Protein AF-0000000074119933 (afdb_homodimer)

Secondary structure (DSSP, 8-state):
-----EEEE-SSSGGGHHHHHHHHHTT---EEEE---HHHHHHHHHTT-SGGG-S-EEEETTEEEESHHHHHHHHHHHTT-S-SSHHHHHHHHHHHHHHHHHHHHHHHGGGS-GGGHHHHHHHHHHHIIIIIIHHHHHHHHH-SSS-SSTTS--HHHHHHHHHHHHHHHH-TTTTTT-HHHHHHHHHHHTSHHHHHHHSTTSSPPPPP-HHHHHHHHHHHT-/-----EEEE-SSSGGGHHHHHHHHHTT---EEEE---HHHHHHHHHTT-SGGG-S-EEEETTEEEESHHHHHHHHHHHTT-S-SSHHHHHHHHHHHHHHHHHHHHHHHGGGS-GGGHHHHHHHHHHHIIIIIIHHHHHHHHH-SSS-SSTTS--HHHHHHHHHHHHHHHH-TTTTTT-HHHHHHHHHHHTSHHHHHHHSTTSS--PPP-HHHHHHHHHHHT-

Structure (mmCIF, N/CA/C/O backbone):
data_AF-0000000074119933-model_v1
#
loop_
_entity.id
_entity.type
_entity.pdbx_description
1 polymer 'glutathione transferase'
#
loop_
_atom_site.group_PDB
_atom_site.id
_atom_site.type_symbol
_atom_site.label_atom_id
_atom_site.label_alt_id
_atom_site.label_comp_id
_atom_site.label_asym_id
_atom_site.label_entity_id
_atom_site.label_seq_id
_atom_site.pdbx_PDB_ins_code
_atom_site.Cartn_x
_atom_site.Cartn_y
_atom_site.Cartn_z
_atom_site.occupancy
_atom_site.B_iso_or_equiv
_atom_site.auth_seq_id
_atom_site.auth_comp_id
_atom_site.auth_asym_id
_atom_site.auth_atom_id
_atom_site.pdbx_PDB_model_num
ATOM 1 N N . ASN A 1 1 ? 8.789 -12.992 28.969 1 40.28 1 ASN A N 1
ATOM 2 C CA . ASN A 1 1 ? 8.125 -13.992 28.125 1 40.28 1 ASN A CA 1
ATOM 3 C C . ASN A 1 1 ? 7.32 -13.336 27.016 1 40.28 1 ASN A C 1
ATOM 5 O O . ASN A 1 1 ? 6.27 -12.734 27.266 1 40.28 1 ASN A O 1
ATOM 9 N N . MET A 1 2 ? 7.992 -12.734 25.984 1 63.06 2 MET A N 1
ATOM 10 C CA . MET A 1 2 ? 7.27 -11.797 25.125 1 63.06 2 MET A CA 1
ATOM 11 C C . MET A 1 2 ? 6.078 -12.477 24.453 1 63.06 2 MET A C 1
ATOM 13 O O . MET A 1 2 ? 6.148 -13.648 24.094 1 63.06 2 MET A O 1
ATOM 17 N N . SER A 1 3 ? 4.73 -12 24.578 1 86.94 3 SER A N 1
ATOM 18 C CA . SER A 1 3 ? 3.475 -12.523 24.047 1 86.94 3 SER A CA 1
ATOM 19 C C . SER A 1 3 ? 3.619 -12.93 22.594 1 86.94 3 SER A C 1
ATOM 21 O O . SER A 1 3 ? 4.402 -12.328 21.844 1 86.94 3 SER A O 1
ATOM 23 N N . LYS A 1 4 ? 3.139 -14.266 22.375 1 96.62 4 LYS A N 1
ATOM 24 C CA . LYS A 1 4 ? 3.123 -14.781 21 1 96.62 4 LYS A CA 1
ATOM 25 C C . LYS A 1 4 ? 2.494 -13.773 20.047 1 96.62 4 LYS A C 1
ATOM 27 O O . LYS A 1 4 ? 1.439 -13.203 20.328 1 96.62 4 LYS A O 1
ATOM 32 N N . PRO A 1 5 ? 3.162 -13.336 18.938 1 98.75 5 PRO A N 1
ATOM 33 C CA . PRO A 1 5 ? 2.578 -12.414 17.969 1 98.75 5 PRO A CA 1
ATOM 34 C C . PRO A 1 5 ? 1.202 -12.867 17.484 1 98.75 5 PRO A C 1
ATOM 36 O O . PRO A 1 5 ? 0.912 -14.062 17.453 1 98.75 5 PRO A O 1
ATOM 39 N N . ILE A 1 6 ? 0.354 -11.906 17.094 1 98.81 6 ILE A N 1
ATOM 40 C CA . ILE A 1 6 ? -0.97 -12.188 16.547 1 98.81 6 ILE A CA 1
ATOM 41 C C . ILE A 1 6 ? -1.171 -11.414 15.242 1 98.81 6 ILE A C 1
ATOM 43 O O . ILE A 1 6 ? -1.023 -10.188 15.219 1 98.81 6 ILE A O 1
ATOM 47 N N . LEU A 1 7 ? -1.423 -12.086 14.172 1 98.88 7 LEU A N 1
ATOM 48 C CA . LEU A 1 7 ? -1.773 -11.484 12.891 1 98.88 7 LEU A CA 1
ATOM 49 C C . LEU A 1 7 ? -3.287 -11.367 12.742 1 98.88 7 LEU A C 1
ATOM 51 O O . LEU A 1 7 ? -3.994 -12.375 12.75 1 98.88 7 LEU A O 1
ATOM 55 N N . TYR A 1 8 ? -3.801 -10.18 12.656 1 98.81 8 TYR A N 1
ATOM 56 C CA . TYR A 1 8 ? -5.215 -9.883 12.445 1 98.81 8 TYR A CA 1
ATOM 57 C C . TYR A 1 8 ? -5.52 -9.711 10.961 1 98.81 8 TYR A C 1
ATOM 59 O O . TYR A 1 8 ? -4.969 -8.828 10.305 1 98.81 8 TYR A O 1
ATOM 67 N N . TYR A 1 9 ? -6.395 -10.562 10.469 1 98.56 9 TYR A N 1
ATOM 68 C CA . TYR A 1 9 ? -6.816 -10.5 9.07 1 98.56 9 TYR A CA 1
ATOM 69 C C . TYR A 1 9 ? -8.023 -11.391 8.828 1 98.56 9 TYR A C 1
ATOM 71 O O . TYR A 1 9 ? -8.539 -12.023 9.758 1 98.56 9 TYR A O 1
ATOM 79 N N . THR A 1 10 ? -8.602 -11.391 7.629 1 98.06 10 THR A N 1
ATOM 80 C CA . THR A 1 10 ? -9.586 -12.391 7.23 1 98.06 10 THR A CA 1
ATOM 81 C C . THR A 1 10 ? -8.922 -13.742 7.012 1 98.06 10 THR A C 1
ATOM 83 O O . THR A 1 10 ? -7.695 -13.828 6.906 1 98.06 10 THR A O 1
ATOM 86 N N . ASP A 1 11 ? -9.758 -14.719 6.973 1 97 11 ASP A N 1
ATOM 87 C CA . ASP A 1 11 ? -9.219 -16.062 6.773 1 97 11 ASP A CA 1
ATOM 88 C C . ASP A 1 11 ? -8.992 -16.344 5.293 1 97 11 ASP A C 1
ATOM 90 O O . ASP A 1 11 ? -9.625 -17.234 4.723 1 97 11 ASP A O 1
ATOM 94 N N . GLY A 1 12 ? -8.047 -15.703 4.703 1 97.12 12 GLY A N 1
ATOM 95 C CA . GLY A 1 12 ? -7.648 -15.82 3.312 1 97.12 12 GLY A CA 1
ATOM 96 C C . GLY A 1 12 ? -6.32 -15.148 3.016 1 97.12 12 GLY A C 1
ATOM 97 O O . GLY A 1 12 ? -5.684 -14.602 3.916 1 97.12 12 GLY A O 1
ATOM 98 N N . ARG A 1 13 ? -5.777 -15.242 1.772 1 97.06 13 ARG A N 1
ATOM 99 C CA . ARG A 1 13 ? -4.449 -14.781 1.388 1 97.06 13 ARG A CA 1
ATOM 100 C C . ARG A 1 13 ? -4.352 -13.258 1.482 1 97.06 13 ARG A C 1
ATOM 102 O O . ARG A 1 13 ? -3.641 -12.727 2.336 1 97.06 13 ARG A O 1
ATOM 109 N N . GLY A 1 14 ? -5.141 -12.586 0.607 1 96.56 14 GLY A N 1
ATOM 110 C CA . GLY A 1 14 ? -5.125 -11.133 0.546 1 96.56 14 GLY A CA 1
ATOM 111 C C . GLY A 1 14 ? -3.764 -10.531 0.849 1 96.56 14 GLY A C 1
ATOM 112 O O . GLY A 1 14 ? -2.734 -11.125 0.514 1 96.56 14 GLY A O 1
ATOM 113 N N . ARG A 1 15 ? -3.736 -9.422 1.459 1 97.62 15 ARG A N 1
ATOM 114 C CA . ARG A 1 15 ? -2.533 -8.648 1.741 1 97.62 15 ARG A CA 1
ATOM 115 C C . ARG A 1 15 ? -1.705 -9.305 2.842 1 97.62 15 ARG A C 1
ATOM 117 O O . ARG A 1 15 ? -0.522 -9 3.004 1 97.62 15 ARG A O 1
ATOM 124 N N . ALA A 1 16 ? -2.244 -10.234 3.605 1 98.62 16 ALA A N 1
ATOM 125 C CA . ALA A 1 16 ? -1.566 -10.812 4.762 1 98.62 16 ALA A CA 1
ATOM 126 C C . ALA A 1 16 ? -0.666 -11.969 4.348 1 98.62 16 ALA A C 1
ATOM 128 O O . ALA A 1 16 ? 0.189 -12.406 5.121 1 98.62 16 ALA A O 1
ATOM 129 N N . GLU A 1 17 ? -0.83 -12.508 3.143 1 98.81 17 GLU A N 1
ATOM 130 C CA . GLU A 1 17 ? -0.118 -13.727 2.766 1 98.81 17 GLU A CA 1
ATOM 131 C C . GLU A 1 17 ? 1.391 -13.5 2.738 1 98.81 17 GLU A C 1
ATOM 133 O O . GLU A 1 17 ? 2.16 -14.336 3.219 1 98.81 17 GLU A O 1
ATOM 138 N N . LYS A 1 18 ? 1.837 -12.352 2.229 1 98.88 18 LYS A N 1
ATOM 139 C CA . LYS A 1 18 ? 3.262 -12.023 2.227 1 98.88 18 LYS A CA 1
ATOM 140 C C . LYS A 1 18 ? 3.811 -11.953 3.646 1 98.88 18 LYS A C 1
ATOM 142 O O . LYS A 1 18 ? 4.961 -12.312 3.893 1 98.88 18 LYS A O 1
ATOM 147 N N . ILE A 1 19 ? 2.99 -11.508 4.574 1 98.94 19 ILE A N 1
ATOM 148 C CA . ILE A 1 19 ? 3.391 -11.414 5.973 1 98.94 19 ILE A CA 1
ATOM 149 C C . ILE A 1 19 ? 3.533 -12.812 6.562 1 98.94 19 ILE A C 1
ATOM 151 O O . ILE A 1 19 ? 4.48 -13.086 7.301 1 98.94 19 ILE A O 1
ATOM 155 N N . ARG A 1 20 ? 2.656 -13.727 6.211 1 98.94 20 ARG A N 1
ATOM 156 C CA . ARG A 1 20 ? 2.752 -15.117 6.656 1 98.94 20 ARG A CA 1
ATOM 157 C C . ARG A 1 20 ? 4.051 -15.758 6.176 1 98.94 20 ARG A C 1
ATOM 159 O O . ARG A 1 20 ? 4.719 -16.469 6.934 1 98.94 20 ARG A O 1
ATOM 166 N N . TRP A 1 21 ? 4.371 -15.492 4.996 1 98.94 21 TRP A N 1
ATOM 167 C CA . TRP A 1 21 ? 5.605 -16.047 4.438 1 98.94 21 TRP A CA 1
ATOM 168 C C . TRP A 1 21 ? 6.828 -15.469 5.145 1 98.94 21 TRP A C 1
ATOM 170 O O . TRP A 1 21 ? 7.785 -16.188 5.43 1 98.94 21 TRP A O 1
ATOM 180 N N . MET A 1 22 ? 6.844 -14.18 5.414 1 98.94 22 MET A N 1
ATOM 181 C CA . MET A 1 22 ? 7.973 -13.57 6.109 1 98.94 22 MET A CA 1
ATOM 182 C C . MET A 1 22 ? 8.078 -14.094 7.539 1 98.94 22 MET A C 1
ATOM 184 O O . MET A 1 22 ? 9.18 -14.289 8.047 1 98.94 22 MET A O 1
ATOM 188 N N . LEU A 1 23 ? 6.934 -14.289 8.234 1 98.94 23 LEU A N 1
ATOM 189 C CA . LEU A 1 23 ? 6.941 -14.875 9.562 1 98.94 23 LEU A CA 1
ATOM 190 C C . LEU A 1 23 ? 7.535 -16.281 9.531 1 98.94 23 LEU A C 1
ATOM 192 O O . LEU A 1 23 ? 8.336 -16.641 10.406 1 98.94 23 LEU A O 1
ATOM 196 N N . ALA A 1 24 ? 7.195 -17.047 8.516 1 98.88 24 ALA A N 1
ATOM 197 C CA . ALA A 1 24 ? 7.754 -18.375 8.352 1 98.88 24 ALA A CA 1
ATOM 198 C C . ALA A 1 24 ? 9.266 -18.312 8.117 1 98.88 24 ALA A C 1
ATOM 200 O O . ALA A 1 24 ? 10.023 -19.062 8.742 1 98.88 24 ALA A O 1
ATOM 201 N N . ALA A 1 25 ? 9.68 -17.438 7.281 1 98.88 25 ALA A N 1
ATOM 202 C CA . ALA A 1 25 ? 11.102 -17.281 6.977 1 98.88 25 ALA A CA 1
ATOM 203 C C . ALA A 1 25 ? 11.891 -16.906 8.227 1 98.88 25 ALA A C 1
ATOM 205 O O . ALA A 1 25 ? 13.031 -17.344 8.398 1 98.88 25 ALA A O 1
ATOM 206 N N . CYS A 1 26 ? 11.312 -16.141 9.078 1 98.69 26 CYS A N 1
ATOM 207 C CA . CYS A 1 26 ? 11.969 -15.664 10.289 1 98.69 26 CYS A CA 1
ATOM 208 C C . CYS A 1 26 ? 11.875 -16.703 11.398 1 98.69 26 CYS A C 1
ATOM 210 O O . CYS A 1 26 ? 12.484 -16.547 12.461 1 98.69 26 CYS A O 1
ATOM 212 N N . GLY A 1 27 ? 11.109 -17.766 11.148 1 98.31 27 GLY A N 1
ATOM 213 C CA . GLY A 1 27 ? 10.914 -18.781 12.164 1 98.31 27 GLY A CA 1
ATOM 214 C C . GLY A 1 27 ? 10.117 -18.297 13.359 1 98.31 27 GLY A C 1
ATOM 215 O O . GLY A 1 27 ? 10.359 -18.719 14.492 1 98.31 27 GLY A O 1
ATOM 216 N N . ILE A 1 28 ? 9.203 -17.375 13.141 1 98.38 28 ILE A N 1
ATOM 217 C CA . ILE A 1 28 ? 8.414 -16.797 14.219 1 98.38 28 ILE A CA 1
ATOM 218 C C . ILE A 1 28 ? 7.047 -17.484 14.289 1 98.38 28 ILE A C 1
ATOM 220 O O . ILE A 1 28 ? 6.273 -17.438 13.328 1 98.38 28 ILE A O 1
ATOM 224 N N . ASP A 1 29 ? 6.789 -18.172 15.375 1 98 29 ASP A N 1
ATOM 225 C CA . ASP A 1 29 ? 5.465 -18.719 15.641 1 98 29 ASP A CA 1
ATOM 226 C C . ASP A 1 29 ? 4.484 -17.609 16.016 1 98 29 ASP A C 1
ATOM 228 O O . ASP A 1 29 ? 4.832 -16.688 16.766 1 98 29 ASP A O 1
ATOM 232 N N . TYR A 1 30 ? 3.285 -17.703 15.539 1 98.75 30 TYR A N 1
ATOM 233 C CA . TYR A 1 30 ? 2.299 -16.656 15.766 1 98.75 30 TYR A CA 1
ATOM 234 C C . TYR A 1 30 ? 0.884 -17.219 15.75 1 98.75 30 TYR A C 1
ATOM 236 O O . TYR A 1 30 ? 0.66 -18.328 15.273 1 98.75 30 TYR A O 1
ATOM 244 N N . ASN A 1 31 ? -0.029 -16.469 16.312 1 98.69 31 ASN A N 1
ATOM 245 C CA . ASN A 1 31 ? -1.455 -16.766 16.188 1 98.69 31 ASN A CA 1
ATOM 246 C C . ASN A 1 31 ? -2.129 -15.859 15.164 1 98.69 31 ASN A C 1
ATOM 248 O O . ASN A 1 31 ? -1.577 -14.82 14.781 1 98.69 31 ASN A O 1
ATOM 252 N N . GLU A 1 32 ? -3.229 -16.312 14.695 1 98.5 32 GLU A N 1
ATOM 253 C CA . GLU A 1 32 ? -4.055 -15.492 13.82 1 98.5 32 GLU A CA 1
ATOM 254 C C . GLU A 1 32 ? -5.387 -15.148 14.477 1 98.5 32 GLU A C 1
ATOM 256 O O . GLU A 1 32 ? -5.984 -15.984 15.156 1 98.5 32 GLU A O 1
ATOM 261 N N . SER A 1 33 ? -5.805 -13.93 14.398 1 98.25 33 SER A N 1
ATOM 262 C CA . SER A 1 33 ? -7.145 -13.469 14.75 1 98.25 33 SER A CA 1
ATOM 263 C C . SER A 1 33 ? -7.941 -13.094 13.5 1 98.25 33 SER A C 1
ATOM 265 O O . SER A 1 33 ? -7.633 -12.102 12.836 1 98.25 33 SER A O 1
ATOM 267 N N . PHE A 1 34 ? -9 -13.844 13.211 1 98.12 34 PHE A N 1
ATOM 268 C CA . PHE A 1 34 ? -9.703 -13.695 11.945 1 98.12 34 PHE A CA 1
ATOM 269 C C . PHE A 1 34 ? -10.898 -12.758 12.094 1 98.12 34 PHE A C 1
ATOM 271 O O . PHE A 1 34 ? -11.625 -12.828 13.086 1 98.12 34 PHE A O 1
ATOM 278 N N . ILE A 1 35 ? -10.984 -11.93 11.164 1 97.44 35 ILE A N 1
ATOM 279 C CA . ILE A 1 35 ? -12.164 -11.086 10.977 1 97.44 35 ILE A CA 1
ATOM 280 C C . ILE A 1 35 ? -13.133 -11.758 10.016 1 97.44 35 ILE A C 1
ATOM 282 O O . ILE A 1 35 ? -12.805 -11.992 8.852 1 97.44 35 ILE A O 1
ATOM 286 N N . SER A 1 36 ? -14.398 -12.047 10.453 1 95.5 36 SER A N 1
ATOM 287 C CA . SER A 1 36 ? -15.266 -12.883 9.625 1 95.5 36 SER A CA 1
ATOM 288 C C . SER A 1 36 ? -16.594 -12.203 9.344 1 95.5 36 SER A C 1
ATOM 290 O O . SER A 1 36 ? -17.406 -12.703 8.562 1 95.5 36 SER A O 1
ATOM 292 N N . ASN A 1 37 ? -16.797 -11.055 10 1 95.62 37 ASN A N 1
ATOM 293 C CA . ASN A 1 37 ? -18.047 -10.367 9.688 1 95.62 37 ASN A CA 1
ATOM 294 C C . ASN A 1 37 ? -17.906 -8.852 9.844 1 95.62 37 ASN A C 1
ATOM 296 O O . ASN A 1 37 ? -17.109 -8.383 10.656 1 95.62 37 ASN A O 1
ATOM 300 N N . LYS A 1 38 ? -18.75 -8.172 9.102 1 95.81 38 LYS A N 1
ATOM 301 C CA . LYS A 1 38 ? -18.688 -6.715 8.953 1 95.81 38 LYS A CA 1
ATOM 302 C C . LYS A 1 38 ? -18.953 -6.02 10.289 1 95.81 38 LYS A C 1
ATOM 304 O O . LYS A 1 38 ? -18.266 -5.066 10.641 1 95.81 38 LYS A O 1
ATOM 309 N N . VAL A 1 39 ? -19.875 -6.504 11.055 1 96.44 39 VAL A N 1
ATOM 310 C CA . VAL A 1 39 ? -20.297 -5.867 12.305 1 96.44 39 VAL A CA 1
ATOM 311 C C . VAL A 1 39 ? -19.156 -5.918 13.312 1 96.44 39 VAL A C 1
ATOM 313 O O . VAL A 1 39 ? -18.812 -4.906 13.938 1 96.44 39 VAL A O 1
ATOM 316 N N . ASP A 1 40 ? -18.578 -7.027 13.422 1 94.81 40 ASP A N 1
ATOM 317 C CA . ASP A 1 40 ? -17.453 -7.195 14.344 1 94.81 40 ASP A CA 1
ATOM 318 C C . ASP A 1 40 ? -16.266 -6.34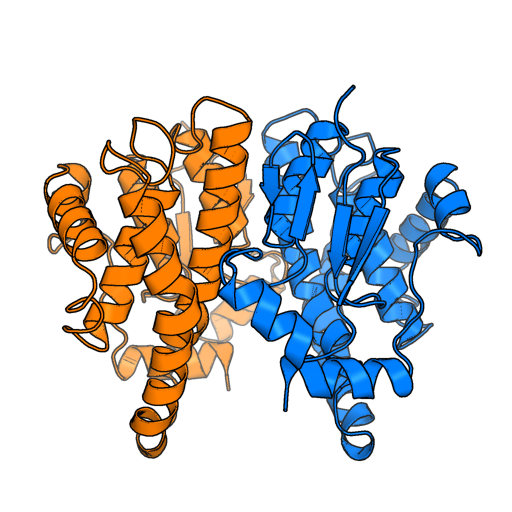8 13.914 1 94.81 40 ASP A C 1
ATOM 320 O O . ASP A 1 40 ? -15.586 -5.742 14.75 1 94.81 40 ASP A O 1
ATOM 324 N N . PHE A 1 41 ? -16.016 -6.32 12.617 1 97.31 41 PHE A N 1
ATOM 325 C CA . PHE A 1 41 ? -14.914 -5.512 12.102 1 97.31 41 PHE A CA 1
ATOM 326 C C . PHE A 1 41 ? -15.125 -4.039 12.43 1 97.31 41 PHE A C 1
ATOM 328 O O . PHE A 1 41 ? -14.227 -3.383 12.969 1 97.31 41 PHE A O 1
ATOM 335 N N . GLN A 1 42 ? -16.328 -3.604 12.164 1 95.31 42 GLN A N 1
ATOM 336 C CA . GLN A 1 42 ? -16.656 -2.205 12.414 1 95.31 42 GLN A CA 1
ATOM 337 C C . GLN A 1 42 ? -16.578 -1.877 13.906 1 95.31 42 GLN A C 1
ATOM 339 O O . GLN A 1 42 ? -16.109 -0.798 14.281 1 95.31 42 GLN A O 1
ATOM 344 N N . ARG A 1 43 ? -16.984 -2.768 14.742 1 96.31 43 ARG A N 1
ATOM 345 C CA . ARG A 1 43 ? -16.906 -2.574 16.188 1 96.31 43 ARG A CA 1
ATOM 346 C C . ARG A 1 43 ? -15.453 -2.463 16.641 1 96.31 43 ARG A C 1
ATOM 348 O O . ARG A 1 43 ? -15.109 -1.569 17.422 1 96.31 43 ARG A O 1
ATOM 355 N N . GLN A 1 44 ? -14.594 -3.365 16.141 1 96.75 44 GLN A N 1
ATOM 356 C CA . GLN A 1 44 ? -13.172 -3.348 16.484 1 96.75 44 GLN A CA 1
ATOM 357 C C . GLN A 1 44 ? -12.5 -2.062 16.016 1 96.75 44 GLN A C 1
ATOM 359 O O . GLN A 1 44 ? -11.656 -1.504 16.719 1 96.75 44 GLN A O 1
ATOM 364 N N . GLN A 1 45 ? -12.859 -1.556 14.82 1 95.81 45 GLN A N 1
ATOM 365 C CA . GLN A 1 45 ? -12.359 -0.275 14.328 1 95.81 45 GLN A CA 1
ATOM 366 C C . GLN A 1 45 ? -12.766 0.865 15.266 1 95.81 45 GLN A C 1
ATOM 368 O O . GLN A 1 45 ? -11.938 1.72 15.594 1 95.81 45 GLN A O 1
ATOM 373 N N . ALA A 1 46 ? -14.047 0.818 15.641 1 93.12 46 ALA A N 1
ATOM 374 C CA . ALA A 1 46 ? -14.578 1.878 16.5 1 93.12 46 ALA A CA 1
ATOM 375 C C . ALA A 1 46 ? -13.891 1.883 17.859 1 93.12 46 ALA A C 1
ATOM 377 O O . ALA A 1 46 ? -13.758 2.934 18.484 1 93.12 46 ALA A O 1
ATOM 378 N N . GLU A 1 47 ? -13.414 0.763 18.266 1 94.44 47 GLU A N 1
ATOM 379 C CA . GLU A 1 47 ? -12.719 0.627 19.531 1 94.44 47 GLU A CA 1
ATOM 380 C C . GLU A 1 47 ? -11.25 1.017 19.406 1 94.44 47 GLU A C 1
ATOM 382 O O . GLU A 1 47 ? -10.516 1.025 20.391 1 94.44 47 GLU A O 1
ATOM 387 N N . GLY A 1 48 ? -10.82 1.264 18.188 1 92.94 48 GLY A N 1
ATOM 388 C CA . GLY A 1 48 ? -9.484 1.796 17.969 1 92.94 48 GLY A CA 1
ATOM 389 C C . GLY A 1 48 ? -8.438 0.715 17.781 1 92.94 48 GLY A C 1
ATOM 390 O O . GLY A 1 48 ? -7.238 0.97 17.938 1 92.94 48 GLY A O 1
ATOM 391 N N . LEU A 1 49 ? -8.82 -0.437 17.406 1 95.5 49 LEU A N 1
ATOM 392 C CA . LEU A 1 49 ? -7.875 -1.541 17.312 1 95.5 49 LEU A CA 1
ATOM 393 C C . LEU A 1 49 ? -6.965 -1.373 16.109 1 95.5 49 LEU A C 1
ATOM 395 O O . LEU A 1 49 ? -5.77 -1.667 16.172 1 95.5 49 LEU A O 1
ATOM 399 N N . TYR A 1 50 ? -7.523 -0.96 15 1 97.06 50 TYR A N 1
ATOM 400 C CA . TYR A 1 50 ? -6.754 -0.872 13.758 1 97.06 50 TYR A CA 1
ATOM 401 C C . TYR A 1 50 ? -6.461 0.581 13.398 1 97.06 50 TYR A C 1
ATOM 403 O O . TYR A 1 50 ? -7.363 1.321 13 1 97.06 50 TYR A O 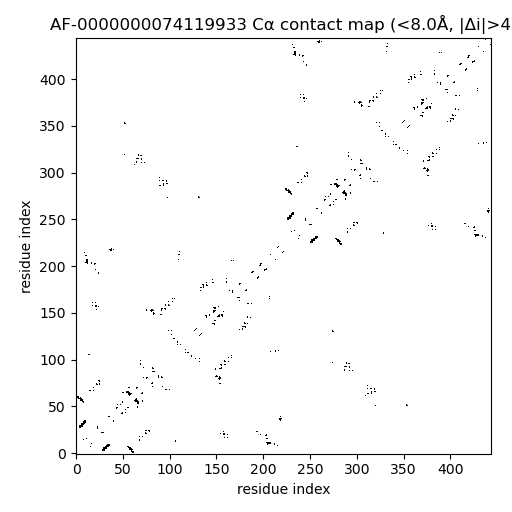1
ATOM 411 N N . LEU A 1 51 ? -5.156 0.917 13.508 1 96.75 51 LEU A N 1
ATOM 412 C CA . LEU A 1 51 ? -4.785 2.23 12.992 1 96.75 51 LEU A CA 1
ATOM 413 C C . LEU A 1 51 ? -5.195 2.373 11.531 1 96.75 51 LEU A C 1
ATOM 415 O O . LEU A 1 51 ? -5.012 1.449 10.734 1 96.75 51 LEU A O 1
ATOM 419 N N . PHE A 1 52 ? -5.785 3.525 11.094 1 96.81 52 PHE A N 1
ATOM 420 C CA . PHE A 1 52 ? -6.316 3.902 9.789 1 96.81 52 PHE A CA 1
ATOM 421 C C . PHE A 1 52 ? -7.488 3.006 9.398 1 96.81 52 PHE A C 1
ATOM 423 O O . PHE A 1 52 ? -7.898 2.975 8.242 1 96.81 52 PHE A O 1
ATOM 430 N N . LYS A 1 53 ? -7.941 2.141 10.359 1 96.12 53 LYS A N 1
ATOM 431 C CA . LYS A 1 53 ? -9.094 1.263 10.195 1 96.12 53 LYS A CA 1
ATOM 432 C C . LYS A 1 53 ? -8.852 0.241 9.086 1 96.12 53 LYS A C 1
ATOM 434 O O . LYS A 1 53 ? -9.766 -0.073 8.312 1 96.12 53 LYS A O 1
ATOM 439 N N . GLU A 1 54 ? -7.555 -0.17 9.086 1 94.38 54 GLU A N 1
ATOM 440 C CA . GLU A 1 54 ? -7.164 -1.109 8.039 1 94.38 54 GLU A CA 1
ATOM 441 C C . GLU A 1 54 ? -6.535 -2.367 8.633 1 94.38 54 GLU A C 1
ATOM 443 O O . GLU A 1 54 ? -5.961 -2.324 9.719 1 94.38 54 GLU A O 1
ATOM 448 N N . ILE A 1 55 ? -6.672 -3.438 8.008 1 97.44 55 ILE A N 1
ATOM 449 C CA . ILE A 1 55 ? -5.957 -4.684 8.242 1 97.44 55 ILE A CA 1
ATOM 450 C C . ILE A 1 55 ? -5.18 -5.078 6.988 1 97.44 55 ILE A C 1
ATOM 452 O O . ILE A 1 55 ? -5.531 -4.66 5.879 1 97.44 55 ILE A O 1
ATOM 456 N N . PRO A 1 56 ? -4.02 -5.805 7.137 1 98.5 56 PRO A N 1
ATOM 457 C CA . PRO A 1 56 ? -3.551 -6.598 8.273 1 98.5 56 PRO A CA 1
ATOM 458 C C . PRO A 1 56 ? -2.928 -5.734 9.375 1 98.5 56 PRO A C 1
ATOM 460 O O . PRO A 1 56 ? -2.438 -4.637 9.102 1 98.5 56 PRO A O 1
ATOM 463 N N . MET A 1 57 ? -3.064 -6.223 10.586 1 98.81 57 MET A N 1
ATOM 464 C CA . MET A 1 57 ? -2.311 -5.73 11.734 1 98.81 57 MET A CA 1
ATOM 465 C C . MET A 1 57 ? -1.556 -6.871 12.414 1 98.81 57 MET A C 1
ATOM 467 O O . MET A 1 57 ? -2.1 -7.961 12.594 1 98.81 57 MET A O 1
ATOM 471 N N . LEU A 1 58 ? -0.24 -6.695 12.688 1 98.88 58 LEU A N 1
ATOM 472 C CA . LEU A 1 58 ? 0.564 -7.641 13.453 1 98.88 58 LEU A CA 1
ATOM 473 C C . LEU A 1 58 ? 0.871 -7.102 14.844 1 98.88 58 LEU A C 1
ATOM 475 O O . LEU A 1 58 ? 1.425 -6.008 14.977 1 98.88 58 LEU A O 1
ATOM 479 N N . GLU A 1 59 ? 0.327 -7.746 15.875 1 98.5 59 GLU A N 1
ATOM 480 C CA . GLU A 1 59 ? 0.772 -7.496 17.234 1 98.5 59 GLU A CA 1
ATOM 481 C C . GLU A 1 59 ? 2.041 -8.281 17.562 1 98.5 59 GLU A C 1
ATOM 483 O O . GLU A 1 59 ? 2.031 -9.516 17.547 1 98.5 59 GLU A O 1
ATOM 488 N N . ILE A 1 60 ? 3.115 -7.613 17.844 1 98.44 60 ILE A N 1
ATOM 489 C CA . ILE A 1 60 ? 4.406 -8.25 18.078 1 98.44 60 ILE A CA 1
ATOM 490 C C . ILE A 1 60 ? 5.297 -7.32 18.906 1 98.44 60 ILE A C 1
ATOM 492 O O . ILE A 1 60 ? 5.324 -6.109 18.672 1 98.44 60 ILE A O 1
ATOM 496 N N . ASP A 1 61 ? 6.062 -7.801 19.922 1 97.25 61 ASP A N 1
ATOM 497 C CA . ASP A 1 61 ? 7.055 -7.086 20.719 1 97.25 61 ASP A CA 1
ATOM 498 C C . ASP A 1 61 ? 6.461 -5.824 21.344 1 97.25 61 ASP A C 1
ATOM 500 O O . ASP A 1 61 ? 7.102 -4.773 21.359 1 97.25 61 ASP A O 1
ATOM 504 N N . GLY A 1 62 ? 5.23 -5.938 21.719 1 96.19 62 GLY A N 1
ATOM 505 C CA . GLY A 1 62 ? 4.566 -4.844 22.406 1 96.19 62 GLY A CA 1
ATOM 506 C C . GLY A 1 62 ? 4.035 -3.775 21.469 1 96.19 62 GLY A C 1
ATOM 507 O O . GLY A 1 62 ? 3.607 -2.709 21.906 1 96.19 62 GLY A O 1
ATOM 508 N N . MET A 1 63 ? 4.043 -4.035 20.156 1 97.06 63 MET A N 1
ATOM 509 C CA . MET A 1 63 ? 3.557 -3.082 19.172 1 97.06 63 MET A CA 1
ATOM 510 C C . MET A 1 63 ? 2.418 -3.678 18.344 1 97.06 63 MET A C 1
ATOM 512 O O . MET A 1 63 ? 2.328 -4.898 18.203 1 97.06 63 MET A O 1
ATOM 516 N N . ARG A 1 64 ? 1.498 -2.805 17.953 1 97.56 64 ARG A N 1
ATOM 517 C CA . ARG A 1 64 ? 0.558 -3.088 16.875 1 97.56 64 ARG A CA 1
ATOM 518 C C . ARG A 1 64 ? 0.993 -2.41 15.578 1 97.56 64 ARG A C 1
ATOM 520 O O . ARG A 1 64 ? 0.999 -1.182 15.484 1 97.56 64 ARG A O 1
ATOM 527 N N . ILE A 1 65 ? 1.396 -3.195 14.602 1 98.62 65 ILE A N 1
ATOM 528 C CA . ILE A 1 65 ? 1.93 -2.662 13.352 1 98.62 65 ILE A CA 1
ATOM 529 C C . ILE A 1 65 ? 0.936 -2.906 12.219 1 98.62 65 ILE A C 1
ATOM 531 O O . ILE A 1 65 ? 0.466 -4.031 12.031 1 98.62 65 ILE A O 1
ATOM 535 N N . VAL A 1 66 ? 0.57 -1.811 11.562 1 98.25 66 VAL A N 1
ATOM 536 C CA . VAL A 1 66 ? -0.257 -1.899 10.367 1 98.25 66 VAL A CA 1
ATOM 537 C C . VAL A 1 66 ? 0.563 -1.501 9.141 1 98.25 66 VAL A C 1
ATOM 539 O O . VAL A 1 66 ? 1.744 -1.164 9.258 1 98.25 66 VAL A O 1
ATOM 542 N N . GLN A 1 67 ? -0.086 -1.534 7.914 1 97.88 67 GLN A N 1
ATOM 543 C CA . GLN A 1 67 ? 0.58 -1.294 6.637 1 97.88 67 GLN A CA 1
ATOM 544 C C . GLN A 1 67 ? 1.482 -2.465 6.258 1 97.88 67 GLN A C 1
ATOM 546 O O . GLN A 1 67 ? 2.562 -2.633 6.828 1 97.88 67 GLN A O 1
ATOM 551 N N . THR A 1 68 ? 1.16 -3.154 5.195 1 98.44 68 THR A N 1
ATOM 552 C CA . THR A 1 68 ? 1.807 -4.395 4.781 1 98.44 68 THR A CA 1
ATOM 553 C C . THR A 1 68 ? 3.316 -4.207 4.672 1 98.44 68 THR A C 1
ATOM 555 O O . THR A 1 68 ? 4.086 -4.961 5.27 1 98.44 68 THR A O 1
ATOM 558 N N . VAL A 1 69 ? 3.738 -3.133 4.074 1 98.44 69 VAL A N 1
ATOM 559 C CA . VAL A 1 69 ? 5.16 -2.916 3.828 1 98.44 69 VAL A CA 1
ATOM 560 C C . VAL A 1 69 ? 5.879 -2.641 5.145 1 98.44 69 VAL A C 1
ATOM 562 O O . VAL A 1 69 ? 7.027 -3.051 5.332 1 98.44 69 VAL A O 1
ATOM 565 N N . SER A 1 70 ? 5.254 -1.96 6.098 1 98.62 70 SER A N 1
ATOM 566 C CA . SER A 1 70 ? 5.855 -1.688 7.402 1 98.62 70 SER A CA 1
ATOM 567 C C . SER A 1 70 ? 6.016 -2.967 8.211 1 98.62 70 SER A C 1
ATOM 569 O O . SER A 1 70 ? 7.039 -3.168 8.867 1 98.62 70 SER A O 1
ATOM 571 N N . ILE A 1 71 ? 4.988 -3.83 8.164 1 98.88 71 ILE A N 1
ATOM 572 C CA . ILE A 1 71 ? 5.055 -5.113 8.859 1 98.88 71 ILE A CA 1
ATOM 573 C C . ILE A 1 71 ? 6.195 -5.953 8.273 1 98.88 71 ILE A C 1
ATOM 575 O O . ILE A 1 71 ? 7.012 -6.5 9.023 1 98.88 71 ILE A O 1
ATOM 579 N N . LEU A 1 72 ? 6.293 -5.941 6.984 1 98.88 72 LEU A N 1
ATOM 580 C CA . LEU A 1 72 ? 7.305 -6.734 6.297 1 98.88 72 LEU A CA 1
ATOM 581 C C . LEU A 1 72 ? 8.703 -6.23 6.625 1 98.88 72 LEU A C 1
ATOM 583 O O . LEU A 1 72 ? 9.609 -7.023 6.895 1 98.88 72 LEU A O 1
ATOM 587 N N . ARG A 1 73 ? 8.922 -4.934 6.629 1 98.62 73 ARG A N 1
ATOM 588 C CA . ARG A 1 73 ? 10.219 -4.348 6.953 1 98.62 73 ARG A CA 1
ATOM 589 C C . ARG A 1 73 ? 10.633 -4.688 8.383 1 98.62 73 ARG A C 1
ATOM 591 O O . ARG A 1 73 ? 11.797 -4.988 8.641 1 98.62 73 ARG A O 1
ATOM 598 N N . TYR A 1 74 ? 9.688 -4.641 9.328 1 98.75 74 TYR A N 1
ATOM 599 C CA . TYR A 1 74 ? 10 -4.973 10.711 1 98.75 74 TYR A CA 1
ATOM 600 C C . TYR A 1 74 ? 10.453 -6.422 10.836 1 98.75 74 TYR A C 1
ATOM 602 O O . TYR A 1 74 ? 11.492 -6.707 11.445 1 98.75 74 TYR A O 1
ATOM 610 N N . LEU A 1 75 ? 9.727 -7.332 10.195 1 98.81 75 LEU A N 1
ATOM 611 C CA . LEU A 1 75 ? 10.055 -8.758 10.258 1 98.81 75 LEU A CA 1
ATOM 612 C C . LEU A 1 75 ? 11.398 -9.031 9.594 1 98.81 75 LEU A C 1
ATOM 614 O O . LEU A 1 75 ? 12.195 -9.82 10.109 1 98.81 75 LEU A O 1
ATOM 618 N N . ALA A 1 76 ? 11.57 -8.367 8.469 1 98.69 76 ALA A N 1
ATOM 619 C CA . ALA A 1 76 ? 12.82 -8.586 7.746 1 98.69 76 ALA A CA 1
ATOM 620 C C . ALA A 1 76 ? 14.023 -8.133 8.57 1 98.69 76 ALA A C 1
ATOM 622 O O . ALA A 1 76 ? 15.07 -8.773 8.562 1 98.69 76 ALA A O 1
ATOM 623 N N . ARG A 1 77 ? 13.891 -7.02 9.242 1 97.62 77 ARG A N 1
ATOM 624 C CA . ARG A 1 77 ? 14.961 -6.562 10.125 1 97.62 77 ARG A CA 1
ATOM 625 C C . ARG A 1 77 ? 15.164 -7.531 11.281 1 97.62 77 ARG A C 1
ATOM 627 O O . ARG A 1 77 ? 16.297 -7.898 11.602 1 97.62 77 ARG A O 1
ATOM 634 N N . LYS A 1 78 ? 14.102 -7.93 11.852 1 97.25 78 LYS A N 1
ATOM 635 C CA . LYS A 1 78 ? 14.156 -8.836 12.992 1 97.25 78 LYS A CA 1
ATOM 636 C C . LYS A 1 78 ? 14.812 -10.156 12.617 1 97.25 78 LYS A C 1
ATOM 638 O O . LYS A 1 78 ? 15.578 -10.727 13.398 1 97.25 78 LYS A O 1
ATOM 643 N N . GLY A 1 79 ? 14.547 -10.625 11.43 1 98.06 79 GLY A N 1
ATOM 644 C CA . GLY A 1 79 ? 15.039 -11.922 10.992 1 98.06 79 GLY A CA 1
ATOM 645 C C . GLY A 1 79 ? 16.328 -11.836 10.211 1 98.06 79 GLY A C 1
ATOM 646 O O . GLY A 1 79 ? 16.844 -12.844 9.711 1 98.06 79 GLY A O 1
ATOM 647 N N . ASN A 1 80 ? 16.922 -10.578 10.016 1 97.81 80 ASN A N 1
ATOM 648 C CA . ASN A 1 80 ? 18.141 -10.336 9.25 1 97.81 80 ASN A CA 1
ATOM 649 C C . ASN A 1 80 ? 17.953 -10.688 7.777 1 97.81 80 ASN A C 1
ATOM 651 O O . ASN A 1 80 ? 18.797 -11.367 7.191 1 97.81 80 ASN A O 1
ATOM 655 N N . PHE A 1 81 ? 16.891 -10.211 7.219 1 98.69 81 PHE A N 1
ATOM 656 C CA . PHE A 1 81 ? 16.562 -10.445 5.816 1 98.69 81 PHE A CA 1
ATOM 657 C C . PHE A 1 81 ? 16.656 -9.148 5.02 1 98.69 81 PHE A C 1
ATOM 659 O O . PHE A 1 81 ? 16.109 -9.055 3.92 1 98.69 81 PHE A O 1
ATOM 666 N N . MET A 1 82 ? 17.312 -8.102 5.531 1 97.94 82 MET A N 1
ATOM 667 C CA . MET A 1 82 ? 17.328 -6.805 4.859 1 97.94 82 MET A CA 1
ATOM 668 C C . MET A 1 82 ? 18.625 -6.613 4.074 1 97.94 82 MET A C 1
ATOM 670 O O . MET A 1 82 ? 18.797 -5.613 3.371 1 97.94 82 MET A O 1
ATOM 674 N N . GLY A 1 83 ? 19.516 -7.539 4.094 1 96.88 83 GLY A N 1
ATOM 675 C CA . GLY A 1 83 ? 20.828 -7.359 3.484 1 96.88 83 GLY A CA 1
ATOM 676 C C . GLY A 1 83 ? 21.875 -6.848 4.457 1 96.88 83 GLY A C 1
ATOM 677 O O . GLY A 1 83 ? 21.562 -6.516 5.602 1 96.88 83 GLY A O 1
ATOM 678 N N . GLU A 1 84 ? 23.156 -6.789 3.977 1 96 84 GLU A N 1
ATOM 679 C CA . GLU A 1 84 ? 24.281 -6.547 4.883 1 96 84 GLU A CA 1
ATOM 680 C C . GLU A 1 84 ? 24.797 -5.121 4.75 1 96 84 GLU A C 1
ATOM 682 O O . GLU A 1 84 ? 25.438 -4.602 5.66 1 96 84 GLU A O 1
ATOM 687 N N . THR A 1 85 ? 24.609 -4.535 3.637 1 96.62 85 THR A N 1
ATOM 688 C CA . THR A 1 85 ? 25.109 -3.186 3.387 1 96.62 85 THR A CA 1
ATOM 689 C C . THR A 1 85 ? 23.953 -2.215 3.154 1 96.62 85 THR A C 1
ATOM 691 O O . THR A 1 85 ? 22.828 -2.635 2.906 1 96.62 85 THR A O 1
ATOM 694 N N . GLU A 1 86 ? 24.25 -0.959 3.219 1 94.44 86 GLU A N 1
ATOM 695 C CA . GLU A 1 86 ? 23.234 0.062 2.959 1 94.44 86 GLU A CA 1
ATOM 696 C C . GLU A 1 86 ? 22.656 -0.085 1.557 1 94.44 86 GLU A C 1
ATOM 698 O O . GLU A 1 86 ? 21.438 0.019 1.372 1 94.44 86 GLU A O 1
ATOM 703 N N . LYS A 1 87 ? 23.516 -0.287 0.585 1 96.5 87 LYS A N 1
ATOM 704 C CA . LYS A 1 87 ? 23.062 -0.46 -0.789 1 96.5 87 LYS A CA 1
ATOM 705 C C . LYS A 1 87 ? 22.141 -1.67 -0.91 1 96.5 87 LYS A C 1
ATOM 707 O O . LYS A 1 87 ? 21.109 -1.607 -1.584 1 96.5 87 LYS A O 1
ATOM 712 N N . GLU A 1 88 ? 22.5 -2.793 -0.259 1 97.56 88 GLU A N 1
ATOM 713 C CA . GLU A 1 88 ? 21.641 -3.98 -0.282 1 97.56 88 GLU A CA 1
ATOM 714 C C . GLU A 1 88 ? 20.297 -3.697 0.355 1 97.56 88 GLU A C 1
ATOM 716 O O . GLU A 1 88 ? 19.25 -4.141 -0.15 1 97.56 88 GLU A O 1
ATOM 721 N N . GLN A 1 89 ? 20.297 -2.957 1.44 1 97.88 89 GLN A N 1
ATOM 722 C CA . GLN A 1 89 ? 19.047 -2.645 2.129 1 97.88 89 GLN A CA 1
ATOM 723 C C . GLN A 1 89 ? 18.125 -1.796 1.253 1 97.88 89 GLN A C 1
ATOM 725 O O . GLN A 1 89 ? 16.906 -1.985 1.251 1 97.88 89 GLN A O 1
ATOM 730 N N . VAL A 1 90 ? 18.688 -0.865 0.496 1 98.06 90 VAL A N 1
ATOM 731 C CA . VAL A 1 90 ? 17.906 -0.027 -0.408 1 98.06 90 VAL A CA 1
ATOM 732 C C . VAL A 1 90 ? 17.297 -0.886 -1.512 1 98.06 90 VAL A C 1
ATOM 734 O O . VAL A 1 90 ? 16.125 -0.751 -1.829 1 98.06 90 VAL A O 1
ATOM 737 N N . LEU A 1 91 ? 18.094 -1.808 -2.061 1 98 91 LEU A N 1
ATOM 738 C CA . LEU A 1 91 ? 17.609 -2.68 -3.123 1 98 91 LEU A CA 1
ATOM 739 C C . LEU A 1 91 ? 16.5 -3.596 -2.607 1 98 91 LEU A C 1
ATOM 741 O O . LEU A 1 91 ? 15.469 -3.76 -3.262 1 98 91 LEU A O 1
ATOM 745 N N . VAL A 1 92 ? 16.719 -4.18 -1.401 1 98.62 92 VAL A N 1
ATOM 746 C CA . VAL A 1 92 ? 15.711 -5.055 -0.81 1 98.62 92 VAL A CA 1
ATOM 747 C C . VAL A 1 92 ? 14.406 -4.285 -0.614 1 98.62 92 VAL A C 1
ATOM 749 O O . VAL A 1 92 ? 13.328 -4.773 -0.966 1 98.62 92 VAL A O 1
ATOM 752 N N . ASP A 1 93 ? 14.484 -3.102 -0.12 1 98.31 93 ASP A N 1
ATOM 753 C CA . ASP A 1 93 ? 13.297 -2.281 0.107 1 98.31 93 ASP A CA 1
ATOM 754 C C . ASP A 1 93 ? 12.594 -1.955 -1.209 1 98.31 93 ASP A C 1
ATOM 756 O O . ASP A 1 93 ? 11.398 -2.191 -1.354 1 98.31 93 ASP A O 1
ATOM 760 N N . MET A 1 94 ? 13.359 -1.5 -2.168 1 98.25 94 MET A N 1
ATOM 761 C CA . MET A 1 94 ? 12.836 -1.072 -3.461 1 98.25 94 MET A CA 1
ATOM 762 C C . MET A 1 94 ? 12.141 -2.227 -4.176 1 98.25 94 MET A C 1
ATOM 764 O O . MET A 1 94 ? 11.008 -2.084 -4.641 1 98.25 94 MET A O 1
ATOM 768 N N . TYR A 1 95 ? 12.766 -3.414 -4.219 1 98.5 95 TYR A N 1
ATOM 769 C CA . TYR A 1 95 ? 12.18 -4.582 -4.859 1 98.5 95 TYR A CA 1
ATOM 770 C C . TYR A 1 95 ? 10.922 -5.035 -4.121 1 98.5 95 TYR A C 1
ATOM 772 O O . TYR A 1 95 ? 9.914 -5.371 -4.746 1 98.5 95 TYR A O 1
ATOM 780 N N . SER A 1 96 ? 10.945 -4.992 -2.818 1 98.38 96 SER A N 1
ATOM 781 C CA . SER A 1 96 ? 9.836 -5.488 -2.012 1 98.38 96 SER A CA 1
ATOM 782 C C . SER A 1 96 ? 8.602 -4.605 -2.164 1 98.38 96 SER A C 1
ATOM 784 O O . SER A 1 96 ? 7.488 -5.105 -2.305 1 98.38 96 SER A O 1
ATOM 786 N N . VAL A 1 97 ? 8.789 -3.314 -2.109 1 98.25 97 VAL A N 1
ATOM 787 C CA . VAL A 1 97 ? 7.664 -2.404 -2.309 1 98.25 97 VAL A CA 1
ATOM 788 C C . VAL A 1 97 ? 7.074 -2.613 -3.701 1 98.25 97 VAL A C 1
ATOM 790 O O . VAL A 1 97 ? 5.852 -2.684 -3.859 1 98.25 97 VAL A O 1
ATOM 793 N N . GLY A 1 98 ? 7.938 -2.754 -4.699 1 97.94 98 GLY A N 1
ATOM 794 C CA . GLY A 1 98 ? 7.473 -3.049 -6.047 1 97.94 98 GLY A CA 1
ATOM 795 C C . GLY A 1 98 ? 6.66 -4.328 -6.129 1 97.94 98 GLY A C 1
ATOM 796 O O . GLY A 1 98 ? 5.652 -4.383 -6.84 1 97.94 98 GLY A O 1
ATOM 797 N N . MET A 1 99 ? 7.086 -5.324 -5.422 1 98.5 99 MET A N 1
ATOM 798 C CA . MET A 1 99 ? 6.41 -6.617 -5.484 1 98.5 99 MET A CA 1
ATOM 799 C C . MET A 1 99 ? 5.07 -6.57 -4.762 1 98.5 99 MET A C 1
ATOM 801 O O . MET A 1 99 ? 4.117 -7.238 -5.164 1 98.5 99 MET A O 1
ATOM 805 N N . VAL A 1 100 ? 4.957 -5.801 -3.621 1 98.19 100 VAL A N 1
ATOM 806 C CA . VAL A 1 100 ? 3.662 -5.602 -2.982 1 98.19 100 VAL A CA 1
ATOM 807 C C . VAL A 1 100 ? 2.697 -4.941 -3.965 1 98.19 100 VAL A C 1
ATOM 809 O O . VAL A 1 100 ? 1.575 -5.414 -4.156 1 98.19 100 VAL A O 1
ATOM 812 N N . GLU A 1 101 ? 3.18 -3.908 -4.664 1 96.5 101 GLU A N 1
ATOM 813 C CA . GLU A 1 101 ? 2.35 -3.229 -5.652 1 96.5 101 GLU A CA 1
ATOM 814 C C . GLU A 1 101 ? 1.993 -4.16 -6.809 1 96.5 101 GLU A C 1
ATOM 816 O O . GLU A 1 101 ? 0.848 -4.18 -7.266 1 96.5 101 GLU A O 1
ATOM 821 N N . MET A 1 102 ? 2.93 -4.965 -7.277 1 96.94 102 MET A N 1
ATOM 822 C CA . MET A 1 102 ? 2.795 -5.91 -8.383 1 96.94 102 MET A CA 1
ATOM 823 C C . MET A 1 102 ? 1.644 -6.879 -8.133 1 96.94 102 MET A C 1
ATOM 825 O O . MET A 1 102 ? 0.955 -7.285 -9.07 1 96.94 102 MET A O 1
ATOM 829 N N . THR A 1 103 ? 1.373 -7.207 -6.934 1 98 103 THR A N 1
ATOM 830 C CA . THR A 1 103 ? 0.473 -8.312 -6.625 1 98 103 THR A CA 1
ATOM 831 C C . THR A 1 103 ? -0.949 -7.809 -6.402 1 98 103 THR A C 1
ATOM 833 O O . THR A 1 103 ? -1.903 -8.586 -6.438 1 98 103 THR A O 1
ATOM 836 N N . ILE A 1 104 ? -1.112 -6.516 -6.258 1 96.81 104 ILE A N 1
ATOM 837 C CA . ILE A 1 104 ? -2.381 -5.934 -5.84 1 96.81 104 ILE A CA 1
ATOM 838 C C . ILE A 1 104 ? -3.459 -6.246 -6.875 1 96.81 104 ILE A C 1
ATOM 840 O O . ILE A 1 104 ? -4.551 -6.707 -6.527 1 96.81 104 ILE A O 1
ATOM 844 N N . PRO A 1 105 ? -3.227 -6.066 -8.227 1 97.25 105 PRO A N 1
ATOM 845 C CA . PRO A 1 105 ? -4.285 -6.398 -9.18 1 97.25 105 PRO A CA 1
ATOM 846 C C . PRO A 1 105 ? -4.719 -7.859 -9.094 1 97.25 105 PRO A C 1
ATOM 848 O O . PRO A 1 105 ? -5.902 -8.164 -9.266 1 97.25 105 PRO A O 1
ATOM 851 N N . GLY A 1 106 ? -3.715 -8.742 -8.844 1 97.5 106 GLY A N 1
ATOM 852 C CA . GLY A 1 106 ? -4.051 -10.148 -8.672 1 97.5 106 GLY A CA 1
ATOM 853 C C . GLY A 1 106 ? -4.875 -10.422 -7.43 1 97.5 106 GLY A C 1
ATOM 854 O O . GLY A 1 106 ? -5.742 -11.297 -7.434 1 97.5 106 GLY A O 1
ATOM 855 N N . LEU A 1 107 ? -4.676 -9.695 -6.375 1 96.38 107 LEU A N 1
ATOM 856 C CA . LEU A 1 107 ? -5.406 -9.859 -5.125 1 96.38 107 LEU A CA 1
ATOM 857 C C . LEU A 1 107 ? -6.875 -9.477 -5.297 1 96.38 107 LEU A C 1
ATOM 859 O O . LEU A 1 107 ? -7.75 -10.055 -4.648 1 96.38 107 LEU A O 1
ATOM 863 N N . TYR A 1 108 ? -7.156 -8.508 -6.18 1 96.94 108 TYR A N 1
ATOM 864 C CA . TYR A 1 108 ? -8.523 -8.039 -6.379 1 96.94 108 TYR A CA 1
ATOM 865 C C . TYR A 1 108 ? -9.227 -8.852 -7.461 1 96.94 108 TYR A C 1
ATOM 867 O O . TYR A 1 108 ? -10.453 -8.789 -7.594 1 96.94 108 TYR A O 1
ATOM 875 N N . PHE A 1 109 ? -8.453 -9.648 -8.203 1 98.06 109 PHE A N 1
ATOM 876 C CA . PHE A 1 109 ? -8.953 -10.367 -9.367 1 98.06 109 PHE A CA 1
ATOM 877 C C . PHE A 1 109 ? -10.117 -11.273 -8.984 1 98.06 109 PHE A C 1
ATOM 879 O O . PHE A 1 109 ? -11.141 -11.297 -9.672 1 98.06 109 PHE A O 1
ATOM 886 N N . PRO A 1 110 ? -10.094 -11.945 -7.781 1 97.56 110 PRO A N 1
ATOM 887 C CA . PRO A 1 110 ? -11.188 -12.859 -7.43 1 97.56 110 PRO A CA 1
ATOM 888 C C . PRO A 1 110 ? -12.5 -12.125 -7.164 1 97.56 110 PRO A C 1
ATOM 890 O O . PRO A 1 110 ? -13.57 -12.742 -7.18 1 97.56 110 PRO A O 1
ATOM 893 N N . PHE A 1 111 ? -12.484 -10.875 -6.996 1 97.69 111 PHE A N 1
ATOM 894 C CA . PHE A 1 111 ? -13.672 -10.117 -6.605 1 97.69 111 PHE A CA 1
ATOM 895 C C . PHE A 1 111 ? -14.328 -9.469 -7.816 1 97.69 111 PHE A C 1
ATOM 897 O O . PHE A 1 111 ? -15.359 -8.805 -7.691 1 97.69 111 PHE A O 1
ATOM 904 N N . LYS A 1 112 ? -13.695 -9.625 -8.992 1 97.69 112 LYS A N 1
ATOM 905 C CA . LYS A 1 112 ? -14.266 -9.078 -10.219 1 97.69 112 LYS A CA 1
ATOM 906 C C . LYS A 1 112 ? -15.406 -9.945 -10.734 1 97.69 112 LYS A C 1
ATOM 908 O O . LYS A 1 112 ? -15.461 -11.141 -10.438 1 97.69 112 LYS A O 1
ATOM 913 N N . PRO A 1 113 ? -16.328 -9.336 -11.484 1 96.44 113 PRO A N 1
ATOM 914 C CA . PRO A 1 113 ? -17.391 -10.141 -12.078 1 96.44 113 PRO A CA 1
ATOM 915 C C . PRO A 1 113 ? -16.875 -11.234 -13 1 96.44 113 PRO A C 1
ATOM 917 O O . PRO A 1 113 ? -15.977 -10.984 -13.812 1 96.44 113 PRO A O 1
ATOM 920 N N . ASN A 1 114 ? -17.562 -12.375 -12.859 1 95.69 114 ASN A N 1
ATOM 921 C CA . ASN A 1 114 ? -17.078 -13.539 -13.594 1 95.69 114 ASN A CA 1
ATOM 922 C C . ASN A 1 114 ? -17.047 -13.273 -15.094 1 95.69 114 ASN A C 1
ATOM 924 O O . ASN A 1 114 ? -16.109 -13.711 -15.781 1 95.69 114 ASN A O 1
ATOM 928 N N . ASP A 1 115 ? -17.984 -12.578 -15.578 1 97.75 115 ASP A N 1
ATOM 929 C CA . ASP A 1 115 ? -18.094 -12.352 -17.016 1 97.75 115 ASP A CA 1
ATOM 930 C C . ASP A 1 115 ? -17.016 -11.383 -17.5 1 97.75 115 ASP A C 1
ATOM 932 O O . ASP A 1 115 ? -16.719 -11.312 -18.703 1 97.75 115 ASP A O 1
ATOM 936 N N . GLN A 1 116 ? -16.344 -10.695 -16.641 1 98.12 116 GLN A N 1
ATOM 937 C CA . GLN A 1 116 ? -15.336 -9.711 -17 1 98.12 116 GLN A CA 1
ATOM 938 C C . GLN A 1 116 ? -13.93 -10.242 -16.734 1 98.12 116 GLN A C 1
ATOM 940 O O . GLN A 1 116 ? -12.938 -9.648 -17.172 1 98.12 116 GLN A O 1
ATOM 945 N N . LYS A 1 117 ? -13.773 -11.344 -16.047 1 97.5 117 LYS A N 1
ATOM 946 C CA . LYS A 1 117 ? -12.5 -11.852 -15.539 1 97.5 117 LYS A CA 1
ATOM 947 C C . LYS A 1 117 ? -11.531 -12.133 -16.688 1 97.5 117 LYS A C 1
ATOM 949 O O . LYS A 1 117 ? -10.352 -11.789 -16.594 1 97.5 117 LYS A O 1
ATOM 954 N N . PRO A 1 118 ? -11.992 -12.688 -17.828 1 97.88 118 PRO A N 1
ATOM 955 C CA . PRO A 1 118 ? -11.016 -12.953 -18.875 1 97.88 118 PRO A CA 1
ATOM 956 C C . PRO A 1 118 ? -10.359 -11.68 -19.406 1 97.88 118 PRO A C 1
ATOM 958 O O . PRO A 1 118 ? -9.133 -11.625 -19.547 1 97.88 118 PRO A O 1
ATOM 961 N N . GLN A 1 119 ? -11.125 -10.695 -19.641 1 98.38 119 GLN A N 1
ATOM 962 C CA . GLN A 1 119 ? -10.586 -9.445 -20.172 1 98.38 119 GLN A CA 1
ATOM 963 C C . GLN A 1 119 ? -9.742 -8.727 -19.109 1 98.38 119 GLN A C 1
ATOM 965 O O . GLN A 1 119 ? -8.688 -8.164 -19.438 1 98.38 119 GLN A O 1
ATOM 970 N N . ILE A 1 120 ? -10.195 -8.781 -17.922 1 98.31 120 ILE A N 1
ATOM 971 C CA . ILE A 1 120 ? -9.461 -8.148 -16.828 1 98.31 120 ILE A CA 1
ATOM 972 C C . ILE A 1 120 ? -8.109 -8.836 -16.641 1 98.31 120 ILE A C 1
ATOM 974 O O . ILE A 1 120 ? -7.086 -8.172 -16.469 1 98.31 120 ILE A O 1
ATOM 978 N N . TRP A 1 121 ? -8.078 -10.133 -16.734 1 98.5 121 TRP A N 1
ATOM 979 C CA . TRP A 1 121 ? -6.832 -10.875 -16.578 1 98.5 121 TRP A CA 1
ATOM 980 C C . TRP A 1 121 ? -5.855 -10.555 -17.703 1 98.5 121 TRP A C 1
ATOM 982 O O . TRP A 1 121 ? -4.652 -10.43 -17.469 1 98.5 121 TRP A O 1
ATOM 992 N N . LEU A 1 122 ? -6.359 -10.406 -18.875 1 98.31 122 LEU A N 1
ATOM 993 C CA . LEU A 1 122 ? -5.488 -10.062 -20 1 98.31 122 LEU A CA 1
ATOM 994 C C . LEU A 1 122 ? -4.758 -8.75 -19.734 1 98.31 122 LEU A C 1
ATOM 996 O O . LEU A 1 122 ? -3.561 -8.633 -20 1 98.31 122 LEU A O 1
ATOM 1000 N N . GLY A 1 123 ? -5.488 -7.75 -19.203 1 97.94 123 GLY A N 1
ATOM 1001 C CA . GLY A 1 123 ? -4.875 -6.48 -18.859 1 97.94 123 GLY A CA 1
ATOM 1002 C C . GLY A 1 123 ? -3.857 -6.602 -17.734 1 97.94 123 GLY A C 1
ATOM 1003 O O . GLY A 1 123 ? -2.756 -6.055 -17.828 1 97.94 123 GLY A O 1
ATOM 1004 N N . ILE A 1 124 ? -4.238 -7.387 -16.672 1 98.38 124 ILE A N 1
ATOM 1005 C CA . ILE A 1 124 ? -3.344 -7.598 -15.547 1 98.38 124 ILE A CA 1
ATOM 1006 C C . ILE A 1 124 ? -2.076 -8.312 -16.016 1 98.38 124 ILE A C 1
ATOM 1008 O O . ILE A 1 124 ? -0.964 -7.898 -15.68 1 98.38 124 ILE A O 1
ATOM 1012 N N . LYS A 1 125 ? -2.242 -9.32 -16.812 1 98.25 125 LYS A N 1
ATOM 1013 C CA . LYS A 1 125 ? -1.136 -10.133 -17.312 1 98.25 125 LYS A CA 1
ATOM 1014 C C . LYS A 1 125 ? -0.185 -9.297 -18.156 1 98.25 125 LYS A C 1
ATOM 1016 O O . LYS A 1 125 ? 1.035 -9.422 -18.047 1 98.25 125 LYS A O 1
ATOM 1021 N N . LYS A 1 126 ? -0.708 -8.469 -19 1 97.62 126 LYS A N 1
ATOM 1022 C CA . LYS A 1 126 ? 0.104 -7.609 -19.844 1 97.62 126 LYS A CA 1
ATOM 1023 C C . LYS A 1 126 ? 0.994 -6.691 -19.016 1 97.62 126 LYS A C 1
ATOM 1025 O O . LYS A 1 126 ? 2.195 -6.582 -19.281 1 97.62 126 LYS A O 1
ATOM 1030 N N . GLU A 1 127 ? 0.472 -6.086 -18.031 1 95.94 127 GLU A N 1
ATOM 1031 C CA . GLU A 1 127 ? 1.237 -5.184 -17.172 1 95.94 127 GLU A CA 1
ATOM 1032 C C . GLU A 1 127 ? 2.248 -5.953 -16.328 1 95.94 127 GLU A C 1
ATOM 1034 O O . GLU A 1 127 ? 3.385 -5.512 -16.156 1 95.94 127 GLU A O 1
ATOM 1039 N N . LEU A 1 128 ? 1.762 -7.09 -15.812 1 98.06 128 LEU A N 1
ATOM 1040 C CA . LEU A 1 128 ? 2.613 -7.957 -15.008 1 98.06 128 LEU A CA 1
ATOM 1041 C C . LEU A 1 128 ? 3.859 -8.367 -15.781 1 98.06 128 LEU A C 1
ATOM 1043 O O . LEU A 1 128 ? 4.977 -8.258 -15.281 1 98.06 128 LEU A O 1
ATOM 1047 N N . LYS A 1 129 ? 3.723 -8.797 -16.984 1 97.5 129 LYS A N 1
ATOM 1048 C CA . LYS A 1 129 ? 4.844 -9.234 -17.812 1 97.5 129 LYS A CA 1
ATOM 1049 C C . LYS A 1 129 ? 5.738 -8.055 -18.188 1 97.5 129 LYS A C 1
ATOM 1051 O O . LYS A 1 129 ? 6.957 -8.117 -18.031 1 97.5 129 LYS A O 1
ATOM 1056 N N . ASN A 1 130 ? 5.105 -6.977 -18.641 1 95.56 130 ASN A N 1
ATOM 1057 C CA . ASN A 1 130 ? 5.824 -5.824 -19.172 1 95.56 130 ASN A CA 1
ATOM 1058 C C . ASN A 1 130 ? 6.641 -5.125 -18.094 1 95.56 130 ASN A C 1
ATOM 1060 O O . ASN A 1 130 ? 7.758 -4.672 -18.344 1 95.56 130 ASN A O 1
ATOM 1064 N N . LYS A 1 131 ? 6.125 -5.094 -16.922 1 96.06 131 LYS A N 1
ATOM 1065 C CA . LYS A 1 131 ? 6.758 -4.293 -15.883 1 96.06 131 LYS A CA 1
ATOM 1066 C C . LYS A 1 131 ? 7.566 -5.172 -14.93 1 96.06 131 LYS A C 1
ATOM 1068 O O . LYS A 1 131 ? 8.766 -4.945 -14.734 1 96.06 131 LYS A O 1
ATOM 1073 N N . PHE A 1 132 ? 6.996 -6.234 -14.438 1 98 132 PHE A N 1
ATOM 1074 C CA . PHE A 1 132 ? 7.57 -6.848 -13.242 1 98 132 PHE A CA 1
ATOM 1075 C C . PHE A 1 132 ? 8.273 -8.156 -13.586 1 98 132 PHE A C 1
ATOM 1077 O O . PHE A 1 132 ? 9.43 -8.359 -13.219 1 98 132 PHE A O 1
ATOM 1084 N N . LEU A 1 133 ? 7.637 -9.039 -14.359 1 98.31 133 LEU A N 1
ATOM 1085 C CA . LEU A 1 133 ? 8.273 -10.32 -14.648 1 98.31 133 LEU A CA 1
ATOM 1086 C C . LEU A 1 133 ? 9.531 -10.125 -15.484 1 98.31 133 LEU A C 1
ATOM 1088 O O . LEU A 1 133 ? 10.562 -10.742 -15.211 1 98.31 133 LEU A O 1
ATOM 1092 N N . ASN A 1 134 ? 9.492 -9.219 -16.453 1 97.06 134 ASN A N 1
ATOM 1093 C CA . ASN A 1 134 ? 10.68 -8.891 -17.234 1 97.06 134 ASN A CA 1
ATOM 1094 C C . ASN A 1 134 ? 11.789 -8.297 -16.359 1 97.06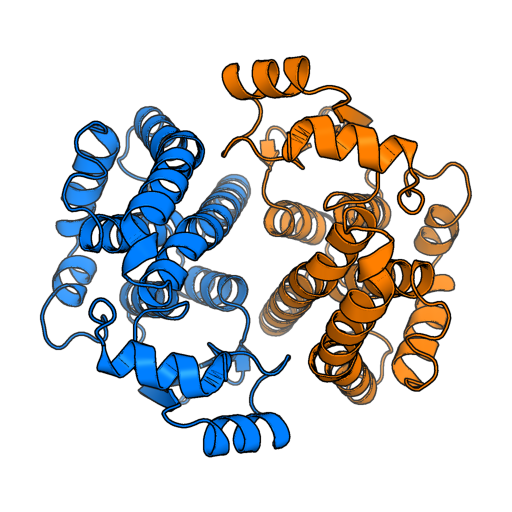 134 ASN A C 1
ATOM 1096 O O . ASN A 1 134 ? 12.953 -8.664 -16.5 1 97.06 134 ASN A O 1
ATOM 1100 N N . ALA A 1 135 ? 11.398 -7.43 -15.484 1 97.19 135 ALA A N 1
ATOM 1101 C CA . ALA A 1 135 ? 12.383 -6.773 -14.625 1 97.19 135 ALA A CA 1
ATOM 1102 C C . ALA A 1 135 ? 13.086 -7.789 -13.734 1 97.19 135 ALA A C 1
ATOM 1104 O O . ALA A 1 135 ? 14.32 -7.801 -13.656 1 97.19 135 ALA A O 1
ATOM 1105 N N . PHE A 1 136 ? 12.359 -8.68 -13.07 1 98 136 PHE A N 1
ATOM 1106 C CA . PHE A 1 136 ? 12.977 -9.617 -12.133 1 98 136 PHE A CA 1
ATOM 1107 C 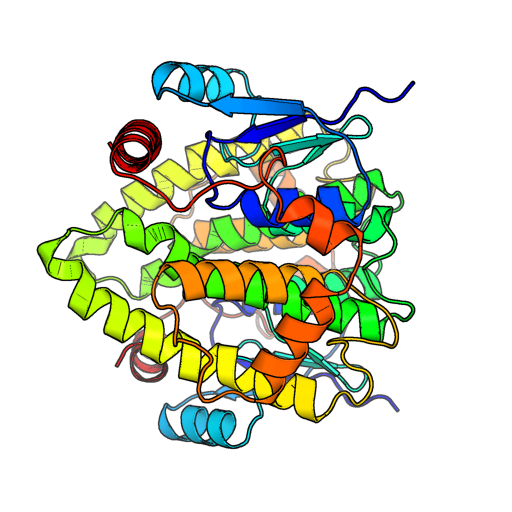C . PHE A 1 136 ? 13.719 -10.719 -12.875 1 98 136 PHE A C 1
ATOM 1109 O O . PHE A 1 136 ? 14.734 -11.219 -12.391 1 98 136 PHE A O 1
ATOM 1116 N N . GLU A 1 137 ? 13.273 -11.086 -14.102 1 97.25 137 GLU A N 1
ATOM 1117 C CA . GLU A 1 137 ? 14.047 -11.977 -14.961 1 97.25 137 GLU A CA 1
ATOM 1118 C C . GLU A 1 137 ? 15.43 -11.391 -15.25 1 97.25 137 GLU A C 1
ATOM 1120 O O . GLU A 1 137 ? 16.438 -12.086 -15.125 1 97.25 137 GLU A O 1
ATOM 1125 N N . ASN A 1 138 ? 15.445 -10.125 -15.57 1 95.56 138 ASN A N 1
ATOM 1126 C CA . ASN A 1 138 ? 16.688 -9.445 -15.883 1 95.56 138 ASN A CA 1
ATOM 1127 C C . ASN A 1 138 ? 17.578 -9.305 -14.656 1 95.56 138 ASN A C 1
ATOM 1129 O O . ASN A 1 138 ? 18.797 -9.477 -14.742 1 95.56 138 ASN A O 1
ATOM 1133 N N . ILE A 1 139 ? 17 -8.984 -13.523 1 96.62 139 ILE A N 1
ATOM 1134 C CA . ILE A 1 139 ? 17.766 -8.844 -12.281 1 96.62 139 ILE A CA 1
ATOM 1135 C C . ILE A 1 139 ? 18.422 -10.172 -11.93 1 96.62 139 ILE A C 1
ATOM 1137 O O . ILE A 1 139 ? 19.609 -10.211 -11.594 1 96.62 139 ILE A O 1
ATOM 1141 N N . LEU A 1 140 ? 17.719 -11.25 -12.055 1 96.69 140 LEU A N 1
ATOM 1142 C CA . LEU A 1 140 ? 18.25 -12.57 -11.727 1 96.69 140 LEU A CA 1
ATOM 1143 C C . LEU A 1 140 ? 19.328 -12.992 -12.719 1 96.69 140 LEU A C 1
ATOM 1145 O O . LEU A 1 140 ? 20.203 -13.789 -12.383 1 96.69 140 LEU A O 1
ATOM 1149 N N . GLN A 1 141 ? 19.219 -12.477 -13.891 1 93.44 141 GLN A N 1
ATOM 1150 C CA . GLN A 1 141 ? 20.25 -12.75 -14.883 1 93.44 141 GLN A CA 1
ATOM 1151 C C . GLN A 1 141 ? 21.578 -12.086 -14.5 1 93.44 141 GLN A C 1
ATOM 1153 O O . GLN A 1 141 ? 22.641 -12.625 -14.781 1 93.44 141 GLN A O 1
ATOM 1158 N N . THR A 1 142 ? 21.438 -10.992 -13.836 1 91.12 142 THR A N 1
ATOM 1159 C CA . THR A 1 142 ? 22.641 -10.211 -13.562 1 91.12 142 THR A CA 1
ATOM 1160 C C . THR A 1 142 ? 23.203 -10.547 -12.188 1 91.12 142 THR A C 1
ATOM 1162 O O . THR A 1 142 ? 24.359 -10.242 -11.898 1 91.12 142 THR A O 1
ATOM 1165 N N . THR A 1 143 ? 22.312 -11.219 -11.391 1 86.81 143 THR A N 1
ATOM 1166 C CA . THR A 1 143 ?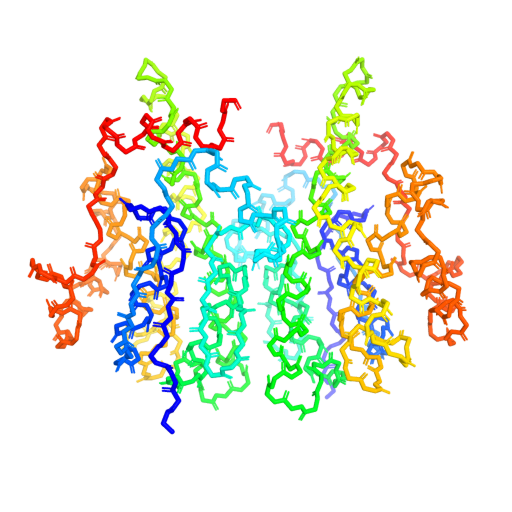 22.797 -11.656 -10.086 1 86.81 143 THR A CA 1
ATOM 1167 C C . THR A 1 143 ? 23.266 -13.109 -10.141 1 86.81 143 THR A C 1
ATOM 1169 O O . THR A 1 143 ? 22.75 -13.906 -10.922 1 86.81 143 THR A O 1
ATOM 1172 N N . ASN A 1 144 ? 24.484 -13.539 -10.109 1 74 144 ASN A N 1
ATOM 1173 C CA . ASN A 1 144 ? 25.047 -14.852 -10.391 1 74 144 ASN A CA 1
ATOM 1174 C C . ASN A 1 144 ? 24.984 -15.766 -9.172 1 74 144 ASN A C 1
ATOM 1176 O O . ASN A 1 144 ? 25.594 -16.828 -9.156 1 74 144 ASN A O 1
ATOM 1180 N N . ASN A 1 145 ? 24.188 -15.422 -8.18 1 84.62 145 ASN A N 1
ATOM 1181 C CA . ASN A 1 145 ? 24.234 -16.281 -7 1 84.62 145 ASN A CA 1
ATOM 1182 C C . ASN A 1 145 ? 22.828 -16.766 -6.605 1 84.62 145 ASN A C 1
ATOM 1184 O O . ASN A 1 145 ? 22.656 -17.359 -5.539 1 84.62 145 ASN A O 1
ATOM 1188 N N . GLY A 1 146 ? 21.859 -16.5 -7.469 1 88.62 146 GLY A N 1
ATOM 1189 C CA . GLY A 1 146 ? 20.531 -17.031 -7.262 1 88.62 146 GLY A CA 1
ATOM 1190 C C . GLY A 1 146 ? 19.688 -16.188 -6.312 1 88.62 146 GLY A C 1
ATOM 1191 O O . GLY A 1 146 ? 18.547 -16.531 -6.023 1 88.62 146 GLY A O 1
ATOM 1192 N N . HIS A 1 147 ? 20.281 -15.156 -5.762 1 94.81 147 HIS A N 1
ATOM 1193 C CA . HIS A 1 147 ? 19.562 -14.211 -4.906 1 94.81 147 HIS A CA 1
ATOM 1194 C C . HIS A 1 147 ? 19.344 -12.883 -5.617 1 94.81 147 HIS A C 1
ATOM 1196 O O . HIS A 1 147 ? 20.172 -12.477 -6.445 1 94.81 147 HIS A O 1
ATOM 1202 N N . LEU A 1 148 ? 18.203 -12.25 -5.301 1 97.69 148 LEU A N 1
ATOM 1203 C CA . LEU A 1 148 ? 17.922 -10.953 -5.906 1 97.69 148 LEU A CA 1
ATOM 1204 C C . LEU A 1 148 ? 18.922 -9.906 -5.422 1 97.69 148 LEU A C 1
ATOM 1206 O O . LEU A 1 148 ? 19.328 -9.023 -6.188 1 97.69 148 LEU A O 1
ATOM 1210 N N . VAL A 1 149 ? 19.25 -9.977 -4.121 1 97.69 149 VAL A N 1
ATOM 1211 C CA . VAL A 1 149 ? 20.141 -8.992 -3.516 1 97.69 149 VAL A CA 1
ATOM 1212 C C . VAL A 1 149 ? 21.188 -9.703 -2.656 1 97.69 149 VAL A C 1
ATOM 1214 O O . VAL A 1 149 ? 20.844 -10.523 -1.802 1 97.69 149 VAL A O 1
ATOM 1217 N N . GLY A 1 150 ? 22.406 -9.375 -2.838 1 95.12 150 GLY A N 1
ATOM 1218 C CA . GLY A 1 150 ? 23.469 -9.898 -2 1 95.12 150 GLY A CA 1
ATOM 1219 C C . GLY A 1 150 ? 23.703 -11.383 -2.191 1 95.12 150 GLY A C 1
ATOM 1220 O O . GLY A 1 150 ? 23.438 -11.922 -3.268 1 95.12 150 GLY A O 1
ATOM 1221 N N . ASN A 1 151 ? 24.359 -12.008 -1.144 1 94.31 151 ASN A N 1
ATOM 1222 C CA . ASN A 1 151 ? 24.797 -13.391 -1.283 1 94.31 151 ASN A CA 1
ATOM 1223 C C . ASN A 1 151 ? 24 -14.328 -0.388 1 94.31 151 ASN A C 1
ATOM 1225 O O . ASN A 1 151 ? 24.391 -15.484 -0.198 1 94.31 151 ASN A O 1
ATOM 1229 N N . LYS A 1 152 ? 22.984 -13.82 0.187 1 95.25 152 LYS A N 1
ATOM 1230 C CA . LYS A 1 152 ? 22.062 -14.641 0.966 1 95.25 152 LYS A CA 1
ATOM 1231 C C . LYS A 1 152 ? 20.625 -14.211 0.743 1 95.25 152 LYS A C 1
ATOM 1233 O O . LYS A 1 152 ? 20.375 -13.133 0.197 1 95.25 152 LYS A O 1
ATOM 1238 N N . GLN A 1 153 ? 19.75 -15.086 1.192 1 97.69 153 GLN A N 1
ATOM 1239 C CA . GLN A 1 153 ? 18.328 -14.82 1.031 1 97.69 153 GLN A CA 1
ATOM 1240 C C . GLN A 1 153 ? 17.906 -13.555 1.778 1 97.69 153 GLN A C 1
ATOM 1242 O O . GLN A 1 153 ? 18.312 -13.352 2.926 1 97.69 153 GLN A O 1
ATOM 1247 N N . THR A 1 154 ? 17.203 -12.695 1.122 1 98.62 154 THR A N 1
ATOM 1248 C CA . THR A 1 154 ? 16.625 -11.5 1.732 1 98.62 154 THR A CA 1
ATOM 1249 C C . THR A 1 154 ? 15.102 -11.508 1.606 1 98.62 154 THR A C 1
ATOM 1251 O O . THR A 1 154 ? 14.523 -12.438 1.034 1 98.62 154 THR A O 1
ATOM 1254 N N . MET A 1 155 ? 14.406 -10.531 2.154 1 98.88 155 MET A N 1
ATOM 1255 C CA . MET A 1 155 ? 12.969 -10.344 2.025 1 98.88 155 MET A CA 1
ATOM 1256 C C . MET A 1 155 ? 12.555 -10.297 0.558 1 98.88 155 MET A C 1
ATOM 1258 O O . MET A 1 155 ? 11.477 -10.766 0.196 1 98.88 155 MET A O 1
ATOM 1262 N N . ALA A 1 156 ? 13.438 -9.719 -0.305 1 98.75 156 ALA A N 1
ATOM 1263 C CA . ALA A 1 156 ? 13.133 -9.633 -1.729 1 98.75 156 ALA A CA 1
ATOM 1264 C C . ALA A 1 156 ? 12.906 -11.023 -2.326 1 98.75 156 ALA A C 1
ATOM 1266 O O . ALA A 1 156 ? 11.984 -11.219 -3.123 1 98.75 156 ALA A O 1
ATOM 1267 N N . ASP A 1 157 ? 13.719 -11.992 -1.949 1 98.88 157 ASP A N 1
ATOM 1268 C CA . ASP A 1 157 ? 13.562 -13.344 -2.471 1 98.88 157 ASP A CA 1
ATOM 1269 C C . ASP A 1 157 ? 12.258 -13.977 -1.986 1 98.88 157 ASP A C 1
ATOM 1271 O O . ASP A 1 157 ? 11.539 -14.602 -2.766 1 98.88 157 ASP A O 1
ATOM 1275 N N . VAL A 1 158 ? 11.969 -13.773 -0.729 1 98.88 158 VAL A N 1
ATOM 1276 C CA . VAL A 1 158 ? 10.773 -14.352 -0.134 1 98.88 158 VAL A CA 1
ATOM 1277 C C . VAL A 1 158 ? 9.531 -13.805 -0.836 1 98.88 158 VAL A C 1
ATOM 1279 O O . VAL A 1 158 ? 8.641 -14.562 -1.22 1 98.88 158 VAL A O 1
ATOM 1282 N N . LEU A 1 159 ? 9.477 -12.539 -1.064 1 98.94 159 LEU A N 1
ATOM 1283 C CA . LEU A 1 159 ? 8.289 -11.906 -1.628 1 98.94 159 LEU A CA 1
ATOM 1284 C C . LEU A 1 159 ? 8.148 -12.242 -3.109 1 98.94 159 LEU A C 1
ATOM 1286 O O . LEU A 1 159 ? 7.031 -12.367 -3.619 1 98.94 159 LEU A O 1
ATOM 1290 N N . LEU A 1 160 ? 9.312 -12.289 -3.793 1 98.81 160 LEU A N 1
ATOM 1291 C CA . LEU A 1 160 ? 9.203 -12.695 -5.188 1 98.81 160 LEU A CA 1
ATOM 1292 C C . LEU A 1 160 ? 8.625 -14.102 -5.305 1 98.81 160 LEU A C 1
ATOM 1294 O O . LEU A 1 160 ? 7.746 -14.352 -6.133 1 98.81 160 LEU A O 1
ATOM 1298 N N . PHE A 1 161 ? 9.133 -15.008 -4.539 1 98.88 161 PHE A N 1
ATOM 1299 C CA . PHE A 1 161 ? 8.648 -16.375 -4.555 1 98.88 161 PHE A CA 1
ATOM 1300 C C . PHE A 1 161 ? 7.148 -16.422 -4.273 1 98.88 161 PHE A C 1
ATOM 1302 O O . PHE A 1 161 ? 6.387 -17.016 -5.031 1 98.88 161 PHE A O 1
ATOM 1309 N N . GLU A 1 162 ? 6.676 -15.82 -3.186 1 98.81 162 GLU A N 1
ATOM 1310 C CA . GLU A 1 162 ? 5.262 -15.781 -2.824 1 98.81 162 GLU A CA 1
ATOM 1311 C C . GLU A 1 162 ? 4.422 -15.172 -3.943 1 98.81 162 GLU A C 1
ATOM 1313 O O . GLU A 1 162 ? 3.342 -15.68 -4.258 1 98.81 162 GLU A O 1
ATOM 1318 N N . SER A 1 163 ? 4.871 -14.016 -4.598 1 98.75 163 SER A N 1
ATOM 1319 C CA . SER A 1 163 ? 4.117 -13.336 -5.648 1 98.75 163 SER A CA 1
ATOM 1320 C C . SER A 1 163 ? 3.939 -14.234 -6.867 1 98.75 163 SER A C 1
ATOM 1322 O O . SER A 1 163 ? 2.857 -14.281 -7.457 1 98.75 163 SER A O 1
ATOM 1324 N N . ILE A 1 164 ? 5.059 -14.93 -7.215 1 98.56 164 ILE A N 1
ATOM 1325 C CA . ILE A 1 164 ? 4.977 -15.805 -8.383 1 98.56 164 ILE A CA 1
ATOM 1326 C C . ILE A 1 164 ? 4.008 -16.953 -8.094 1 98.56 164 ILE A C 1
ATOM 1328 O O . ILE A 1 164 ? 3.209 -17.328 -8.961 1 98.56 164 ILE A O 1
ATOM 1332 N N . ILE A 1 165 ? 4.066 -17.531 -6.895 1 98.31 165 ILE A N 1
ATOM 1333 C CA . ILE A 1 165 ? 3.115 -18.562 -6.531 1 98.31 165 ILE A CA 1
ATOM 1334 C C . ILE A 1 165 ? 1.689 -18.047 -6.676 1 98.31 165 ILE A C 1
ATOM 1336 O O . ILE A 1 165 ? 0.814 -18.734 -7.195 1 98.31 165 ILE A O 1
ATOM 1340 N N . TYR A 1 166 ? 1.364 -16.844 -6.195 1 97.81 166 TYR A N 1
ATOM 1341 C CA . TYR A 1 166 ? 0.038 -16.234 -6.305 1 97.81 166 TYR A CA 1
ATOM 1342 C C . TYR A 1 166 ? -0.432 -16.219 -7.754 1 97.81 166 TYR A C 1
ATOM 1344 O O . TYR A 1 166 ? -1.536 -16.672 -8.062 1 97.81 166 TYR A O 1
ATOM 1352 N N . PHE A 1 167 ? 0.457 -15.695 -8.688 1 98.38 167 PHE A N 1
ATOM 1353 C CA . PHE A 1 167 ? 0.052 -15.539 -10.078 1 98.38 167 PHE A CA 1
ATOM 1354 C C . PHE A 1 167 ? -0.039 -16.891 -10.773 1 98.38 167 PHE A C 1
ATOM 1356 O O . PHE A 1 167 ? -0.878 -17.094 -11.656 1 98.38 167 PHE A O 1
ATOM 1363 N N . MET A 1 168 ? 0.798 -17.891 -10.328 1 98.12 168 MET A N 1
ATOM 1364 C CA . MET A 1 168 ? 0.705 -19.234 -10.898 1 98.12 168 MET A CA 1
ATOM 1365 C C . MET A 1 168 ? -0.624 -19.891 -10.531 1 98.12 168 MET A C 1
ATOM 1367 O O . MET A 1 168 ? -1.137 -20.719 -11.281 1 98.12 168 MET A O 1
ATOM 1371 N N . ASP A 1 169 ? -1.204 -19.5 -9.391 1 97.31 169 ASP A N 1
ATOM 1372 C CA . ASP A 1 169 ? -2.514 -20.016 -9.008 1 97.31 169 ASP A CA 1
ATOM 1373 C C . ASP A 1 169 ? -3.611 -19.453 -9.914 1 97.31 169 ASP A C 1
ATOM 1375 O O . ASP A 1 169 ? -4.688 -20.047 -10.023 1 97.31 169 ASP A O 1
ATOM 1379 N N . ILE A 1 170 ? -3.389 -18.344 -10.523 1 97.38 170 ILE A N 1
ATOM 1380 C CA . ILE A 1 170 ? -4.328 -17.781 -11.484 1 97.38 170 ILE A CA 1
ATOM 1381 C C . ILE A 1 170 ? -4.059 -18.344 -12.875 1 97.38 170 ILE A C 1
ATOM 1383 O O . ILE A 1 170 ? -4.984 -18.766 -13.57 1 97.38 170 ILE A O 1
ATOM 1387 N N . GLU A 1 171 ? -2.812 -18.391 -13.258 1 98.19 171 GLU A N 1
ATOM 1388 C CA . GLU A 1 171 ? -2.355 -18.969 -14.523 1 98.19 171 GLU A CA 1
ATOM 1389 C C . GLU A 1 171 ? -1.045 -19.719 -14.336 1 98.19 171 GLU A C 1
ATOM 1391 O O . GLU A 1 171 ? 0.028 -19.125 -14.289 1 98.19 171 GLU A O 1
ATOM 1396 N N . LYS A 1 172 ? -1.131 -21 -14.383 1 98.19 172 LYS A N 1
ATOM 1397 C CA . LYS A 1 172 ? -0.019 -21.891 -14.047 1 98.19 172 LYS A CA 1
ATOM 1398 C C . LYS A 1 172 ? 1.19 -21.609 -14.938 1 98.19 172 LYS A C 1
ATOM 1400 O O . LYS A 1 172 ? 2.334 -21.719 -14.492 1 98.19 172 LYS A O 1
ATOM 1405 N N . GLU A 1 173 ? 1.015 -21.125 -16.156 1 98.31 173 GLU A N 1
ATOM 1406 C CA . GLU A 1 173 ? 2.082 -21.016 -17.141 1 98.31 173 GLU A CA 1
ATOM 1407 C C . GLU A 1 173 ? 2.65 -19.594 -17.172 1 98.31 173 GLU A C 1
ATOM 1409 O O . GLU A 1 173 ? 3.422 -19.25 -18.078 1 98.31 173 GLU A O 1
ATOM 1414 N N . ILE A 1 174 ? 2.359 -18.844 -16.234 1 98.5 174 ILE A N 1
ATOM 1415 C CA . ILE A 1 174 ? 2.59 -17.391 -16.281 1 98.5 174 ILE A CA 1
ATOM 1416 C C . ILE A 1 174 ? 4.086 -17.125 -16.406 1 98.5 174 ILE A C 1
ATOM 1418 O O . ILE A 1 174 ? 4.484 -16.094 -16.969 1 98.5 174 ILE A O 1
ATOM 1422 N N . ILE A 1 175 ? 5.02 -18.016 -15.945 1 98.62 175 ILE A N 1
ATOM 1423 C CA . ILE A 1 175 ? 6.445 -17.703 -16 1 98.62 175 ILE A CA 1
ATOM 1424 C C . ILE A 1 175 ? 7.145 -18.656 -16.969 1 98.62 175 ILE A C 1
ATOM 1426 O O . ILE A 1 175 ? 8.367 -18.812 -16.922 1 98.62 175 ILE A O 1
ATOM 1430 N N . ASN A 1 176 ? 6.398 -19.328 -17.828 1 98.19 176 ASN A N 1
ATOM 1431 C CA . ASN A 1 176 ? 6.969 -20.312 -18.75 1 98.19 176 ASN A CA 1
ATOM 1432 C C . ASN A 1 176 ? 8.039 -19.688 -19.641 1 98.19 176 ASN A C 1
ATOM 1434 O O . ASN A 1 176 ? 8.984 -20.359 -20.047 1 98.19 176 ASN A O 1
ATOM 1438 N N . GLU A 1 177 ? 7.953 -18.438 -19.969 1 98.12 177 GLU A N 1
ATOM 1439 C CA . GLU A 1 177 ? 8.891 -17.781 -20.875 1 98.12 177 GLU A CA 1
ATOM 1440 C C . GLU A 1 177 ? 10.039 -17.125 -20.109 1 98.12 177 GLU A C 1
ATOM 1442 O O . GLU A 1 177 ? 10.828 -16.375 -20.688 1 98.12 177 GLU A O 1
ATOM 1447 N N . TYR A 1 178 ? 10.156 -17.391 -18.859 1 98.44 178 TYR A N 1
ATOM 1448 C CA . TYR A 1 178 ? 11.141 -16.75 -18 1 98.44 178 TYR A CA 1
ATOM 1449 C C . TYR A 1 178 ? 12.031 -17.781 -17.312 1 98.44 178 TYR A C 1
ATOM 1451 O O . TYR A 1 178 ? 11.781 -18.156 -16.172 1 98.44 178 TYR A O 1
ATOM 1459 N N . PRO A 1 179 ? 13.164 -18.188 -17.984 1 97.75 179 PRO A N 1
ATOM 1460 C CA . PRO A 1 179 ? 13.992 -19.281 -17.453 1 97.75 179 PRO A CA 1
ATOM 1461 C C . PRO A 1 179 ? 14.656 -18.938 -16.125 1 97.75 179 PRO A C 1
ATOM 1463 O O . PRO A 1 179 ? 14.844 -19.812 -15.273 1 97.75 179 PRO A O 1
ATOM 1466 N N . LYS A 1 180 ? 15.047 -17.656 -15.906 1 97.94 180 LYS A N 1
ATOM 1467 C CA . LYS A 1 180 ? 15.68 -17.297 -14.641 1 97.94 180 LYS A CA 1
ATOM 1468 C C . LYS A 1 180 ? 14.672 -17.312 -13.492 1 97.94 180 LYS A C 1
ATOM 1470 O O . LYS A 1 180 ? 15.008 -17.719 -12.375 1 97.94 180 LYS A O 1
ATOM 1475 N N . LEU A 1 181 ? 13.461 -16.875 -13.75 1 98.38 181 LEU A N 1
ATOM 1476 C CA . LEU A 1 181 ? 12.422 -16.953 -12.727 1 98.38 181 LEU A CA 1
ATOM 1477 C C . LEU A 1 181 ? 12.109 -18.422 -12.398 1 98.38 181 LEU A C 1
ATOM 1479 O O . LEU A 1 181 ? 11.891 -18.766 -11.234 1 98.38 181 LEU A O 1
ATOM 1483 N N . GLN A 1 182 ? 12.055 -19.281 -13.445 1 98.12 182 GLN A N 1
ATOM 1484 C CA . GLN A 1 182 ? 11.828 -20.688 -13.211 1 98.12 182 GLN A CA 1
ATOM 1485 C C . GLN A 1 182 ? 12.922 -21.297 -12.336 1 98.12 182 GLN A C 1
ATOM 1487 O O . GLN A 1 182 ? 12.633 -22.031 -11.391 1 98.12 182 GLN A O 1
ATOM 1492 N N . ALA A 1 183 ? 14.148 -20.969 -12.641 1 97.75 183 ALA A N 1
ATOM 1493 C CA . ALA A 1 183 ? 15.273 -21.469 -11.852 1 97.75 183 ALA A CA 1
ATOM 1494 C C . ALA A 1 183 ? 15.211 -20.938 -10.422 1 97.75 183 ALA A C 1
ATOM 1496 O O . ALA A 1 183 ? 15.5 -21.672 -9.469 1 97.75 183 ALA A O 1
ATOM 1497 N N . PHE A 1 184 ? 14.914 -19.656 -10.266 1 98.19 184 PHE A N 1
ATOM 1498 C CA . PHE A 1 184 ? 14.742 -19.031 -8.953 1 98.19 184 PHE A CA 1
ATOM 1499 C C . PHE A 1 184 ? 13.695 -19.766 -8.133 1 98.19 184 PHE A C 1
ATOM 1501 O O . PHE A 1 184 ? 13.938 -20.125 -6.98 1 98.19 184 PHE A O 1
ATOM 1508 N N . MET A 1 185 ? 12.516 -20.078 -8.75 1 98.38 185 MET A N 1
ATOM 1509 C CA . MET A 1 185 ? 11.445 -20.797 -8.055 1 98.38 185 MET A CA 1
ATOM 1510 C C . MET A 1 185 ? 11.914 -22.188 -7.617 1 98.38 185 MET A C 1
ATOM 1512 O O . MET A 1 185 ? 11.641 -22.609 -6.496 1 98.38 185 MET A O 1
ATOM 1516 N N . ALA A 1 186 ? 12.586 -22.875 -8.492 1 97.75 186 ALA A N 1
ATOM 1517 C CA . ALA A 1 186 ? 13.102 -24.203 -8.172 1 97.75 186 ALA A CA 1
ATOM 1518 C C . ALA A 1 186 ? 14.086 -24.141 -7.004 1 97.75 186 ALA A C 1
ATOM 1520 O O . ALA A 1 186 ? 14.031 -24.984 -6.098 1 97.75 186 ALA A O 1
ATOM 1521 N N . SER A 1 187 ? 14.969 -23.172 -7.02 1 97.44 187 SER A N 1
ATOM 1522 C CA . SER A 1 187 ? 15.969 -23.031 -5.961 1 97.44 187 SER A CA 1
ATOM 1523 C C . SER A 1 187 ? 15.312 -22.703 -4.625 1 97.44 187 SER A C 1
ATOM 1525 O O . SER A 1 187 ? 15.734 -23.203 -3.58 1 97.44 187 SER A O 1
ATOM 1527 N N . MET A 1 188 ? 14.297 -21.844 -4.645 1 98.25 188 MET A N 1
ATOM 1528 C CA . MET A 1 188 ? 13.578 -21.5 -3.42 1 98.25 188 MET A CA 1
ATOM 1529 C C . MET A 1 188 ? 12.891 -22.719 -2.822 1 98.25 188 MET A C 1
ATOM 1531 O O . MET A 1 188 ? 12.914 -22.906 -1.604 1 98.25 188 MET A O 1
ATOM 1535 N N . LYS A 1 189 ? 12.367 -23.594 -3.645 1 97.81 189 LYS A N 1
ATOM 1536 C CA . LYS A 1 189 ? 11.633 -24.766 -3.186 1 97.81 189 LYS A CA 1
ATOM 1537 C C . LYS A 1 189 ? 12.562 -25.766 -2.514 1 97.81 189 LYS A C 1
ATOM 1539 O O . LYS A 1 189 ? 12.109 -26.688 -1.821 1 97.81 189 LYS A O 1
ATOM 1544 N N . GLU A 1 190 ? 13.852 -25.609 -2.682 1 97.25 190 GLU A N 1
ATOM 1545 C CA . GLU A 1 190 ? 14.82 -26.5 -2.059 1 97.25 190 GLU A CA 1
ATOM 1546 C C . GLU A 1 190 ? 15.148 -26.062 -0.637 1 97.25 190 GLU A C 1
ATOM 1548 O O . GLU A 1 190 ? 15.781 -26.797 0.121 1 97.25 190 GLU A O 1
ATOM 1553 N N . ILE A 1 191 ? 14.812 -24.859 -0.299 1 98 191 ILE A N 1
ATOM 1554 C CA . ILE A 1 191 ? 15.102 -24.344 1.031 1 98 191 ILE A CA 1
ATOM 1555 C C . ILE A 1 191 ? 14.18 -25 2.059 1 98 191 ILE A C 1
ATOM 1557 O O . ILE A 1 191 ? 12.961 -25 1.896 1 98 191 ILE A O 1
AT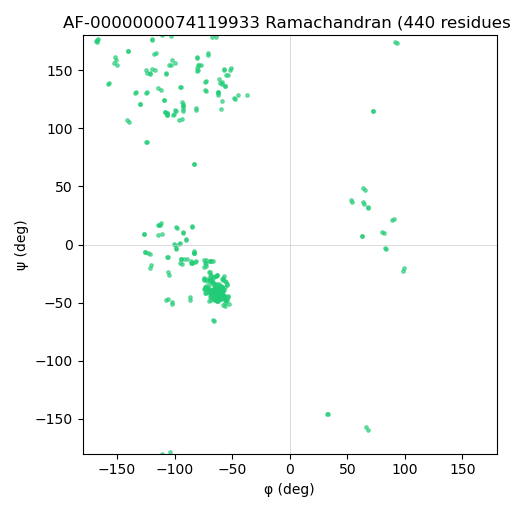OM 1561 N N . PRO A 1 192 ? 14.633 -25.5 3.17 1 98.31 192 PRO A N 1
ATOM 1562 C CA . PRO A 1 192 ? 13.852 -26.312 4.105 1 98.31 192 PRO A CA 1
ATOM 1563 C C . PRO A 1 192 ? 12.625 -25.594 4.641 1 98.31 192 PRO A C 1
ATOM 1565 O O . PRO A 1 192 ? 11.523 -26.156 4.668 1 98.31 192 PRO A O 1
ATOM 1568 N N . TRP A 1 193 ? 12.789 -24.344 5.055 1 98.44 193 TRP A N 1
ATOM 1569 C CA . TRP A 1 193 ? 11.625 -23.672 5.629 1 98.44 193 TRP A CA 1
ATOM 1570 C C . TRP A 1 193 ? 10.562 -23.422 4.562 1 98.44 193 TRP A C 1
ATOM 1572 O O . TRP A 1 193 ? 9.367 -23.406 4.859 1 98.44 193 TRP A O 1
ATOM 1582 N N . VAL A 1 194 ? 10.969 -23.203 3.318 1 98.81 194 VAL A N 1
ATOM 1583 C CA . VAL A 1 194 ? 10.023 -23.016 2.221 1 98.81 194 VAL A CA 1
ATOM 1584 C C . VAL A 1 194 ? 9.242 -24.297 1.975 1 98.81 194 VAL A C 1
ATOM 1586 O O . VAL A 1 194 ? 8.016 -24.266 1.85 1 98.81 194 VAL A O 1
ATOM 1589 N N . GLN A 1 195 ? 9.969 -25.391 1.927 1 98.31 195 GLN A N 1
ATOM 1590 C CA . GLN A 1 195 ? 9.32 -26.688 1.763 1 98.31 195 GLN A CA 1
ATOM 1591 C C . GLN A 1 195 ? 8.273 -26.922 2.85 1 98.31 195 GLN A C 1
ATOM 1593 O O . GLN A 1 195 ? 7.148 -27.344 2.557 1 98.31 195 GLN A O 1
ATOM 1598 N N . LYS A 1 196 ? 8.688 -26.688 4.023 1 98.19 196 LYS A N 1
ATOM 1599 C CA . LYS A 1 196 ? 7.785 -26.875 5.152 1 98.19 196 LYS A CA 1
ATOM 1600 C C . LYS A 1 196 ? 6.547 -26 5.016 1 98.19 196 LYS A C 1
ATOM 1602 O O . LYS A 1 196 ? 5.426 -26.453 5.27 1 98.19 196 LYS A O 1
ATOM 1607 N N . PHE A 1 197 ? 6.742 -24.734 4.605 1 98.69 197 PHE A N 1
ATOM 1608 C CA . PHE A 1 197 ? 5.633 -23.797 4.555 1 98.69 197 PHE A CA 1
ATOM 1609 C C . PHE A 1 197 ? 4.695 -24.109 3.395 1 98.69 197 PHE A C 1
ATOM 1611 O O . PHE A 1 197 ? 3.535 -23.703 3.393 1 98.69 197 PHE A O 1
ATOM 1618 N N . LEU A 1 198 ? 5.145 -24.844 2.443 1 98.25 198 LEU A N 1
ATOM 1619 C CA . LEU A 1 198 ? 4.34 -25.25 1.296 1 98.25 198 LEU A CA 1
ATOM 1620 C C . LEU A 1 198 ? 3.471 -26.453 1.634 1 98.25 198 LEU A C 1
ATOM 1622 O O . LEU A 1 198 ? 2.541 -26.781 0.893 1 98.25 198 LEU A O 1
ATOM 1626 N N . GLN A 1 199 ? 3.717 -27.094 2.645 1 97.44 199 GLN A N 1
ATOM 1627 C CA . GLN A 1 199 ? 2.984 -28.312 2.984 1 97.44 199 GLN A CA 1
ATOM 1628 C C . GLN A 1 199 ? 1.634 -27.969 3.615 1 97.44 199 GLN A C 1
ATOM 1630 O O . GLN A 1 199 ? 1.479 -26.938 4.25 1 97.44 199 GLN A O 1
ATOM 1635 N N . PRO A 1 200 ? 0.69 -28.891 3.479 1 96.06 200 PRO A N 1
ATOM 1636 C CA . PRO A 1 200 ? -0.565 -28.75 4.219 1 96.06 200 PRO A CA 1
ATOM 1637 C C . PRO A 1 200 ? -0.351 -28.609 5.723 1 96.06 200 PRO A C 1
ATOM 1639 O O . PRO A 1 200 ? 0.553 -29.234 6.281 1 96.06 200 PRO A O 1
ATOM 1642 N N . GLY A 1 201 ? -1.174 -27.859 6.309 1 95.62 201 GLY A N 1
ATOM 1643 C CA . GLY A 1 201 ? -1.077 -27.656 7.746 1 95.62 201 GLY A CA 1
ATOM 1644 C C . GLY A 1 201 ? -0.367 -26.375 8.125 1 95.62 201 GLY A C 1
ATOM 1645 O O . GLY A 1 201 ? -0.447 -25.922 9.266 1 95.62 201 GLY A O 1
ATOM 1646 N N . SER A 1 202 ? 0.472 -25.875 7.18 1 97.75 202 SER A N 1
ATOM 1647 C CA . SER A 1 202 ? 1.062 -24.562 7.438 1 97.75 202 SER A CA 1
ATOM 1648 C C . SER A 1 202 ? -0.008 -23.484 7.504 1 97.75 202 SER A C 1
ATOM 1650 O O . SER A 1 202 ? -1.196 -23.766 7.34 1 97.75 202 SER A O 1
ATOM 1652 N N . LYS A 1 203 ? 0.414 -22.297 7.754 1 98.12 203 LYS A N 1
ATOM 1653 C CA . LYS A 1 203 ? -0.525 -21.188 7.848 1 98.12 203 LYS A CA 1
ATOM 1654 C C . LYS A 1 203 ? -0.727 -20.516 6.488 1 98.12 203 LYS A C 1
ATOM 1656 O O . LYS A 1 203 ? -1.401 -19.484 6.391 1 98.12 203 LYS A O 1
ATOM 1661 N N . ARG A 1 204 ? -0.091 -21.078 5.402 1 98.38 204 ARG A N 1
ATOM 1662 C CA . ARG A 1 204 ? -0.332 -20.609 4.043 1 98.38 204 ARG A CA 1
ATOM 1663 C C . ARG A 1 204 ? -1.8 -20.766 3.66 1 98.38 204 ARG A C 1
ATOM 1665 O O . ARG A 1 204 ? -2.424 -21.781 3.973 1 98.38 204 ARG A O 1
ATOM 1672 N N . LYS A 1 205 ? -2.316 -19.797 2.99 1 98.31 205 LYS A N 1
ATOM 1673 C CA . LYS A 1 205 ? -3.734 -19.828 2.645 1 98.31 205 LYS A CA 1
ATOM 1674 C C . LYS A 1 205 ? -3.938 -20.219 1.186 1 98.31 205 LYS A C 1
ATOM 1676 O O . LYS A 1 205 ? -3.102 -19.922 0.333 1 98.31 205 LYS A O 1
ATOM 1681 N N . ASP A 1 206 ? -5.078 -20.766 0.928 1 96.19 206 ASP A N 1
ATOM 1682 C CA . ASP A 1 206 ? -5.449 -21.141 -0.43 1 96.19 206 ASP A CA 1
ATOM 1683 C C . ASP A 1 206 ? -5.945 -19.938 -1.226 1 96.19 206 ASP A C 1
ATOM 1685 O O . ASP A 1 206 ? -6.277 -18.906 -0.649 1 96.19 206 ASP A O 1
ATOM 1689 N N . PHE A 1 207 ? -5.895 -20.156 -2.51 1 96 207 PHE A N 1
ATOM 1690 C CA . PHE A 1 207 ? -6.496 -19.156 -3.379 1 96 207 PHE A CA 1
ATOM 1691 C C . PHE A 1 207 ? -7.957 -18.938 -3.02 1 96 207 PHE A C 1
ATOM 1693 O O . PHE A 1 207 ? -8.641 -19.859 -2.584 1 96 207 PHE A O 1
ATOM 1700 N N . ALA A 1 208 ? -8.445 -17.781 -3.236 1 96.44 208 ALA A N 1
ATOM 1701 C CA . ALA A 1 208 ? -9.781 -17.375 -2.811 1 96.44 208 ALA A CA 1
ATOM 1702 C C . ALA A 1 208 ? -10.852 -18.219 -3.479 1 96.44 208 ALA A C 1
ATOM 1704 O O . ALA A 1 208 ? -10.852 -18.391 -4.699 1 96.44 208 ALA A O 1
ATOM 1705 N N . ASP A 1 209 ? -11.797 -18.766 -2.689 1 95.81 209 ASP A N 1
ATOM 1706 C CA . ASP A 1 209 ? -12.984 -19.438 -3.219 1 95.81 209 ASP A CA 1
ATOM 1707 C C . ASP A 1 209 ? -14.219 -18.547 -3.082 1 95.81 209 ASP A C 1
ATOM 1709 O O . ASP A 1 209 ? -14.125 -17.406 -2.609 1 95.81 209 ASP A O 1
ATOM 1713 N N . GLU A 1 210 ? -15.312 -19.094 -3.504 1 95.31 210 GLU A N 1
ATOM 1714 C CA . GLU A 1 210 ? -16.531 -18.297 -3.543 1 95.31 210 GLU A CA 1
ATOM 1715 C C . GLU A 1 210 ? -16.953 -17.859 -2.143 1 95.31 210 GLU A C 1
ATOM 1717 O O . GLU A 1 210 ? -17.484 -16.766 -1.961 1 95.31 210 GLU A O 1
ATOM 1722 N N . LYS A 1 211 ? -16.812 -18.688 -1.241 1 96.44 211 LYS A N 1
ATOM 1723 C CA . LYS A 1 211 ? -17.188 -18.375 0.134 1 96.44 211 LYS A CA 1
ATOM 1724 C C . LYS A 1 211 ? -16.344 -17.234 0.691 1 96.44 211 LYS A C 1
ATOM 1726 O O . LYS A 1 211 ? -16.891 -16.312 1.322 1 96.44 211 LYS A O 1
ATOM 1731 N N . TYR A 1 212 ? -15.078 -17.25 0.507 1 96.75 212 TYR A N 1
ATOM 1732 C CA . TYR A 1 212 ? -14.188 -16.188 0.93 1 96.75 212 TYR A CA 1
ATOM 1733 C C . TYR A 1 212 ? -14.539 -14.875 0.241 1 96.75 212 TYR A C 1
ATOM 1735 O O . TYR A 1 212 ? -14.586 -13.82 0.883 1 96.75 212 TYR A O 1
ATOM 1743 N N . VAL A 1 213 ? -14.789 -14.938 -1.043 1 97.06 213 VAL A N 1
ATOM 1744 C CA . VAL A 1 213 ? -15.102 -13.75 -1.83 1 97.06 213 VAL A CA 1
ATOM 1745 C C . VAL A 1 213 ? -16.375 -13.094 -1.286 1 97.06 213 VAL A C 1
ATOM 1747 O O . VAL A 1 213 ? -16.438 -11.867 -1.14 1 97.06 213 VAL A O 1
ATOM 1750 N N . ALA A 1 214 ? -17.344 -13.961 -1.013 1 96.62 214 ALA A N 1
ATOM 1751 C CA . ALA A 1 214 ? -18.609 -13.438 -0.487 1 96.62 214 ALA A CA 1
ATOM 1752 C C . ALA A 1 214 ? -18.391 -12.758 0.866 1 96.62 214 ALA A C 1
ATOM 1754 O O . ALA A 1 214 ? -18.922 -11.672 1.113 1 96.62 214 ALA A O 1
ATOM 1755 N N . MET A 1 215 ? -17.625 -13.359 1.687 1 96.81 215 MET A N 1
ATOM 1756 C CA . MET A 1 215 ? -17.375 -12.836 3.025 1 96.81 215 MET A CA 1
ATOM 1757 C C . MET A 1 215 ? -16.625 -11.5 2.957 1 96.81 215 MET A C 1
ATOM 1759 O O . MET A 1 215 ? -17.031 -10.531 3.602 1 96.81 215 MET A O 1
ATOM 1763 N N . VAL A 1 216 ? -15.594 -11.477 2.166 1 97.5 216 VAL A N 1
ATOM 1764 C CA . VAL A 1 216 ? -14.75 -10.289 2.064 1 97.5 216 VAL A CA 1
ATOM 1765 C C . VAL A 1 216 ? -15.547 -9.156 1.414 1 97.5 216 VAL A C 1
ATOM 1767 O O . VAL A 1 216 ? -15.43 -7.996 1.822 1 97.5 216 VAL A O 1
ATOM 1770 N N . THR A 1 217 ? -16.344 -9.516 0.42 1 96.5 217 THR A N 1
ATOM 1771 C CA . THR A 1 217 ? -17.172 -8.516 -0.231 1 96.5 217 THR A CA 1
ATOM 1772 C C . THR A 1 217 ? -18.141 -7.879 0.771 1 96.5 217 THR A C 1
ATOM 1774 O O . THR A 1 217 ? -18.328 -6.66 0.772 1 96.5 217 THR A O 1
ATOM 1777 N N . ASP A 1 218 ? -18.672 -8.688 1.606 1 96.25 218 ASP A N 1
ATOM 1778 C CA . ASP A 1 218 ? -19.609 -8.195 2.615 1 96.25 218 ASP A CA 1
ATOM 1779 C C . ASP A 1 218 ? -18.906 -7.273 3.607 1 96.25 218 ASP A C 1
ATOM 1781 O O . ASP A 1 218 ? -19.453 -6.246 4.004 1 96.25 218 ASP A O 1
ATOM 1785 N N . ILE A 1 219 ? -17.703 -7.602 3.988 1 96.38 219 ILE A N 1
ATOM 1786 C CA . ILE A 1 219 ? -16.969 -6.863 5.012 1 96.38 219 ILE A CA 1
ATOM 1787 C C . ILE A 1 219 ? -16.469 -5.543 4.438 1 96.38 219 ILE A C 1
ATOM 1789 O O . ILE A 1 219 ? -16.578 -4.496 5.082 1 96.38 219 ILE A O 1
ATOM 1793 N N . PHE A 1 220 ? -16 -5.5 3.143 1 94.12 220 PHE A N 1
ATOM 1794 C CA . PHE A 1 220 ? -15.188 -4.363 2.709 1 94.12 220 PHE A CA 1
ATOM 1795 C C . PHE A 1 220 ? -15.852 -3.646 1.539 1 94.12 220 PHE A C 1
ATOM 1797 O O . PHE A 1 220 ? -15.516 -2.498 1.24 1 94.12 220 PHE A O 1
ATOM 1804 N N . PHE A 1 221 ? -16.797 -4.227 0.82 1 89 221 PHE A N 1
ATOM 1805 C CA . PHE A 1 221 ? -17.25 -3.65 -0.439 1 89 221 PHE A CA 1
ATOM 1806 C C . PHE A 1 221 ? -18.75 -3.398 -0.408 1 89 221 PHE A C 1
ATOM 1808 O O . PHE A 1 221 ? -19.328 -2.914 -1.387 1 89 221 PHE A O 1
ATOM 1815 N N . SER A 1 222 ? -19.453 -3.855 0.653 1 82.31 222 SER A N 1
ATOM 1816 C CA . SER A 1 222 ? -20.906 -3.662 0.695 1 82.31 222 SER A CA 1
ATOM 1817 C C . SER A 1 222 ? -21.266 -2.371 1.418 1 82.31 222 SER A C 1
ATOM 1819 O O . SER A 1 222 ? -20.516 -1.888 2.26 1 82.31 222 SER A O 1
ATOM 1821 N N . ASN B 1 1 ? 33.406 13.086 -5.188 1 40.31 1 ASN B N 1
ATOM 1822 C CA . ASN B 1 1 ? 32.5 14.18 -5.555 1 40.31 1 ASN B CA 1
ATOM 1823 C C . ASN B 1 1 ? 31.125 13.664 -5.961 1 40.31 1 ASN B C 1
ATOM 1825 O O . ASN B 1 1 ? 30.969 13.117 -7.051 1 40.31 1 ASN B O 1
ATOM 1829 N N . MET B 1 2 ? 30.375 13.102 -5.012 1 63.25 2 MET B N 1
ATOM 1830 C CA . MET B 1 2 ? 29.25 12.273 -5.434 1 63.25 2 MET B CA 1
ATOM 1831 C C . MET B 1 2 ? 28.266 13.078 -6.273 1 63.25 2 MET B C 1
ATOM 1833 O O . MET B 1 2 ? 28.047 14.266 -6.012 1 63.25 2 MET B O 1
ATOM 1837 N N . SER B 1 3 ? 28 12.789 -7.582 1 86.75 3 SER B N 1
ATOM 1838 C CA . SER B 1 3 ? 27.109 13.43 -8.539 1 86.75 3 SER B CA 1
ATOM 1839 C C . SER B 1 3 ? 25.828 13.898 -7.863 1 86.75 3 SER B C 1
ATOM 1841 O O . SER B 1 3 ? 25.359 13.281 -6.906 1 86.75 3 SER B O 1
ATOM 1843 N N . LYS B 1 4 ? 25.594 15.258 -8.188 1 96.56 4 LYS B N 1
ATOM 1844 C CA . LYS B 1 4 ? 24.359 15.852 -7.684 1 96.56 4 LYS B CA 1
ATOM 1845 C C . LYS B 1 4 ? 23.156 14.945 -7.977 1 96.56 4 LYS B C 1
ATOM 1847 O O . LYS B 1 4 ? 23.016 14.445 -9.086 1 96.56 4 LYS B O 1
ATOM 1852 N N . PRO B 1 5 ? 22.344 14.578 -6.953 1 98.75 5 PRO B N 1
ATOM 1853 C CA . PRO B 1 5 ? 21.156 13.758 -7.188 1 98.75 5 PRO B CA 1
ATOM 1854 C C . PRO B 1 5 ? 20.25 14.328 -8.273 1 98.75 5 PRO B C 1
ATOM 1856 O O . PRO B 1 5 ? 20.219 15.547 -8.477 1 98.75 5 PRO B O 1
ATOM 1859 N N . ILE B 1 6 ? 19.531 13.445 -8.977 1 98.81 6 ILE B N 1
ATOM 1860 C CA . ILE B 1 6 ? 18.578 13.852 -10 1 98.81 6 ILE B CA 1
ATOM 1861 C C . ILE B 1 6 ? 17.234 13.156 -9.766 1 98.81 6 ILE B C 1
ATOM 1863 O O . ILE B 1 6 ? 17.172 11.93 -9.68 1 98.81 6 ILE B O 1
ATOM 1867 N N . LEU B 1 7 ? 16.172 13.938 -9.57 1 98.88 7 LEU B N 1
ATOM 1868 C CA . LEU B 1 7 ? 14.805 13.43 -9.461 1 98.88 7 LEU B CA 1
ATOM 1869 C C . LEU B 1 7 ? 14.117 13.43 -10.82 1 98.88 7 LEU B C 1
ATOM 1871 O O . LEU B 1 7 ? 13.945 14.484 -11.438 1 98.88 7 LEU B O 1
ATOM 1875 N N . TYR B 1 8 ? 13.789 12.258 -11.32 1 98.81 8 TYR B N 1
ATOM 1876 C CA . TYR B 1 8 ? 13.07 12.086 -12.578 1 98.81 8 TYR B CA 1
ATOM 1877 C C . TYR B 1 8 ? 11.57 12.008 -12.336 1 98.81 8 TYR B C 1
ATOM 1879 O O . TYR B 1 8 ? 11.086 11.125 -11.625 1 98.81 8 TYR B O 1
ATOM 1887 N N . TYR B 1 9 ? 10.828 12.969 -12.93 1 98.5 9 TYR B N 1
ATOM 1888 C CA . TYR B 1 9 ? 9.375 13 -12.812 1 98.5 9 TYR B CA 1
ATOM 1889 C C . TYR B 1 9 ? 8.773 13.984 -13.82 1 98.5 9 TYR B C 1
ATOM 1891 O O . TYR B 1 9 ? 9.5 14.594 -14.609 1 98.5 9 TYR B O 1
ATOM 1899 N N . THR B 1 10 ? 7.457 14.062 -13.93 1 98 10 THR B N 1
ATOM 1900 C CA . THR B 1 10 ? 6.805 15.141 -14.664 1 98 10 THR B CA 1
ATOM 1901 C C . THR B 1 10 ? 6.93 16.453 -13.906 1 98 10 THR B C 1
ATOM 1903 O O . THR B 1 10 ? 7.258 16.469 -12.711 1 98 10 THR B O 1
ATOM 1906 N N . ASP B 1 11 ? 6.695 17.531 -14.617 1 96.88 11 ASP B N 1
ATOM 1907 C CA . ASP B 1 11 ? 6.801 18.828 -13.984 1 96.88 11 ASP B CA 1
ATOM 1908 C C . ASP B 1 11 ? 5.516 19.188 -13.242 1 96.88 11 ASP B C 1
ATOM 1910 O O . ASP B 1 11 ? 4.824 20.141 -13.609 1 96.88 11 ASP B O 1
ATOM 1914 N N . GLY B 1 12 ? 5.219 18.531 -12.18 1 97 12 GLY B N 1
ATOM 1915 C CA . GLY B 1 12 ? 4.074 18.703 -11.297 1 97 12 GLY B CA 1
ATOM 1916 C C . GLY B 1 12 ? 4.215 17.969 -9.984 1 97 12 GLY B C 1
ATOM 1917 O O . GLY B 1 12 ? 5.242 17.328 -9.727 1 97 12 GLY B O 1
ATOM 1918 N N . ARG B 1 13 ? 3.279 18.062 -9.016 1 96.88 13 ARG B N 1
ATOM 1919 C CA . ARG B 1 13 ? 3.359 17.531 -7.66 1 96.88 13 ARG B CA 1
ATOM 1920 C C . ARG B 1 13 ? 3.373 16 -7.672 1 96.88 13 ARG B C 1
ATOM 1922 O O . ARG B 1 13 ? 4.383 15.383 -7.328 1 96.88 13 ARG B O 1
ATOM 1929 N N . GLY B 1 14 ? 2.215 15.445 -8.141 1 96.5 14 GLY B N 1
ATOM 1930 C CA . GLY B 1 14 ? 2.053 14 -8.172 1 96.5 14 GLY B CA 1
ATOM 1931 C C . GLY B 1 14 ? 2.773 13.297 -7.035 1 96.5 14 GLY B C 1
ATOM 1932 O O . GLY B 1 14 ? 2.883 13.836 -5.934 1 96.5 14 GLY B O 1
ATOM 1933 N N . ARG B 1 15 ? 3.291 12.125 -7.277 1 97.62 15 ARG B N 1
ATOM 1934 C CA . ARG B 1 15 ? 3.924 11.258 -6.289 1 97.62 15 ARG B CA 1
ATOM 1935 C C . ARG B 1 15 ? 5.293 11.797 -5.883 1 97.62 15 ARG B C 1
ATOM 1937 O O . ARG B 1 15 ? 5.836 11.414 -4.848 1 97.62 15 ARG B O 1
ATOM 1944 N N . ALA B 1 16 ? 5.902 12.727 -6.629 1 98.62 16 ALA B N 1
ATOM 1945 C CA . ALA B 1 16 ? 7.262 13.195 -6.387 1 98.62 16 ALA B CA 1
ATOM 1946 C C . ALA B 1 16 ? 7.281 14.312 -5.348 1 98.62 16 ALA B C 1
ATOM 1948 O O . ALA B 1 16 ? 8.336 14.656 -4.809 1 98.62 16 ALA B O 1
ATOM 1949 N N . GLU B 1 17 ? 6.125 14.93 -5.043 1 98.75 17 GLU B N 1
ATOM 1950 C CA . GLU B 1 17 ? 6.113 16.109 -4.184 1 98.75 17 GLU B CA 1
ATOM 1951 C C . GLU B 1 17 ? 6.605 15.773 -2.779 1 98.75 17 GLU B C 1
ATOM 1953 O O . GLU B 1 17 ? 7.391 16.531 -2.193 1 98.75 17 GLU B O 1
ATOM 1958 N N . LYS B 1 18 ? 6.211 14.625 -2.262 1 98.88 18 LYS B N 1
ATOM 1959 C CA . LYS B 1 18 ? 6.691 14.203 -0.949 1 98.88 18 LYS B CA 1
ATOM 1960 C C . LYS B 1 18 ? 8.203 14.008 -0.954 1 98.88 18 LYS B C 1
ATOM 1962 O O . LYS B 1 18 ? 8.875 14.273 0.046 1 98.88 18 LYS B O 1
ATOM 1967 N N . ILE B 1 19 ? 8.734 13.57 -2.043 1 98.94 19 ILE B N 1
ATOM 1968 C CA . ILE B 1 19 ? 10.172 13.375 -2.18 1 98.94 19 ILE B CA 1
ATOM 1969 C C . ILE B 1 19 ? 10.883 14.727 -2.189 1 98.94 19 ILE B C 1
ATOM 1971 O O . ILE B 1 19 ? 11.93 14.891 -1.562 1 98.94 19 ILE B O 1
ATOM 1975 N N . ARG B 1 20 ? 10.32 15.734 -2.855 1 98.94 20 ARG B N 1
ATOM 1976 C CA . ARG B 1 20 ? 10.875 17.078 -2.854 1 98.94 20 ARG B CA 1
ATOM 1977 C C . ARG B 1 20 ? 10.938 17.641 -1.438 1 98.94 20 ARG B C 1
ATOM 1979 O O . ARG B 1 20 ? 11.93 18.266 -1.05 1 98.94 20 ARG B O 1
ATOM 1986 N N . TRP B 1 21 ? 9.93 17.406 -0.731 1 98.94 21 TRP B N 1
ATOM 1987 C CA . TRP B 1 21 ? 9.891 17.906 0.644 1 98.94 21 TRP B CA 1
ATOM 1988 C C . TRP B 1 21 ? 10.938 17.203 1.499 1 98.94 21 TRP B C 1
ATOM 1990 O O . TRP B 1 21 ? 11.602 17.828 2.322 1 98.94 21 TRP B O 1
ATOM 2000 N N . MET B 1 22 ? 11.094 15.914 1.35 1 98.94 22 MET B N 1
ATOM 2001 C CA . MET B 1 22 ? 12.094 15.188 2.127 1 98.94 22 MET B CA 1
ATOM 2002 C C . MET B 1 22 ? 13.5 15.625 1.74 1 98.94 22 MET B C 1
ATOM 2004 O O . MET B 1 22 ? 14.391 15.703 2.594 1 98.94 22 MET B O 1
ATOM 2008 N N . LEU B 1 23 ? 13.758 15.852 0.427 1 98.94 23 LEU B N 1
ATOM 2009 C CA . LEU B 1 23 ? 15.047 16.375 -0.014 1 98.94 23 LEU B CA 1
ATOM 2010 C C . LEU B 1 23 ? 15.336 17.719 0.619 1 98.94 23 LEU B C 1
ATOM 2012 O O . LEU B 1 23 ? 16.453 17.984 1.065 1 98.94 23 LEU B O 1
ATOM 2016 N N . ALA B 1 24 ? 14.336 18.547 0.72 1 98.88 24 ALA B N 1
ATOM 2017 C CA . ALA B 1 24 ? 14.484 19.844 1.37 1 98.88 24 ALA B CA 1
ATOM 2018 C C . ALA B 1 24 ? 14.789 19.688 2.857 1 98.88 24 ALA B C 1
ATOM 2020 O O . ALA B 1 24 ? 15.695 20.344 3.385 1 98.88 24 ALA B O 1
ATOM 2021 N N . ALA B 1 25 ? 14.094 18.828 3.473 1 98.88 25 ALA B N 1
ATOM 2022 C CA . ALA B 1 25 ? 14.297 18.578 4.898 1 98.88 25 ALA B CA 1
ATOM 2023 C C . ALA B 1 25 ? 15.719 18.094 5.168 1 98.88 25 ALA B C 1
ATOM 2025 O O . ALA B 1 25 ? 16.312 18.422 6.191 1 98.88 25 ALA B O 1
ATOM 2026 N N . CYS B 1 26 ? 16.234 17.328 4.293 1 98.69 26 CYS B N 1
ATOM 2027 C CA . CYS B 1 26 ? 17.562 16.75 4.449 1 98.69 26 CYS B CA 1
ATOM 2028 C C . CYS B 1 26 ? 18.641 17.734 4.012 1 98.69 26 CYS B C 1
ATOM 2030 O O . CYS B 1 26 ? 19.828 17.469 4.188 1 98.69 26 CYS B O 1
ATOM 2032 N N . GLY B 1 27 ? 18.234 18.828 3.445 1 98.31 27 GLY B N 1
ATOM 2033 C CA . GLY B 1 27 ? 19.188 19.797 2.947 1 98.31 27 GLY B CA 1
ATOM 2034 C C . GLY B 1 27 ? 19.984 19.312 1.748 1 98.31 27 GLY B C 1
ATOM 2035 O O . GLY B 1 27 ? 21.156 19.656 1.587 1 98.31 27 GLY B O 1
ATOM 2036 N N . ILE B 1 28 ? 19.375 18.5 0.924 1 98.44 28 ILE B N 1
ATOM 2037 C CA . ILE B 1 28 ? 20.047 17.922 -0.228 1 98.44 28 ILE B CA 1
ATOM 2038 C C . ILE B 1 28 ? 19.688 18.688 -1.491 1 98.44 28 ILE B C 1
ATOM 2040 O O . ILE B 1 28 ? 18.516 18.75 -1.871 1 98.44 28 ILE B O 1
ATOM 2044 N N . ASP B 1 29 ? 20.688 19.312 -2.076 1 97.69 29 ASP B N 1
ATOM 2045 C CA . ASP B 1 29 ? 20.5 19.938 -3.383 1 97.69 29 ASP B CA 1
ATOM 2046 C C . ASP B 1 29 ? 20.422 18.891 -4.488 1 97.69 29 ASP B C 1
ATOM 2048 O O . ASP B 1 29 ? 21.172 17.906 -4.473 1 97.69 29 ASP B O 1
ATOM 2052 N N . TYR B 1 30 ? 19.531 19.109 -5.414 1 98.69 30 TYR B N 1
ATOM 2053 C CA . TYR B 1 30 ? 19.312 18.125 -6.465 1 98.69 30 TYR B CA 1
ATOM 2054 C C . TYR B 1 30 ? 18.828 18.781 -7.75 1 98.69 30 TYR B C 1
ATOM 2056 O O . TYR B 1 30 ? 18.391 19.938 -7.734 1 98.69 30 TYR B O 1
ATOM 2064 N N . ASN B 1 31 ? 19.016 18.062 -8.852 1 98.62 31 ASN B N 1
ATOM 2065 C CA . ASN B 1 31 ? 18.422 18.453 -10.125 1 98.62 31 ASN B CA 1
ATOM 2066 C C . ASN B 1 31 ? 17.156 17.656 -10.422 1 98.62 31 ASN B C 1
ATOM 2068 O O . ASN B 1 31 ? 16.922 16.609 -9.828 1 98.62 31 ASN B O 1
ATOM 2072 N N . GLU B 1 32 ? 16.328 18.234 -11.234 1 98.44 32 GLU B N 1
ATOM 2073 C CA . GLU B 1 32 ? 15.148 17.516 -11.727 1 98.44 32 GLU B CA 1
ATOM 2074 C C . GLU B 1 32 ? 15.258 17.234 -13.219 1 98.44 32 GLU B C 1
ATOM 2076 O O . GLU B 1 32 ? 15.742 18.078 -13.984 1 98.44 32 GLU B O 1
ATOM 2081 N N . SER B 1 33 ? 14.992 16.047 -13.641 1 98.25 33 SER B N 1
ATOM 2082 C CA . SER B 1 33 ? 14.805 15.672 -15.039 1 98.25 33 SER B CA 1
ATOM 2083 C C . SER B 1 33 ? 13.336 15.406 -15.344 1 98.25 33 SER B C 1
ATOM 2085 O O . SER B 1 33 ? 12.766 14.422 -14.875 1 98.25 33 SER B O 1
ATOM 2087 N N . PHE B 1 34 ? 12.719 16.266 -16.188 1 98.12 34 PHE B N 1
ATOM 2088 C CA . PHE B 1 34 ? 11.273 16.219 -16.391 1 98.12 34 PHE B CA 1
ATOM 2089 C C . PHE B 1 34 ? 10.922 15.367 -17.609 1 98.12 34 PHE B C 1
ATOM 2091 O O . PHE B 1 34 ? 11.586 15.453 -18.641 1 98.12 34 PHE B O 1
ATOM 2098 N N . ILE B 1 35 ? 9.961 14.602 -17.359 1 97.44 35 ILE B N 1
ATOM 2099 C CA . ILE B 1 35 ? 9.312 13.859 -18.438 1 97.44 35 ILE B CA 1
ATOM 2100 C C . ILE B 1 35 ? 8.117 14.656 -18.953 1 97.44 35 ILE B C 1
ATOM 2102 O O . ILE B 1 35 ? 7.164 14.922 -18.219 1 97.44 35 ILE B O 1
ATOM 2106 N N . SER B 1 36 ? 8.102 14.992 -20.312 1 95.44 36 SER B N 1
ATOM 2107 C CA . SER B 1 36 ? 7.098 15.945 -20.781 1 95.44 36 SER B CA 1
ATOM 2108 C C . SER B 1 36 ? 6.285 15.375 -21.938 1 95.44 36 SER B C 1
ATOM 2110 O O . SER B 1 36 ? 5.309 15.984 -22.375 1 95.44 36 SER B O 1
ATOM 2112 N N . ASN B 1 37 ? 6.699 14.211 -22.406 1 95.75 37 ASN B N 1
ATOM 2113 C CA . ASN B 1 37 ? 5.883 13.625 -23.469 1 95.75 37 ASN B CA 1
ATOM 2114 C C . ASN B 1 37 ? 5.984 12.102 -23.484 1 95.75 37 ASN B C 1
ATOM 2116 O O . ASN B 1 37 ? 6.992 11.539 -23.047 1 95.75 37 ASN B O 1
ATOM 2120 N N . LYS B 1 38 ? 4.961 11.492 -24.031 1 96.38 38 LYS B N 1
ATOM 2121 C CA . LYS B 1 38 ? 4.742 10.047 -24 1 96.38 38 LYS B CA 1
ATOM 2122 C C . LYS B 1 38 ? 5.848 9.312 -24.766 1 96.38 38 LYS B C 1
ATOM 2124 O O . LYS B 1 38 ? 6.355 8.289 -24.281 1 96.38 38 LYS B O 1
ATOM 2129 N N . VAL B 1 39 ? 6.297 9.773 -25.875 1 96.5 39 VAL B N 1
ATOM 2130 C CA . VAL B 1 39 ? 7.273 9.117 -26.734 1 96.5 39 VAL B CA 1
ATOM 2131 C C . VAL B 1 39 ? 8.625 9.039 -26.031 1 96.5 39 VAL B C 1
ATOM 2133 O O . VAL B 1 39 ? 9.258 7.98 -25.984 1 96.5 39 VAL B O 1
ATOM 2136 N N . ASP B 1 40 ? 9.016 10.156 -25.453 1 94.81 40 ASP B N 1
ATOM 2137 C CA . ASP B 1 40 ? 10.281 10.195 -24.719 1 94.81 40 ASP B CA 1
ATOM 2138 C C . ASP B 1 40 ? 10.234 9.289 -23.5 1 94.81 40 ASP B C 1
ATOM 2140 O O . ASP B 1 40 ? 11.211 8.594 -23.203 1 94.81 40 ASP B O 1
ATOM 2144 N N . PHE B 1 41 ? 9.109 9.266 -22.828 1 97.31 41 PHE B N 1
ATOM 2145 C CA . PHE B 1 41 ? 8.953 8.406 -21.656 1 97.31 41 PHE B CA 1
ATOM 2146 C C . PHE B 1 41 ? 9.078 6.938 -22.047 1 97.31 41 PHE B C 1
ATOM 2148 O O . PHE B 1 41 ? 9.852 6.191 -21.438 1 97.31 41 PHE B O 1
ATOM 2155 N N . GLN B 1 42 ? 8.391 6.602 -23.094 1 95.69 42 GLN B N 1
ATOM 2156 C CA . GLN B 1 42 ? 8.414 5.223 -23.562 1 95.69 42 GLN B CA 1
ATOM 2157 C C . GLN B 1 42 ? 9.805 4.82 -24.031 1 95.69 42 GLN B C 1
ATOM 2159 O O . GLN B 1 42 ? 10.25 3.693 -23.797 1 95.69 42 GLN B O 1
ATOM 2164 N N . ARG B 1 43 ? 10.531 5.699 -24.672 1 96.25 43 ARG B N 1
ATOM 2165 C CA . ARG B 1 43 ? 11.891 5.438 -25.109 1 96.25 43 ARG B CA 1
ATOM 2166 C C . ARG B 1 43 ? 12.82 5.203 -23.922 1 96.25 43 ARG B C 1
ATOM 2168 O O . ARG B 1 43 ? 13.602 4.25 -23.922 1 96.25 43 ARG B O 1
ATOM 2175 N N . GLN B 1 44 ? 12.711 6.066 -22.891 1 96.69 44 GLN B N 1
ATOM 2176 C CA . GLN B 1 44 ? 13.539 5.93 -21.703 1 96.69 44 GLN B CA 1
ATOM 2177 C C . GLN B 1 44 ? 13.242 4.625 -20.969 1 96.69 44 GLN B C 1
ATOM 2179 O O . GLN B 1 44 ? 14.156 3.973 -20.453 1 96.69 44 GLN B O 1
ATOM 2184 N N . GLN B 1 45 ? 11.953 4.191 -20.906 1 95.81 45 GLN B N 1
ATOM 2185 C CA . GLN B 1 45 ? 11.586 2.902 -20.328 1 95.81 45 GLN B CA 1
ATOM 2186 C C . GLN B 1 45 ? 12.234 1.754 -21.094 1 95.81 45 GLN B C 1
ATOM 2188 O O . GLN B 1 45 ? 12.781 0.828 -20.5 1 95.81 45 GLN B O 1
ATOM 2193 N N . ALA B 1 46 ? 12.156 1.845 -22.422 1 93.19 46 ALA B N 1
ATOM 2194 C CA . ALA B 1 46 ? 12.688 0.788 -23.281 1 93.19 46 ALA B CA 1
ATOM 2195 C C . ALA B 1 46 ? 14.203 0.672 -23.125 1 93.19 46 ALA B C 1
ATOM 2197 O O . ALA B 1 46 ? 14.766 -0.416 -23.266 1 93.19 46 ALA B O 1
ATOM 2198 N N . GLU B 1 47 ? 14.828 1.774 -22.766 1 94.5 47 GLU B N 1
ATOM 2199 C CA . GLU B 1 47 ? 16.281 1.801 -22.578 1 94.5 47 GLU B CA 1
ATOM 2200 C C . GLU B 1 47 ? 16.656 1.31 -21.188 1 94.5 47 GLU B C 1
ATOM 2202 O O . GLU B 1 47 ? 17.828 1.199 -20.859 1 94.5 47 GLU B O 1
ATOM 2207 N N . GLY B 1 48 ? 15.641 1.06 -20.375 1 92.88 48 GLY B N 1
ATOM 2208 C CA . GLY B 1 48 ? 15.883 0.448 -19.078 1 92.88 48 GLY B CA 1
ATOM 2209 C C . GLY B 1 48 ? 16.156 1.461 -17.969 1 92.88 48 GLY B C 1
ATOM 2210 O O . GLY B 1 48 ? 16.719 1.118 -16.938 1 92.88 48 GLY B O 1
ATOM 2211 N N . LEU B 1 49 ? 15.758 2.693 -18.141 1 95.44 49 LEU B N 1
ATOM 2212 C CA . LEU B 1 49 ? 16.078 3.73 -17.172 1 95.44 49 LEU B CA 1
ATOM 2213 C C . LEU B 1 49 ? 15.266 3.559 -15.891 1 95.44 49 LEU B C 1
ATOM 2215 O O . LEU B 1 49 ? 15.781 3.754 -14.789 1 95.44 49 LEU B O 1
ATOM 2219 N N . TYR B 1 50 ? 14 3.238 -16.047 1 97.06 50 TYR B N 1
ATOM 2220 C CA . TYR B 1 50 ? 13.117 3.156 -14.883 1 97.06 50 TYR B CA 1
ATOM 2221 C C . TYR B 1 50 ? 12.797 1.706 -14.547 1 97.06 50 TYR B C 1
ATOM 2223 O O . TYR B 1 50 ? 12.047 1.049 -15.273 1 97.06 50 TYR B O 1
ATOM 2231 N N . LEU B 1 51 ? 13.336 1.28 -13.391 1 96.88 51 LEU B N 1
ATOM 2232 C CA . LEU B 1 51 ? 12.898 -0.026 -12.922 1 96.88 51 LEU B CA 1
ATOM 2233 C C . LEU B 1 51 ? 11.375 -0.067 -12.773 1 96.88 51 LEU B C 1
ATOM 2235 O O . LEU B 1 51 ? 10.773 0.883 -12.273 1 96.88 51 LEU B O 1
ATOM 2239 N N . PHE B 1 52 ? 10.672 -1.167 -13.227 1 96.94 52 PHE B N 1
ATOM 2240 C CA . PHE B 1 52 ? 9.242 -1.44 -13.266 1 96.94 52 PHE B CA 1
ATOM 2241 C C . PHE B 1 52 ? 8.523 -0.447 -14.172 1 96.94 52 PHE B C 1
ATOM 2243 O O . PHE B 1 52 ? 7.301 -0.328 -14.125 1 96.94 52 PHE B O 1
ATOM 2250 N N . LYS B 1 53 ? 9.312 0.414 -14.906 1 96.25 53 LYS B N 1
ATOM 2251 C CA . LYS B 1 53 ? 8.805 1.369 -15.891 1 96.25 53 LYS B CA 1
ATOM 2252 C C . LYS B 1 53 ? 7.926 2.422 -15.227 1 96.25 53 LYS B C 1
ATOM 2254 O O . LYS B 1 53 ? 6.906 2.828 -15.789 1 96.25 53 LYS B O 1
ATOM 2259 N N . GLU B 1 54 ? 8.398 2.734 -13.969 1 94.5 54 GLU B N 1
ATOM 2260 C CA . GLU B 1 54 ? 7.625 3.695 -13.195 1 94.5 54 GLU B CA 1
ATOM 2261 C C . GLU B 1 54 ? 8.484 4.879 -12.758 1 94.5 54 GLU B C 1
ATOM 2263 O O . GLU B 1 54 ? 9.703 4.75 -12.609 1 94.5 54 GLU B O 1
ATOM 2268 N N . ILE B 1 55 ? 7.938 6.016 -12.656 1 97.44 55 ILE B N 1
ATOM 2269 C CA . ILE B 1 55 ? 8.5 7.195 -12.008 1 97.44 55 ILE B CA 1
ATOM 2270 C C . ILE B 1 55 ? 7.633 7.594 -10.812 1 97.44 55 ILE B C 1
ATOM 2272 O O . ILE B 1 55 ? 6.445 7.27 -10.766 1 97.44 55 ILE B O 1
ATOM 2276 N N . PRO B 1 56 ? 8.234 8.219 -9.742 1 98.44 56 PRO B N 1
ATOM 2277 C CA . PRO B 1 56 ? 9.523 8.906 -9.68 1 98.44 56 PRO B CA 1
ATOM 2278 C C . PRO B 1 56 ? 10.703 7.949 -9.539 1 98.44 56 PRO B C 1
ATOM 2280 O O . PRO B 1 56 ? 10.539 6.836 -9.031 1 98.44 56 PRO B O 1
ATOM 2283 N N . MET B 1 57 ? 11.812 8.367 -10.078 1 98.81 57 MET B N 1
ATOM 2284 C CA . MET B 1 57 ? 13.117 7.766 -9.82 1 98.81 57 MET B CA 1
ATOM 2285 C C . MET B 1 57 ? 14.102 8.805 -9.305 1 98.81 57 MET B C 1
ATOM 2287 O O . MET B 1 57 ? 14.164 9.922 -9.828 1 98.81 57 MET B O 1
ATOM 2291 N N . LEU B 1 58 ? 14.82 8.523 -8.203 1 98.88 58 LEU B N 1
ATOM 2292 C CA . LEU B 1 58 ? 15.883 9.375 -7.688 1 98.88 58 LEU B CA 1
ATOM 2293 C C . LEU B 1 58 ? 17.25 8.742 -7.922 1 98.88 58 LEU B C 1
ATOM 2295 O O . LEU B 1 58 ? 17.5 7.605 -7.5 1 98.88 58 LEU B O 1
ATOM 2299 N N . GLU B 1 59 ? 18.078 9.375 -8.766 1 98.44 59 GLU B N 1
ATOM 2300 C CA . GLU B 1 59 ? 19.484 9.031 -8.844 1 98.44 59 GLU B CA 1
ATOM 2301 C C . GLU B 1 59 ? 20.297 9.703 -7.73 1 98.44 59 GLU B C 1
ATOM 2303 O O . GLU B 1 59 ? 20.375 10.93 -7.672 1 98.44 59 GLU B O 1
ATOM 2308 N N . ILE B 1 60 ? 20.859 8.914 -6.871 1 98.38 60 ILE B N 1
ATOM 2309 C CA . ILE B 1 60 ? 21.594 9.445 -5.723 1 98.38 60 ILE B CA 1
ATOM 2310 C C . ILE B 1 60 ? 22.594 8.406 -5.23 1 98.38 60 ILE B C 1
ATOM 2312 O O . ILE B 1 60 ? 22.297 7.215 -5.184 1 98.38 60 ILE B O 1
ATOM 2316 N N . ASP B 1 61 ? 23.844 8.797 -4.852 1 97.06 61 ASP B N 1
ATOM 2317 C CA . ASP B 1 61 ? 24.891 7.965 -4.246 1 97.06 61 ASP B CA 1
ATOM 2318 C C . ASP B 1 61 ? 25.156 6.723 -5.094 1 97.06 61 ASP B C 1
ATOM 2320 O O . ASP B 1 61 ? 25.328 5.625 -4.559 1 97.06 61 ASP B O 1
ATOM 2324 N N . GLY B 1 62 ? 25.109 6.91 -6.352 1 96.06 62 GLY B N 1
ATOM 2325 C CA . GLY B 1 62 ? 25.438 5.844 -7.281 1 96.06 62 GLY B CA 1
ATOM 2326 C C . GLY B 1 62 ? 24.312 4.859 -7.492 1 96.06 62 GLY B C 1
ATOM 2327 O O . GLY B 1 62 ? 24.5 3.807 -8.109 1 96.06 62 GLY B O 1
ATOM 2328 N N . MET B 1 63 ? 23.125 5.184 -7.012 1 97 63 MET B N 1
ATOM 2329 C CA . MET B 1 63 ? 21.953 4.309 -7.16 1 97 63 MET B CA 1
ATOM 2330 C C . MET B 1 63 ? 20.828 5.023 -7.887 1 97 63 MET B C 1
ATOM 2332 O O . MET B 1 63 ? 20.734 6.254 -7.852 1 97 63 MET B O 1
ATOM 2336 N N . ARG B 1 64 ? 20.078 4.254 -8.633 1 97.62 64 ARG B N 1
ATOM 2337 C CA . ARG B 1 64 ? 18.75 4.66 -9.094 1 97.62 64 ARG B CA 1
ATOM 2338 C C . ARG B 1 64 ? 17.656 4.02 -8.25 1 97.62 64 ARG B C 1
ATOM 2340 O O . ARG B 1 64 ? 17.484 2.801 -8.266 1 97.62 64 ARG B O 1
ATOM 2347 N N . ILE B 1 65 ? 16.953 4.828 -7.496 1 98.62 65 ILE B N 1
ATOM 2348 C CA . ILE B 1 65 ? 15.938 4.328 -6.578 1 98.62 65 ILE B CA 1
ATOM 2349 C C . ILE B 1 65 ? 14.547 4.699 -7.09 1 98.62 65 ILE B C 1
ATOM 2351 O O . ILE B 1 65 ? 14.289 5.863 -7.402 1 98.62 65 ILE B O 1
ATOM 2355 N N . VAL B 1 66 ? 13.711 3.672 -7.242 1 98.31 66 VAL B N 1
ATOM 2356 C CA . VAL B 1 66 ? 12.305 3.879 -7.586 1 98.31 66 VAL B CA 1
ATOM 2357 C C . VAL B 1 66 ? 11.422 3.5 -6.398 1 98.31 66 VAL B C 1
ATOM 2359 O O . VAL B 1 66 ? 11.922 3.068 -5.359 1 98.31 66 VAL B O 1
ATOM 2362 N N . GLN B 1 67 ? 10.047 3.639 -6.562 1 97.88 67 GLN B N 1
ATOM 2363 C CA . GLN B 1 67 ? 9.062 3.434 -5.504 1 97.88 67 GLN B CA 1
ATOM 2364 C C . GLN B 1 67 ? 9.109 4.57 -4.484 1 97.88 67 GLN B C 1
ATOM 2366 O O . GLN B 1 67 ? 10.039 4.648 -3.678 1 97.88 67 GLN B O 1
ATOM 2371 N N . THR B 1 68 ? 8.039 5.34 -4.391 1 98.44 68 THR B N 1
ATOM 2372 C CA . THR B 1 68 ? 7.957 6.559 -3.59 1 98.44 68 THR B CA 1
ATOM 2373 C C . THR B 1 68 ? 8.367 6.285 -2.146 1 98.44 68 THR B C 1
ATOM 2375 O O . THR B 1 68 ? 9.25 6.957 -1.608 1 98.44 68 THR B O 1
ATOM 2378 N N . VAL B 1 69 ? 7.879 5.188 -1.571 1 98.44 69 VAL B N 1
ATOM 2379 C CA . VAL B 1 69 ? 8.125 4.941 -0.154 1 98.44 69 VAL B CA 1
ATOM 2380 C C . VAL B 1 69 ? 9.57 4.508 0.053 1 98.44 69 VAL B C 1
ATOM 2382 O O . VAL B 1 69 ? 10.18 4.824 1.076 1 98.44 69 VAL B O 1
ATOM 2385 N N . SER B 1 70 ? 10.195 3.842 -0.92 1 98.56 70 SER B N 1
ATOM 2386 C CA . SER B 1 70 ? 11.594 3.449 -0.817 1 98.56 70 SER B CA 1
ATOM 2387 C C . SER B 1 70 ? 12.516 4.66 -0.913 1 98.56 70 SER B C 1
ATOM 2389 O O . SER B 1 70 ? 13.508 4.758 -0.18 1 98.56 70 SER B O 1
ATOM 2391 N N . ILE B 1 71 ? 12.195 5.598 -1.83 1 98.81 71 ILE B N 1
ATOM 2392 C CA . ILE B 1 71 ? 12.969 6.828 -1.975 1 98.81 71 ILE B CA 1
ATOM 2393 C C . ILE B 1 71 ? 12.891 7.637 -0.681 1 98.81 71 ILE B C 1
ATOM 2395 O O . ILE B 1 71 ? 13.922 8.078 -0.158 1 98.81 71 ILE B O 1
ATOM 2399 N N . LEU B 1 72 ? 11.711 7.711 -0.158 1 98.88 72 LEU B N 1
ATOM 2400 C CA . LEU B 1 72 ? 11.492 8.484 1.061 1 98.88 72 LEU B CA 1
ATOM 2401 C C . LEU B 1 72 ? 12.25 7.875 2.234 1 98.88 72 LEU B C 1
ATOM 2403 O O . LEU B 1 72 ? 12.891 8.594 3.004 1 98.88 72 LEU B O 1
ATOM 2407 N N . ARG B 1 73 ? 12.203 6.633 2.354 1 98.56 73 ARG B N 1
ATOM 2408 C CA . ARG B 1 73 ? 12.883 5.957 3.455 1 98.56 73 ARG B CA 1
ATOM 2409 C C . ARG B 1 73 ? 14.391 6.109 3.344 1 98.56 73 ARG B C 1
ATOM 2411 O O . ARG B 1 73 ? 15.078 6.289 4.352 1 98.56 73 ARG B O 1
ATOM 2418 N N . TYR B 1 74 ? 14.961 6.008 2.16 1 98.69 74 TYR B N 1
ATOM 2419 C CA . TYR B 1 74 ? 16.391 6.211 1.97 1 98.69 74 TYR B CA 1
ATOM 2420 C C . TYR B 1 74 ? 16.812 7.609 2.41 1 98.69 74 TYR B C 1
ATOM 2422 O O . TYR B 1 74 ? 17.781 7.77 3.154 1 98.69 74 TYR B O 1
ATOM 2430 N N . LEU B 1 75 ? 16.047 8.602 2.008 1 98.81 75 LEU B N 1
ATOM 2431 C CA . LEU B 1 75 ? 16.359 9.992 2.354 1 98.81 75 LEU B CA 1
ATOM 2432 C C . LEU B 1 75 ? 16.234 10.211 3.857 1 98.81 75 LEU B C 1
ATOM 2434 O O . LEU B 1 75 ? 17.062 10.898 4.457 1 98.81 75 LEU B O 1
ATOM 2438 N N . ALA B 1 76 ? 15.195 9.609 4.367 1 98.75 76 ALA B N 1
ATOM 2439 C CA . ALA B 1 76 ? 14.977 9.773 5.801 1 98.75 76 ALA B CA 1
ATOM 2440 C C . ALA B 1 76 ? 16.141 9.172 6.598 1 98.75 76 ALA B C 1
ATOM 2442 O O . ALA B 1 76 ? 16.562 9.734 7.609 1 98.75 76 ALA B O 1
ATOM 2443 N N . ARG B 1 77 ? 16.594 8.047 6.191 1 97.62 77 ARG B N 1
ATOM 2444 C CA . ARG B 1 77 ? 17.766 7.449 6.84 1 97.62 77 ARG B CA 1
ATOM 2445 C C . ARG B 1 77 ? 19 8.328 6.668 1 97.62 77 ARG B C 1
ATOM 2447 O O . ARG B 1 77 ? 19.719 8.586 7.629 1 97.62 77 ARG B O 1
ATOM 2454 N N . LYS B 1 78 ? 19.188 8.75 5.473 1 97.06 78 LYS B N 1
ATOM 2455 C CA . LYS B 1 78 ? 20.344 9.578 5.16 1 97.06 78 LYS B CA 1
ATOM 2456 C C . LYS B 1 78 ? 20.344 10.867 5.973 1 97.06 78 LYS B C 1
ATOM 2458 O O . LYS B 1 78 ? 21.391 11.32 6.434 1 97.06 78 LYS B O 1
ATOM 2463 N N . GLY B 1 79 ? 19.172 11.398 6.195 1 98.06 79 GLY B N 1
ATOM 2464 C CA . GLY B 1 79 ? 19.047 12.68 6.871 1 98.06 79 GLY B CA 1
ATOM 2465 C C . GLY B 1 79 ? 18.781 12.547 8.359 1 98.06 79 GLY B C 1
ATOM 2466 O O . GLY B 1 79 ? 18.578 13.547 9.047 1 98.06 79 GLY B O 1
ATOM 2467 N N . ASN B 1 80 ? 18.703 11.289 8.875 1 97.81 80 ASN B N 1
ATOM 2468 C CA . ASN B 1 80 ? 18.422 11.008 10.273 1 97.81 80 ASN B CA 1
ATOM 2469 C C . ASN B 1 80 ? 17 11.453 10.656 1 97.81 80 ASN B C 1
ATOM 2471 O O . ASN B 1 80 ? 16.812 12.117 11.68 1 97.81 80 ASN B O 1
ATOM 2475 N N . PHE B 1 81 ? 16.094 11.102 9.859 1 98.69 81 PHE B N 1
ATOM 2476 C CA . PHE B 1 81 ? 14.688 11.422 10.078 1 98.69 81 PHE B CA 1
ATOM 2477 C C . PHE B 1 81 ? 13.883 10.164 10.383 1 98.69 81 PHE B C 1
ATOM 2479 O O . PHE B 1 81 ? 12.656 10.164 10.258 1 98.69 81 PHE B O 1
ATOM 2486 N N . MET B 1 82 ? 14.523 9.055 10.781 1 98.06 82 MET B N 1
ATOM 2487 C CA . MET B 1 82 ? 13.82 7.789 10.969 1 98.06 82 MET B CA 1
ATOM 2488 C C . MET B 1 82 ? 13.539 7.539 12.453 1 98.06 82 MET B C 1
ATOM 2490 O O . MET B 1 82 ? 12.922 6.539 12.812 1 98.06 82 MET B O 1
ATOM 2494 N N . GLY B 1 83 ? 13.914 8.414 13.32 1 97.06 83 GLY B N 1
ATOM 2495 C CA . GLY B 1 83 ? 13.805 8.172 14.75 1 97.06 83 GLY B CA 1
ATOM 2496 C C . GLY B 1 83 ? 15.055 7.547 15.336 1 97.06 83 GLY B C 1
ATOM 2497 O O . GLY B 1 83 ? 16 7.219 14.609 1 97.06 83 GLY B O 1
ATOM 2498 N N . GLU B 1 84 ? 15.062 7.406 16.703 1 96.19 84 GLU B N 1
ATOM 2499 C CA . GLU B 1 84 ? 16.297 7.043 17.406 1 96.19 84 GLU B CA 1
ATOM 2500 C C . GLU B 1 84 ? 16.25 5.59 17.875 1 96.19 84 GLU B C 1
ATOM 2502 O O . GLU B 1 84 ? 17.297 4.996 18.156 1 96.19 84 GLU B O 1
ATOM 2507 N N . THR B 1 85 ? 15.102 5.066 18.031 1 96.69 85 THR B N 1
ATOM 2508 C CA . THR B 1 85 ? 14.945 3.701 18.531 1 96.69 85 THR B CA 1
ATOM 2509 C C . THR B 1 85 ? 14.25 2.826 17.484 1 96.69 85 THR B C 1
ATOM 2511 O O . THR B 1 85 ? 13.656 3.338 16.531 1 96.69 85 THR B O 1
ATOM 2514 N N . GLU B 1 86 ? 14.344 1.516 17.656 1 94.81 86 GLU B N 1
ATOM 2515 C CA . GLU B 1 86 ? 13.656 0.584 16.75 1 94.81 86 GLU B CA 1
ATOM 2516 C C . GLU B 1 86 ? 12.156 0.841 16.734 1 94.81 86 GLU B C 1
ATOM 2518 O O . GLU B 1 86 ? 11.531 0.833 15.672 1 94.81 86 GLU B O 1
ATOM 2523 N N . LYS B 1 87 ? 11.555 1.044 17.922 1 96.88 87 LYS B N 1
ATOM 2524 C CA . LYS B 1 87 ? 10.125 1.325 18 1 96.88 87 LYS B CA 1
ATOM 2525 C C . LYS B 1 87 ? 9.773 2.6 17.234 1 96.88 87 LYS B C 1
ATOM 2527 O O . LYS B 1 87 ? 8.766 2.645 16.531 1 96.88 87 LYS B O 1
ATOM 2532 N N . GLU B 1 88 ? 10.602 3.668 17.375 1 97.62 88 GLU B N 1
ATOM 2533 C CA . GLU B 1 88 ? 10.367 4.91 16.641 1 97.62 88 GLU B CA 1
ATOM 2534 C C . GLU B 1 88 ? 10.445 4.688 15.141 1 97.62 88 GLU B C 1
ATOM 2536 O O . GLU B 1 88 ? 9.633 5.23 14.383 1 97.62 88 GLU B O 1
ATOM 2541 N N . GLN B 1 89 ? 11.406 3.893 14.719 1 97.81 89 GLN B N 1
ATOM 2542 C CA . GLN B 1 89 ? 11.562 3.629 13.289 1 97.81 89 GLN B CA 1
ATOM 2543 C C . GLN B 1 89 ? 10.344 2.893 12.734 1 97.81 89 GLN B C 1
ATOM 2545 O O . GLN B 1 89 ? 9.906 3.164 11.609 1 97.81 89 GLN B O 1
ATOM 2550 N N . VAL B 1 90 ? 9.766 1.956 13.492 1 98.19 90 VAL B N 1
ATOM 2551 C CA . VAL B 1 90 ? 8.578 1.222 13.07 1 98.19 90 VAL B CA 1
ATOM 2552 C C . VAL B 1 90 ? 7.398 2.182 12.938 1 98.19 90 VAL B C 1
ATOM 2554 O O . VAL B 1 90 ? 6.66 2.137 11.953 1 98.19 90 VAL B O 1
ATOM 2557 N N . LEU B 1 91 ? 7.234 3.1 13.93 1 98 91 LEU B N 1
ATOM 2558 C CA . LEU B 1 91 ? 6.148 4.074 13.891 1 98 91 LEU B CA 1
ATOM 2559 C C . LEU B 1 91 ? 6.305 5.016 12.703 1 98 91 LEU B C 1
ATOM 2561 O O . LEU B 1 91 ? 5.332 5.293 11.992 1 98 91 LEU B O 1
ATOM 2565 N N . VAL B 1 92 ? 7.562 5.484 12.453 1 98.56 92 VAL B N 1
ATOM 2566 C CA . VAL B 1 92 ? 7.82 6.379 11.328 1 98.56 92 VAL B CA 1
ATOM 2567 C C . VAL B 1 92 ? 7.473 5.68 10.016 1 98.56 92 VAL B C 1
ATOM 2569 O O . VAL B 1 92 ? 6.801 6.254 9.156 1 98.56 92 VAL B O 1
ATOM 2572 N N . ASP B 1 93 ? 7.836 4.434 9.883 1 97.94 93 ASP B N 1
ATOM 2573 C CA . ASP B 1 93 ? 7.523 3.668 8.68 1 97.94 93 ASP B CA 1
ATOM 2574 C C . ASP B 1 93 ? 6.016 3.51 8.5 1 97.94 93 ASP B C 1
ATOM 2576 O O . ASP B 1 93 ? 5.473 3.82 7.441 1 97.94 93 ASP B O 1
ATOM 2580 N N . MET B 1 94 ? 5.387 3.117 9.547 1 98.25 94 MET B N 1
ATOM 2581 C CA . MET B 1 94 ? 3.955 2.826 9.516 1 98.25 94 MET B CA 1
ATOM 2582 C C . MET B 1 94 ? 3.152 4.074 9.164 1 98.25 94 MET B C 1
ATOM 2584 O O . MET B 1 94 ? 2.307 4.043 8.273 1 98.25 94 MET B O 1
ATOM 2588 N N . TYR B 1 95 ? 3.428 5.223 9.828 1 98.5 95 TYR B N 1
ATOM 2589 C CA . TYR B 1 95 ? 2.727 6.473 9.562 1 98.5 95 TYR B CA 1
ATOM 2590 C C . TYR B 1 95 ? 3.01 6.965 8.148 1 98.5 95 TYR B C 1
ATOM 2592 O O . TYR B 1 95 ? 2.104 7.43 7.453 1 98.5 95 TYR B O 1
ATOM 2600 N N . SER B 1 96 ? 4.23 6.832 7.695 1 98.31 96 SER B N 1
ATOM 2601 C CA . SER B 1 96 ? 4.621 7.359 6.391 1 98.31 96 SER B CA 1
ATOM 2602 C C . SER B 1 96 ? 3.973 6.574 5.258 1 98.31 96 SER B C 1
ATOM 2604 O O . SER B 1 96 ? 3.479 7.16 4.293 1 98.31 96 SER B O 1
ATOM 2606 N N . VAL B 1 97 ? 3.984 5.266 5.344 1 98.19 97 VAL B N 1
ATOM 2607 C CA . VAL B 1 97 ? 3.33 4.461 4.32 1 98.19 97 VAL B CA 1
ATOM 2608 C C . VAL B 1 97 ? 1.836 4.777 4.285 1 98.19 97 VAL B C 1
ATOM 2610 O O . VAL B 1 97 ? 1.257 4.953 3.213 1 98.19 97 VAL B O 1
ATOM 2613 N N . GLY B 1 98 ? 1.219 4.906 5.469 1 97.88 98 GLY B N 1
ATOM 2614 C CA . GLY B 1 98 ? -0.181 5.293 5.547 1 97.88 98 GLY B CA 1
ATOM 2615 C C . GLY B 1 98 ? -0.465 6.633 4.895 1 97.88 98 GLY B C 1
ATOM 2616 O O . GLY B 1 98 ? -1.485 6.801 4.223 1 97.88 98 GLY B O 1
ATOM 2617 N N . MET B 1 99 ? 0.405 7.562 5.066 1 98.38 99 MET B N 1
ATOM 2618 C CA . MET B 1 99 ? 0.195 8.906 4.539 1 98.38 99 MET B CA 1
ATOM 2619 C C . MET B 1 99 ? 0.375 8.93 3.025 1 98.38 99 MET B C 1
ATOM 2621 O O . MET B 1 99 ? -0.297 9.695 2.33 1 98.38 99 MET B O 1
ATOM 2625 N N . VAL B 1 100 ? 1.355 8.125 2.5 1 98.12 100 VAL B N 1
ATOM 2626 C CA . VAL B 1 100 ? 1.476 8.008 1.05 1 98.12 100 VAL B CA 1
ATOM 2627 C C . VAL B 1 100 ? 0.176 7.453 0.469 1 98.12 100 VAL B C 1
ATOM 2629 O O . VAL B 1 100 ? -0.375 8.016 -0.482 1 98.12 100 VAL B O 1
ATOM 2632 N N . GLU B 1 101 ? -0.374 6.43 1.09 1 96.31 101 GLU B N 1
ATOM 2633 C CA . GLU B 1 101 ? -1.637 5.852 0.64 1 96.31 101 GLU B CA 1
ATOM 2634 C C . GLU B 1 101 ? -2.781 6.855 0.775 1 96.31 101 GLU B C 1
ATOM 2636 O O . GLU B 1 101 ? -3.619 6.973 -0.121 1 96.31 101 GLU B O 1
ATOM 2641 N N . MET B 1 102 ? -2.834 7.605 1.888 1 96.69 102 MET B N 1
ATOM 2642 C CA . MET B 1 102 ? -3.848 8.602 2.209 1 96.69 102 MET B CA 1
ATOM 2643 C C . MET B 1 102 ? -3.953 9.648 1.103 1 96.69 102 MET B C 1
ATOM 2645 O O . MET B 1 102 ? -5.043 10.148 0.814 1 96.69 102 MET B O 1
ATOM 2649 N N . THR B 1 103 ? -2.908 9.969 0.431 1 97.94 103 THR B N 1
ATOM 2650 C CA . THR B 1 103 ? -2.861 11.125 -0.459 1 97.94 103 THR B CA 1
ATOM 2651 C C . THR B 1 103 ? -3.193 10.711 -1.892 1 97.94 103 THR B C 1
ATOM 2653 O O . THR B 1 103 ? -3.512 11.562 -2.727 1 97.94 103 THR B O 1
ATOM 2656 N N . ILE B 1 104 ? -3.207 9.422 -2.164 1 96.81 104 ILE B N 1
ATOM 2657 C CA . ILE B 1 104 ? -3.307 8.914 -3.529 1 96.81 104 ILE B CA 1
ATOM 2658 C C . ILE B 1 104 ? -4.633 9.352 -4.145 1 96.81 104 ILE B C 1
ATOM 2660 O O . ILE B 1 104 ? -4.66 9.875 -5.262 1 96.81 104 ILE B O 1
ATOM 2664 N N . PRO B 1 105 ? -5.824 9.219 -3.445 1 97.12 105 PRO B N 1
ATOM 2665 C CA . PRO B 1 105 ? -7.07 9.672 -4.07 1 97.12 105 PRO B CA 1
ATOM 2666 C C . PRO B 1 105 ? -7.039 11.156 -4.43 1 97.12 105 PRO B C 1
ATOM 2668 O O . PRO B 1 105 ? -7.59 11.555 -5.461 1 97.12 105 PRO B O 1
ATOM 2671 N N . GLY B 1 106 ? -6.375 11.969 -3.549 1 97.44 106 GLY B N 1
ATOM 2672 C CA . GLY B 1 106 ? -6.234 13.391 -3.846 1 97.44 106 GLY B CA 1
ATOM 2673 C C . GLY B 1 106 ? -5.348 13.664 -5.047 1 97.44 106 GLY B C 1
ATOM 2674 O O . GLY B 1 106 ? -5.598 14.602 -5.805 1 97.44 106 GLY B O 1
ATOM 2675 N N . LEU B 1 107 ? -4.359 12.836 -5.281 1 96.44 107 LEU B N 1
ATOM 2676 C CA . LEU B 1 107 ? -3.441 12.992 -6.402 1 96.44 107 LEU B CA 1
ATOM 2677 C C . LEU B 1 107 ? -4.152 12.727 -7.727 1 96.44 107 LEU B C 1
ATOM 2679 O O . LEU B 1 107 ? -3.824 13.336 -8.75 1 96.44 107 LEU B O 1
ATOM 2683 N N . TYR B 1 108 ? -5.148 11.875 -7.703 1 96.94 108 TYR B N 1
ATOM 2684 C CA . TYR B 1 108 ? -5.855 11.516 -8.93 1 96.94 108 TYR B CA 1
ATOM 2685 C C . TYR B 1 108 ? -7.059 12.422 -9.156 1 96.94 108 TYR B C 1
ATOM 2687 O O . TYR B 1 108 ? -7.621 12.453 -10.25 1 96.94 108 TYR B O 1
ATOM 2695 N N . PHE B 1 109 ? -7.418 13.172 -8.148 1 98.12 109 PHE B N 1
ATOM 2696 C CA . PHE B 1 109 ? -8.625 13.984 -8.164 1 98.12 109 PHE B CA 1
ATOM 2697 C C . PHE B 1 109 ? -8.617 14.953 -9.336 1 98.12 109 PHE B C 1
ATOM 2699 O O . PHE B 1 109 ? -9.625 15.086 -10.047 1 98.12 109 PHE B O 1
ATOM 2706 N N . PRO B 1 110 ? -7.449 15.586 -9.695 1 97.62 110 PRO B N 1
ATOM 2707 C CA . PRO B 1 110 ? -7.441 16.547 -10.797 1 97.62 110 PRO B CA 1
ATOM 2708 C C . PRO B 1 110 ? -7.715 15.898 -12.148 1 97.62 110 PRO B C 1
ATOM 2710 O O . PRO B 1 110 ? -8.062 16.594 -13.109 1 97.62 110 PRO B O 1
ATOM 2713 N N . PHE B 1 111 ? -7.648 14.609 -12.281 1 97.69 111 PHE B N 1
ATOM 2714 C CA . PHE B 1 111 ? -7.762 13.922 -13.57 1 97.69 111 PHE B CA 1
ATOM 2715 C C . PHE B 1 111 ? -9.18 13.391 -13.773 1 97.69 111 PHE B C 1
ATOM 2717 O O . PHE B 1 111 ? -9.477 12.797 -14.812 1 97.69 111 PHE B O 1
ATOM 2724 N N . LYS B 1 112 ? -10.039 13.602 -12.711 1 97.69 112 LYS B N 1
ATOM 2725 C CA . LYS B 1 112 ? -11.422 13.148 -12.828 1 97.69 112 LYS B CA 1
ATOM 2726 C C . LYS B 1 112 ? -12.25 14.125 -13.664 1 97.69 112 LYS B C 1
ATOM 2728 O O . LYS B 1 112 ? -11.914 15.305 -13.766 1 97.69 112 LYS B O 1
ATOM 2733 N N . PRO B 1 113 ? -13.359 13.547 -14.297 1 96.38 113 PRO B N 1
ATOM 2734 C CA . PRO B 1 113 ? -14.234 14.453 -15.039 1 96.38 113 PRO B CA 1
ATOM 2735 C C . PRO B 1 113 ? -14.828 15.555 -14.164 1 96.38 113 PRO B C 1
ATOM 2737 O O . PRO B 1 113 ? -15.266 15.281 -13.047 1 96.38 113 PRO B O 1
ATOM 2740 N N . ASN B 1 114 ? -14.828 16.797 -14.789 1 95.94 114 ASN B N 1
ATOM 2741 C CA . ASN B 1 114 ? -15.258 17.969 -14.023 1 95.94 114 ASN B CA 1
ATOM 2742 C C . ASN B 1 114 ? -16.656 17.781 -13.461 1 95.94 114 ASN B C 1
ATOM 2744 O O . ASN B 1 114 ? -16.938 18.172 -12.328 1 95.94 114 ASN B O 1
ATOM 2748 N N . ASP B 1 115 ? -17.547 17.141 -14.172 1 97.5 115 ASP B N 1
ATOM 2749 C CA . ASP B 1 115 ? -18.938 16.984 -13.758 1 97.5 115 ASP B CA 1
ATOM 2750 C C . ASP B 1 115 ? -19.078 15.961 -12.633 1 97.5 115 ASP B C 1
ATOM 2752 O O . ASP B 1 115 ? -20.094 15.922 -11.93 1 97.5 115 ASP B O 1
ATOM 2756 N N . GLN B 1 116 ? -18.047 15.195 -12.375 1 98.19 116 GLN B N 1
ATOM 2757 C CA . GLN B 1 116 ? -18.094 14.164 -11.352 1 98.19 116 GLN B CA 1
ATOM 2758 C C . GLN B 1 116 ? -17.297 14.578 -10.117 1 98.19 116 GLN B C 1
ATOM 2760 O O . GLN B 1 116 ? -17.406 13.945 -9.062 1 98.19 116 GLN B O 1
ATOM 2765 N N . LYS B 1 117 ? -16.547 15.602 -10.172 1 97.44 117 LYS B N 1
ATOM 2766 C CA . LYS B 1 117 ? -15.586 15.992 -9.141 1 97.44 117 LYS B CA 1
ATOM 2767 C C . LYS B 1 117 ? -16.281 16.266 -7.812 1 97.44 117 LYS B C 1
ATOM 2769 O O . LYS B 1 117 ? -15.797 15.828 -6.758 1 97.44 117 LYS B O 1
ATOM 2774 N N . PRO B 1 118 ? -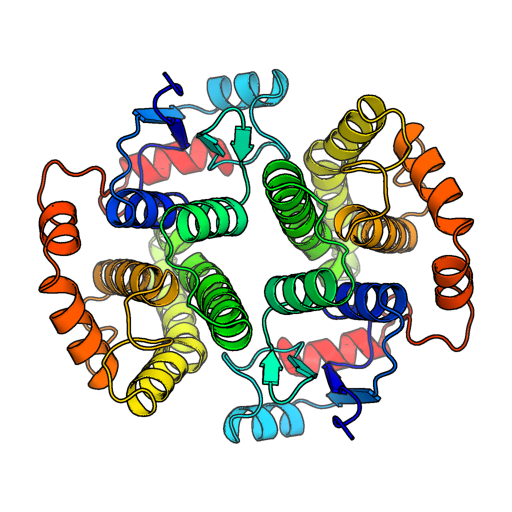17.469 16.953 -7.797 1 97.88 118 PRO B N 1
ATOM 2775 C CA . PRO B 1 118 ? -18.078 17.188 -6.492 1 97.88 118 PRO B CA 1
ATOM 2776 C C . PRO B 1 118 ? -18.422 15.898 -5.754 1 97.88 118 PRO B C 1
ATOM 2778 O O . PRO B 1 118 ? -18.125 15.758 -4.566 1 97.88 118 PRO B O 1
ATOM 2781 N N . GLN B 1 119 ? -18.984 14.961 -6.434 1 98.31 119 GLN B N 1
ATOM 2782 C CA . GLN B 1 119 ? -19.375 13.695 -5.805 1 98.31 119 GLN B CA 1
ATOM 2783 C C . GLN B 1 119 ? -18.141 12.875 -5.438 1 98.31 119 GLN B C 1
ATOM 2785 O O . GLN B 1 119 ? -18.094 12.25 -4.375 1 98.31 119 GLN B O 1
ATOM 2790 N N . ILE B 1 120 ? -17.172 12.898 -6.281 1 98.25 120 ILE B N 1
ATOM 2791 C CA . ILE B 1 120 ? -15.938 12.164 -6.027 1 98.25 120 ILE B CA 1
ATOM 2792 C C . ILE B 1 120 ? -15.234 12.75 -4.805 1 98.25 120 ILE B C 1
ATOM 2794 O O . ILE B 1 120 ? -14.75 12.008 -3.945 1 98.25 120 ILE B O 1
ATOM 2798 N N . TRP B 1 121 ? -15.227 14.031 -4.688 1 98.5 121 TRP B N 1
ATOM 2799 C CA . TRP B 1 121 ? -14.57 14.672 -3.547 1 98.5 121 TRP B CA 1
ATOM 2800 C C . TRP B 1 121 ? -15.297 14.336 -2.248 1 98.5 121 TRP B C 1
ATOM 2802 O O . TRP B 1 121 ? -14.656 14.109 -1.217 1 98.5 121 TRP B O 1
ATOM 2812 N N . LEU B 1 122 ? -16.578 14.297 -2.283 1 98.25 122 LEU B N 1
ATOM 2813 C CA . LEU B 1 122 ? -17.344 13.938 -1.085 1 98.25 122 LEU B CA 1
ATOM 2814 C C . LEU B 1 122 ? -16.922 12.562 -0.57 1 98.25 122 LEU B C 1
ATOM 2816 O O . LEU B 1 122 ? -16.75 12.375 0.637 1 98.25 122 LEU B O 1
ATOM 2820 N N . GLY B 1 123 ? -16.766 11.578 -1.503 1 97.88 123 GLY B N 1
ATOM 2821 C CA . GLY B 1 123 ? -16.297 10.258 -1.121 1 97.88 123 GLY B CA 1
ATOM 2822 C C . GLY B 1 123 ? -14.883 10.25 -0.576 1 97.88 123 GLY B C 1
ATOM 2823 O O . GLY B 1 123 ? -14.617 9.633 0.454 1 97.88 123 GLY B O 1
ATOM 2824 N N . ILE B 1 124 ? -13.992 11.008 -1.258 1 98.38 124 ILE B N 1
ATOM 2825 C CA . ILE B 1 124 ? -12.602 11.109 -0.822 1 98.38 124 ILE B CA 1
ATOM 2826 C C . ILE B 1 124 ? -12.539 11.742 0.564 1 98.38 124 ILE B C 1
ATOM 2828 O O . ILE B 1 124 ? -11.852 11.234 1.457 1 98.38 124 ILE B O 1
ATOM 2832 N N . LYS B 1 125 ? -13.258 12.797 0.738 1 98.19 125 LYS B N 1
ATOM 2833 C CA . LYS B 1 125 ? -13.273 13.547 1.992 1 98.19 125 LYS B CA 1
ATOM 2834 C C . LYS B 1 125 ? -13.789 12.688 3.143 1 98.19 125 LYS B C 1
ATOM 2836 O O . LYS B 1 125 ? -13.227 12.711 4.242 1 98.19 125 LYS B O 1
ATOM 2841 N N . LYS B 1 126 ? -14.812 11.945 2.922 1 97.56 126 LYS B N 1
ATOM 2842 C CA . LYS B 1 126 ? -15.375 11.07 3.943 1 97.56 126 LYS B CA 1
ATOM 2843 C C . LYS B 1 126 ? -14.344 10.047 4.422 1 97.56 126 LYS B C 1
ATOM 2845 O O . LYS B 1 126 ? -14.156 9.859 5.625 1 97.56 126 LYS B O 1
ATOM 2850 N N . GLU B 1 127 ? -13.656 9.406 3.541 1 95.81 127 GLU B N 1
ATOM 2851 C CA . GLU B 1 127 ? -12.641 8.422 3.896 1 95.81 127 GLU B CA 1
ATOM 2852 C C . GLU B 1 127 ? -11.438 9.078 4.57 1 95.81 127 GLU B C 1
ATOM 2854 O O . GLU B 1 127 ? -10.898 8.547 5.543 1 95.81 127 GLU B O 1
ATOM 2859 N N . LEU B 1 128 ? -11.047 10.234 3.986 1 97.94 128 LEU B N 1
ATOM 2860 C CA . LEU B 1 128 ? -9.93 11 4.539 1 97.94 128 LEU B CA 1
ATOM 2861 C C . LEU B 1 128 ? -10.188 11.359 5.996 1 97.94 128 LEU B C 1
ATOM 2863 O O . LEU B 1 128 ? -9.328 11.141 6.855 1 97.94 128 LEU B O 1
ATOM 2867 N N . LYS B 1 129 ? -11.328 11.82 6.328 1 97.5 129 LYS B N 1
ATOM 2868 C CA . LYS B 1 129 ? -11.672 12.211 7.691 1 97.5 129 LYS B CA 1
ATOM 2869 C C . LYS B 1 129 ? -11.789 10.992 8.594 1 97.5 129 LYS B C 1
ATOM 2871 O O . LYS B 1 129 ? -11.211 10.953 9.68 1 97.5 129 LYS B O 1
ATOM 2876 N N . ASN B 1 130 ? -12.523 10 8.117 1 95.38 130 ASN B N 1
ATOM 2877 C CA . ASN B 1 130 ? -12.836 8.82 8.922 1 95.38 130 ASN B CA 1
ATOM 2878 C C . ASN B 1 130 ? -11.578 8.023 9.258 1 95.38 130 ASN B C 1
ATOM 2880 O O . ASN B 1 130 ? -11.461 7.488 10.367 1 95.38 130 ASN B O 1
ATOM 2884 N N . LYS B 1 131 ? -10.664 7.984 8.359 1 95.81 131 LYS B N 1
ATOM 2885 C CA . LYS B 1 131 ? -9.516 7.105 8.539 1 95.81 131 LYS B CA 1
ATOM 2886 C C . LYS B 1 131 ? -8.289 7.891 8.984 1 95.81 131 LYS B C 1
ATOM 2888 O O . LYS B 1 131 ? -7.723 7.621 10.047 1 95.81 131 LYS B O 1
ATOM 2893 N N . PHE B 1 132 ? -7.945 8.93 8.305 1 97.81 132 PHE B N 1
ATOM 2894 C CA . PHE B 1 132 ? -6.582 9.438 8.438 1 97.81 132 PHE B CA 1
ATOM 2895 C C . PHE B 1 132 ? -6.559 10.711 9.273 1 97.81 132 PHE B C 1
ATOM 2897 O O . PHE B 1 132 ? -5.781 10.812 10.227 1 97.81 132 PHE B O 1
ATOM 2904 N N . LEU B 1 133 ? -7.43 11.664 9.008 1 98.31 133 LEU B N 1
ATOM 2905 C CA . LEU B 1 133 ? -7.375 12.906 9.766 1 98.31 133 LEU B CA 1
ATOM 2906 C C . LEU B 1 133 ? -7.715 12.664 11.234 1 98.31 133 LEU B C 1
ATOM 2908 O O . LEU B 1 133 ? -7.051 13.195 12.125 1 98.31 133 LEU B O 1
ATOM 2912 N N . ASN B 1 134 ? -8.703 11.797 11.492 1 97.06 134 ASN B N 1
ATOM 2913 C CA . ASN B 1 134 ? -9.023 11.422 12.867 1 97.06 134 ASN B CA 1
ATOM 2914 C C . ASN B 1 134 ? -7.855 10.719 13.547 1 97.06 134 ASN B C 1
ATOM 2916 O O . ASN B 1 134 ? -7.535 11.008 14.703 1 97.06 134 ASN B O 1
ATOM 2920 N N . ALA B 1 135 ? -7.227 9.836 12.836 1 97.19 135 ALA B N 1
ATOM 2921 C CA . ALA B 1 135 ? -6.117 9.078 13.406 1 97.19 135 ALA B CA 1
ATOM 2922 C C . ALA B 1 135 ? -4.965 10 13.797 1 97.19 135 ALA B C 1
ATOM 2924 O O . ALA B 1 135 ? -4.449 9.922 14.914 1 97.19 135 ALA B O 1
ATOM 2925 N N . PHE B 1 136 ? -4.559 10.914 12.906 1 97.94 136 PHE B N 1
ATOM 2926 C CA . PHE B 1 136 ? -3.398 11.758 13.18 1 97.94 136 PHE B CA 1
ATOM 2927 C C . PHE B 1 136 ? -3.742 12.836 14.195 1 97.94 136 PHE B C 1
ATOM 2929 O O . PHE B 1 136 ? -2.895 13.242 14.992 1 97.94 136 PHE B O 1
ATOM 2936 N N . GLU B 1 137 ? -5.023 13.273 14.25 1 97.31 137 GLU B N 1
ATOM 2937 C CA . GLU B 1 137 ? -5.48 14.148 15.336 1 97.31 137 GLU B CA 1
ATOM 2938 C C . GLU B 1 137 ? -5.301 13.477 16.688 1 97.31 137 GLU B C 1
ATOM 2940 O O . GLU B 1 137 ? -4.773 14.094 17.625 1 97.31 137 GLU B O 1
ATOM 2945 N N . ASN B 1 138 ? -5.691 12.234 16.734 1 95.62 138 ASN B N 1
ATOM 2946 C CA . ASN B 1 138 ? -5.586 11.484 17.984 1 95.62 138 ASN B CA 1
ATOM 2947 C C . ASN B 1 138 ? -4.129 11.227 18.359 1 95.62 138 ASN B C 1
ATOM 2949 O O . ASN B 1 138 ? -3.764 11.312 19.531 1 95.62 138 ASN B O 1
ATOM 2953 N N . ILE B 1 139 ? -3.291 10.875 17.406 1 96.69 139 ILE B N 1
ATOM 2954 C CA . ILE B 1 139 ? -1.876 10.625 17.656 1 96.69 139 ILE B CA 1
ATOM 2955 C C . ILE B 1 139 ? -1.217 11.883 18.219 1 96.69 139 ILE B C 1
ATOM 2957 O O . ILE B 1 139 ? -0.471 11.82 19.203 1 96.69 139 ILE B O 1
ATOM 2961 N N . LEU B 1 140 ? -1.527 13.031 17.625 1 96.94 140 LEU B N 1
ATOM 2962 C CA . LEU B 1 140 ? -0.931 14.281 18.062 1 96.94 140 LEU B CA 1
ATOM 2963 C C . LEU B 1 140 ? -1.438 14.672 19.453 1 96.94 140 LEU B C 1
ATOM 2965 O O . LEU B 1 140 ? -0.753 15.375 20.203 1 96.94 140 LEU B O 1
ATOM 2969 N N . GLN B 1 141 ? -2.607 14.211 19.75 1 93.81 141 GLN B N 1
ATOM 2970 C CA . GLN B 1 141 ? -3.135 14.461 21.094 1 93.81 141 GLN B CA 1
ATOM 2971 C C . GLN B 1 141 ? -2.355 13.68 22.141 1 93.81 141 GLN B C 1
ATOM 2973 O O . GLN B 1 141 ? -2.193 14.141 23.266 1 93.81 141 GLN B O 1
ATOM 2978 N N . THR B 1 142 ? -1.867 12.547 21.719 1 91.19 142 THR B N 1
ATOM 2979 C CA . THR B 1 142 ? -1.241 11.664 22.703 1 91.19 142 THR B CA 1
ATOM 2980 C C . THR B 1 142 ? 0.265 11.898 22.766 1 91.19 142 THR B C 1
ATOM 2982 O O . THR B 1 142 ? 0.925 11.5 23.719 1 91.19 142 THR B O 1
ATOM 2985 N N . THR B 1 143 ? 0.744 12.586 21.672 1 86.94 143 THR B N 1
ATOM 2986 C CA . THR B 1 143 ? 2.162 12.922 21.672 1 86.94 143 THR B CA 1
ATOM 2987 C C . THR B 1 143 ? 2.383 14.32 22.234 1 86.94 143 THR B C 1
ATOM 2989 O O . THR B 1 143 ? 1.533 15.203 22.078 1 86.94 143 THR B O 1
ATOM 2992 N N . ASN B 1 144 ? 2.883 14.664 23.359 1 74 144 ASN B N 1
ATOM 2993 C CA . ASN B 1 144 ? 2.932 15.945 24.062 1 74 144 ASN B CA 1
ATOM 2994 C C . ASN B 1 144 ? 4.109 16.797 23.594 1 74 144 ASN B C 1
ATOM 2996 O O . ASN B 1 144 ? 4.438 17.797 24.219 1 74 144 ASN B O 1
ATOM 3000 N N . ASN B 1 145 ? 4.73 16.484 22.469 1 84.88 145 ASN B N 1
ATOM 3001 C CA . ASN B 1 145 ? 5.902 17.281 22.109 1 84.88 145 ASN B CA 1
ATOM 3002 C C . ASN B 1 145 ? 5.797 17.844 20.703 1 84.88 145 ASN B C 1
ATOM 3004 O O . ASN B 1 145 ? 6.762 18.391 20.172 1 84.88 145 ASN B O 1
ATOM 3008 N N . GLY B 1 146 ? 4.629 17.688 20.109 1 89.12 146 GLY B N 1
ATOM 3009 C CA . GLY B 1 146 ? 4.371 18.297 18.812 1 89.12 146 GLY B CA 1
ATOM 3010 C C . GLY B 1 146 ? 4.895 17.484 17.641 1 89.12 146 GLY B C 1
ATOM 3011 O O . GLY B 1 146 ? 4.77 17.891 16.484 1 89.12 146 GLY B O 1
ATOM 3012 N N . HIS B 1 147 ? 5.535 16.406 17.938 1 95.25 147 HIS B N 1
ATOM 3013 C CA . HIS B 1 147 ? 6.012 15.477 16.906 1 95.25 147 HIS B CA 1
ATOM 3014 C C . HIS B 1 147 ? 5.176 14.203 16.891 1 95.25 147 HIS B C 1
ATOM 3016 O O . HIS B 1 147 ? 4.676 13.773 17.938 1 95.25 147 HIS B O 1
ATOM 3022 N N . LEU B 1 148 ? 5.043 13.648 15.688 1 97.75 148 LEU B N 1
ATOM 3023 C CA . LEU B 1 148 ? 4.289 12.406 15.578 1 97.75 148 LEU B CA 1
ATOM 3024 C C . LEU B 1 148 ? 5.027 11.266 16.281 1 97.75 148 LEU B C 1
ATOM 3026 O O . LEU B 1 148 ? 4.398 10.383 16.875 1 97.75 148 LEU B O 1
ATOM 3030 N N . VAL B 1 149 ? 6.352 11.242 16.141 1 97.75 149 VAL B N 1
ATOM 3031 C CA . VAL B 1 149 ? 7.168 10.172 16.688 1 97.75 149 VAL B CA 1
ATOM 3032 C C . VAL B 1 149 ? 8.383 10.766 17.406 1 97.75 149 VAL B C 1
ATOM 3034 O O . VAL B 1 149 ? 9.117 11.57 16.828 1 97.75 149 VAL B O 1
ATOM 3037 N N . GLY B 1 150 ? 8.625 10.336 18.578 1 95.38 150 GLY B N 1
ATOM 3038 C CA . GLY B 1 150 ? 9.82 10.742 19.297 1 95.38 150 GLY B CA 1
ATOM 3039 C C . GLY B 1 150 ? 9.828 12.211 19.656 1 95.38 150 GLY B C 1
ATOM 3040 O O . GLY B 1 150 ? 8.773 12.828 19.828 1 95.38 150 GLY B O 1
ATOM 3041 N N . ASN B 1 151 ? 11.062 12.766 19.875 1 94.31 151 ASN B N 1
ATOM 3042 C CA . ASN B 1 151 ? 11.195 14.117 20.422 1 94.31 151 ASN B CA 1
ATOM 3043 C C . ASN B 1 151 ? 11.82 15.062 19.391 1 94.31 151 ASN B C 1
ATOM 3045 O O . ASN B 1 151 ? 12.219 16.172 19.734 1 94.31 151 ASN B O 1
ATOM 3049 N N . LYS B 1 152 ? 11.953 14.586 18.219 1 95.31 152 LYS B N 1
ATOM 3050 C CA . LYS B 1 152 ? 12.414 15.43 17.125 1 95.31 152 LYS B CA 1
ATOM 3051 C C . LYS B 1 152 ? 11.656 15.125 15.836 1 95.31 152 LYS B C 1
ATOM 3053 O O . LYS B 1 152 ? 10.977 14.094 15.742 1 95.31 152 LYS B O 1
ATOM 3058 N N . GLN B 1 153 ? 11.852 16.062 14.914 1 97.56 153 GLN B N 1
ATOM 3059 C CA . GLN B 1 153 ? 11.172 15.906 13.633 1 97.56 153 GLN B CA 1
ATOM 3060 C C . GLN B 1 153 ? 11.617 14.641 12.914 1 97.56 153 GLN B C 1
ATOM 3062 O O . GLN B 1 153 ? 12.812 14.344 12.859 1 97.56 153 GLN B O 1
ATOM 3067 N N . THR B 1 154 ? 10.672 13.859 12.445 1 98.62 154 THR B N 1
ATOM 3068 C CA . THR B 1 154 ? 10.945 12.68 11.633 1 98.62 154 THR B CA 1
ATOM 3069 C C . THR B 1 154 ? 10.281 12.805 10.266 1 98.62 154 THR B C 1
ATOM 3071 O O . THR B 1 154 ? 9.609 13.797 9.984 1 98.62 154 THR B O 1
ATOM 3074 N N . MET B 1 155 ? 10.492 11.859 9.383 1 98.88 155 MET B N 1
ATOM 3075 C CA . MET B 1 155 ? 9.844 11.789 8.078 1 98.88 155 MET B CA 1
ATOM 3076 C C . MET B 1 155 ? 8.32 11.836 8.219 1 98.88 155 MET B C 1
ATOM 3078 O O . MET B 1 155 ? 7.629 12.398 7.371 1 98.88 155 MET B O 1
ATOM 3082 N N . ALA B 1 156 ? 7.789 11.242 9.32 1 98.75 156 ALA B N 1
ATOM 3083 C CA . ALA B 1 156 ? 6.344 11.25 9.547 1 98.75 156 ALA B CA 1
ATOM 3084 C C . ALA B 1 156 ? 5.809 12.68 9.617 1 98.75 156 ALA B C 1
ATOM 3086 O O . ALA B 1 156 ? 4.754 12.977 9.062 1 98.75 156 ALA B O 1
ATOM 3087 N N . ASP B 1 157 ? 6.492 13.578 10.289 1 98.81 157 ASP B N 1
ATOM 3088 C CA . ASP B 1 157 ? 6.055 14.969 10.398 1 98.81 157 ASP B CA 1
ATOM 3089 C C . ASP B 1 157 ? 6.086 15.664 9.039 1 98.81 157 ASP B C 1
ATOM 3091 O O . ASP B 1 157 ? 5.152 16.391 8.68 1 98.81 157 ASP B O 1
ATOM 3095 N N . VAL B 1 158 ? 7.16 15.422 8.305 1 98.94 158 VAL B N 1
ATOM 3096 C CA . VAL B 1 158 ? 7.328 16.062 7 1 98.94 158 VAL B CA 1
ATOM 3097 C C . VAL B 1 158 ? 6.195 15.633 6.066 1 98.94 158 VAL B C 1
ATOM 3099 O O . VAL B 1 158 ? 5.574 16.469 5.414 1 98.94 158 VAL B O 1
ATOM 3102 N N . LEU B 1 159 ? 5.871 14.383 6.035 1 98.88 159 LEU B N 1
ATOM 3103 C CA . LEU B 1 159 ? 4.875 13.859 5.105 1 98.88 159 LEU B CA 1
ATOM 3104 C C . LEU B 1 159 ? 3.469 14.281 5.527 1 98.88 159 LEU B C 1
ATOM 3106 O O . LEU B 1 159 ? 2.607 14.516 4.68 1 98.88 159 LEU B O 1
ATOM 3110 N N . LEU B 1 160 ? 3.223 14.297 6.875 1 98.81 160 LEU B N 1
ATOM 3111 C CA . LEU B 1 160 ? 1.916 14.781 7.305 1 98.81 160 LEU B CA 1
ATOM 3112 C C . LEU B 1 160 ? 1.708 16.234 6.875 1 98.81 160 LEU B C 1
ATOM 3114 O O . LEU B 1 160 ? 0.64 16.578 6.371 1 98.81 160 LEU B O 1
ATOM 3118 N N . PHE B 1 161 ? 2.695 17.062 7.098 1 98.81 161 PHE B N 1
ATOM 3119 C CA . PHE B 1 161 ? 2.605 18.469 6.723 1 98.81 161 PHE B CA 1
ATOM 3120 C C . PHE B 1 161 ? 2.338 18.609 5.227 1 98.81 161 PHE B C 1
ATOM 3122 O O . PHE B 1 161 ? 1.4 19.297 4.824 1 98.81 161 PHE B O 1
ATOM 3129 N N . GLU B 1 162 ? 3.127 17.969 4.395 1 98.81 162 GLU B N 1
ATOM 3130 C CA . GLU B 1 162 ? 2.955 18.016 2.945 1 98.81 162 GLU B CA 1
ATOM 3131 C C . GLU B 1 162 ? 1.57 17.531 2.537 1 98.81 162 GLU B C 1
ATOM 3133 O O . GLU B 1 162 ? 0.928 18.109 1.665 1 98.81 162 GLU B O 1
ATOM 3138 N N . SER B 1 163 ? 1.029 16.391 3.105 1 98.69 163 SER B N 1
ATOM 3139 C CA . SER B 1 163 ? -0.266 15.828 2.75 1 98.69 163 SER B CA 1
ATOM 3140 C C . SER B 1 163 ? -1.401 16.797 3.074 1 98.69 163 SER B C 1
ATOM 3142 O O . SER B 1 163 ? -2.336 16.938 2.287 1 98.69 163 SER B O 1
ATOM 3144 N N . ILE B 1 164 ? -1.286 17.422 4.289 1 98.5 164 ILE B N 1
ATOM 3145 C CA . ILE B 1 164 ? -2.332 18.359 4.68 1 98.5 164 ILE B CA 1
ATOM 3146 C C . ILE B 1 164 ? -2.332 19.547 3.73 1 98.5 164 ILE B C 1
ATOM 3148 O O . ILE B 1 164 ? -3.393 20.031 3.32 1 98.5 164 ILE B O 1
ATOM 3152 N N . ILE B 1 165 ? -1.128 20.062 3.352 1 98.25 165 ILE B N 1
ATOM 3153 C CA . ILE B 1 165 ? -1.054 21.156 2.383 1 98.25 165 ILE B CA 1
ATOM 3154 C C . ILE B 1 165 ? -1.738 20.734 1.084 1 98.25 165 ILE B C 1
ATOM 3156 O O . ILE B 1 165 ? -2.488 21.516 0.492 1 98.25 165 ILE B O 1
ATOM 3160 N N . TYR B 1 166 ? -1.525 19.531 0.598 1 97.75 166 TYR B N 1
ATOM 3161 C CA . TYR B 1 166 ? -2.148 19.031 -0.625 1 97.75 166 TYR B CA 1
ATOM 3162 C C . TYR B 1 166 ? -3.668 19.109 -0.534 1 97.75 166 TYR B C 1
ATOM 3164 O O . TYR B 1 166 ? -4.32 19.656 -1.426 1 97.75 166 TYR B O 1
ATOM 3172 N N . PHE B 1 167 ? -4.246 18.578 0.562 1 98.38 167 PHE B N 1
ATOM 3173 C CA . PHE B 1 167 ? -5.695 18.516 0.69 1 98.38 167 PHE B CA 1
ATOM 3174 C C . PHE B 1 167 ? -6.277 19.906 0.923 1 98.38 167 PHE B C 1
ATOM 3176 O O . PHE B 1 167 ? -7.387 20.203 0.475 1 98.38 167 PHE B O 1
ATOM 3183 N N . MET B 1 168 ? -5.512 20.828 1.61 1 98.12 168 MET B N 1
ATOM 3184 C CA . MET B 1 168 ? -5.977 22.203 1.796 1 98.12 168 MET B CA 1
ATOM 3185 C C . MET B 1 168 ? -6.062 22.922 0.46 1 98.12 168 MET B C 1
ATOM 3187 O O . MET B 1 168 ? -6.879 23.828 0.296 1 98.12 168 MET B O 1
ATOM 3191 N N . ASP B 1 169 ? -5.242 22.531 -0.526 1 97.19 169 ASP B N 1
ATOM 3192 C CA . ASP B 1 169 ? -5.32 23.109 -1.86 1 97.19 169 ASP B CA 1
ATOM 3193 C C . ASP B 1 169 ? -6.602 22.688 -2.574 1 97.19 169 ASP B C 1
ATOM 3195 O O . ASP B 1 169 ? -7.051 23.359 -3.502 1 97.19 169 ASP B O 1
ATOM 3199 N N . ILE B 1 170 ? -7.172 21.594 -2.191 1 97.44 170 ILE B N 1
ATOM 3200 C CA . ILE B 1 170 ? -8.445 21.125 -2.742 1 97.44 170 ILE B CA 1
ATOM 3201 C C . ILE B 1 170 ? -9.594 21.75 -1.956 1 97.44 170 ILE B C 1
ATOM 3203 O O . ILE B 1 170 ? -10.555 22.266 -2.543 1 97.44 170 ILE B O 1
ATOM 3207 N N . GLU B 1 171 ? -9.531 21.719 -0.641 1 98.12 171 GLU B N 1
ATOM 3208 C CA . GLU B 1 171 ? -10.5 22.312 0.272 1 98.12 171 GLU B CA 1
ATOM 3209 C C . GLU B 1 171 ? -9.805 22.969 1.461 1 98.12 171 GLU B C 1
ATOM 3211 O O . GLU B 1 171 ? -9.406 22.281 2.408 1 98.12 171 GLU B O 1
ATOM 3216 N N . LYS B 1 172 ? -9.758 24.25 1.452 1 98.25 172 LYS B N 1
ATOM 3217 C CA . LYS B 1 172 ? -8.984 25.031 2.41 1 98.25 172 LYS B CA 1
ATOM 3218 C C . LYS B 1 172 ? -9.398 24.719 3.844 1 98.25 172 LYS B C 1
ATOM 3220 O O . LYS B 1 172 ? -8.57 24.719 4.754 1 98.25 172 LYS B O 1
ATOM 3225 N N . GLU B 1 173 ? -10.641 24.297 4.086 1 98.31 173 GLU B N 1
ATOM 3226 C CA . GLU B 1 173 ? -11.188 24.156 5.434 1 98.31 173 GLU B CA 1
ATOM 3227 C C . GLU B 1 173 ? -11.117 22.703 5.906 1 98.31 173 GLU B C 1
ATOM 3229 O O . GLU B 1 173 ? -11.695 22.359 6.934 1 98.31 173 GLU B O 1
ATOM 3234 N N . ILE B 1 174 ? -10.383 21.922 5.262 1 98.5 174 ILE B N 1
ATOM 3235 C CA . ILE B 1 174 ? -10.445 20.469 5.422 1 98.5 174 ILE B CA 1
ATOM 3236 C C . ILE B 1 174 ? -10.047 20.094 6.848 1 98.5 174 ILE B C 1
ATOM 3238 O O . ILE B 1 174 ? -10.508 19.078 7.379 1 98.5 174 ILE B O 1
ATOM 3242 N N . ILE B 1 175 ? -9.219 20.891 7.586 1 98.62 175 ILE B N 1
ATOM 3243 C CA . ILE B 1 175 ? -8.773 20.484 8.914 1 98.62 175 ILE B CA 1
ATOM 3244 C C . ILE B 1 175 ? -9.359 21.422 9.969 1 98.62 175 ILE B C 1
ATOM 3246 O O . ILE B 1 175 ? -8.867 21.484 11.094 1 98.62 175 ILE B O 1
ATOM 3250 N N . ASN B 1 176 ? -10.398 22.188 9.625 1 98.25 176 ASN B N 1
ATOM 3251 C CA . ASN B 1 176 ? -10.977 23.172 10.539 1 98.25 176 ASN B CA 1
ATOM 3252 C C . ASN B 1 176 ? -11.477 22.516 11.828 1 98.25 176 ASN B C 1
ATOM 3254 O O . ASN B 1 176 ? -11.461 23.125 12.891 1 98.25 176 ASN B O 1
ATOM 3258 N N . GLU B 1 177 ? -11.898 21.281 11.781 1 98.12 177 GLU B N 1
ATOM 3259 C CA . GLU B 1 177 ? -12.453 20.594 12.953 1 98.12 177 GLU B CA 1
ATOM 3260 C C . GLU B 1 177 ? -11.367 19.828 13.703 1 98.12 177 GLU B C 1
ATOM 3262 O O . GLU B 1 177 ? -11.672 19.047 14.609 1 98.12 177 GLU B O 1
ATOM 3267 N N . TYR B 1 178 ? -10.133 20.031 13.383 1 98.38 178 TYR B N 1
ATOM 3268 C CA . TYR B 1 178 ? -9.023 19.266 13.961 1 98.38 178 TYR B CA 1
ATOM 3269 C C . TYR B 1 178 ? -7.996 20.203 14.586 1 98.38 178 TYR B C 1
ATOM 3271 O O . TYR B 1 178 ? -6.992 20.531 13.961 1 98.38 178 TYR B O 1
ATOM 3279 N N . PRO B 1 179 ? -8.195 20.547 15.898 1 97.81 179 PRO B N 1
ATOM 3280 C CA . PRO B 1 179 ? -7.328 21.547 16.531 1 97.81 179 PRO B CA 1
ATOM 3281 C C . PRO B 1 179 ? -5.879 21.094 16.641 1 97.81 179 PRO B C 1
ATOM 3283 O O . PRO B 1 179 ? -4.957 21.906 16.562 1 97.81 179 PRO B O 1
ATOM 3286 N N . LYS B 1 180 ? -5.613 19.797 16.875 1 97.88 180 LYS B N 1
ATOM 3287 C CA . LYS B 1 180 ? -4.234 19.344 17 1 97.88 180 LYS B CA 1
ATOM 3288 C C . LYS B 1 180 ? -3.523 19.375 15.641 1 97.88 180 LYS B C 1
ATOM 3290 O O . LYS B 1 180 ? -2.338 19.703 15.57 1 97.88 180 LYS B O 1
ATOM 3295 N N . LEU B 1 181 ? -4.234 19.016 14.586 1 98.38 181 LEU B N 1
ATOM 3296 C CA . LEU B 1 181 ? -3.645 19.125 13.258 1 98.38 181 LEU B CA 1
ATOM 3297 C C . LEU B 1 181 ? -3.346 20.594 12.922 1 98.38 181 LEU B C 1
ATOM 3299 O O . LEU B 1 181 ? -2.316 20.891 12.312 1 98.38 181 LEU B O 1
ATOM 3303 N N . GLN B 1 182 ? -4.262 21.516 13.273 1 98.19 182 GLN B N 1
ATOM 3304 C CA . GLN B 1 182 ? -4.02 22.938 13.047 1 98.19 182 GLN B CA 1
ATOM 3305 C C . GLN B 1 182 ? -2.768 23.406 13.781 1 98.19 182 GLN B C 1
ATOM 3307 O O . GLN B 1 182 ? -1.942 24.125 13.219 1 98.19 182 GLN B O 1
ATOM 3312 N N . ALA B 1 183 ? -2.645 23.016 15.023 1 97.81 183 ALA B N 1
ATOM 3313 C CA . ALA B 1 183 ? -1.47 23.391 15.805 1 97.81 183 ALA B CA 1
ATOM 3314 C C . ALA B 1 183 ? -0.198 22.797 15.203 1 97.81 183 ALA B C 1
ATOM 3316 O O . ALA B 1 183 ? 0.841 23.453 15.156 1 97.81 183 ALA B O 1
ATOM 3317 N N . PHE B 1 184 ? -0.267 21.531 14.797 1 98.19 184 PHE B N 1
ATOM 3318 C CA . PHE B 1 184 ? 0.849 20.859 14.141 1 98.19 184 PHE B CA 1
ATOM 3319 C C . PHE B 1 184 ? 1.29 21.641 12.898 1 98.19 184 PHE B C 1
ATOM 3321 O O . PHE B 1 184 ? 2.477 21.922 12.727 1 98.19 184 PHE B O 1
ATOM 3328 N N . MET B 1 185 ? 0.329 22.062 12.055 1 98.44 185 MET B N 1
ATOM 3329 C CA . MET B 1 185 ? 0.641 22.828 10.844 1 98.44 185 MET B CA 1
ATOM 3330 C C . MET B 1 185 ? 1.32 24.141 11.195 1 98.44 185 MET B C 1
ATOM 3332 O O . MET B 1 185 ? 2.299 24.531 10.555 1 98.44 185 MET B O 1
ATOM 3336 N N . ALA B 1 186 ? 0.797 24.828 12.172 1 97.69 186 ALA B N 1
ATOM 3337 C CA . ALA B 1 186 ? 1.386 26.094 12.594 1 97.69 186 ALA B CA 1
ATOM 3338 C C . ALA B 1 186 ? 2.818 25.906 13.086 1 97.69 186 ALA B C 1
ATOM 3340 O O . ALA B 1 186 ? 3.709 26.688 12.75 1 97.69 186 ALA B O 1
ATOM 3341 N N . SER B 1 187 ? 3.059 24.859 13.844 1 97.44 187 SER B N 1
ATOM 3342 C CA . SER B 1 187 ? 4.391 24.594 14.375 1 97.44 187 SER B CA 1
ATOM 3343 C C . SER B 1 187 ? 5.371 24.25 13.266 1 97.44 187 SER B C 1
ATOM 3345 O O . SER B 1 187 ? 6.531 24.672 13.305 1 97.44 187 SER B O 1
ATOM 3347 N N . MET B 1 188 ? 4.914 23.484 12.312 1 98.25 188 MET B N 1
ATOM 3348 C CA . MET B 1 188 ? 5.766 23.125 11.18 1 98.25 188 MET B CA 1
ATOM 3349 C C . MET B 1 188 ? 6.172 24.359 10.391 1 98.25 188 MET B C 1
ATOM 3351 O O . MET B 1 188 ? 7.328 24.484 9.977 1 98.25 188 MET B O 1
ATOM 3355 N N . LYS B 1 189 ? 5.305 25.312 10.227 1 97.94 189 LYS B N 1
ATOM 3356 C CA . LYS B 1 189 ? 5.555 26.516 9.438 1 97.94 189 LYS B CA 1
ATOM 3357 C C . LYS B 1 189 ? 6.59 27.406 10.117 1 97.94 189 LYS B C 1
ATOM 3359 O O . LYS B 1 189 ? 7.141 28.312 9.492 1 97.94 189 LYS B O 1
ATOM 3364 N N . GLU B 1 190 ? 6.883 27.156 11.367 1 97 190 GLU B N 1
ATOM 3365 C CA . GLU B 1 190 ? 7.879 27.953 12.086 1 97 190 GLU B CA 1
ATOM 3366 C C . GLU B 1 190 ? 9.289 27.406 11.859 1 97 190 GLU B C 1
ATOM 3368 O O . GLU B 1 190 ? 10.273 28.047 12.211 1 97 190 GLU B O 1
ATOM 3373 N N . ILE B 1 191 ? 9.383 26.234 11.352 1 97.94 191 ILE B N 1
ATOM 3374 C CA . ILE B 1 191 ? 10.688 25.625 11.125 1 97.94 191 ILE B CA 1
ATOM 3375 C C . ILE B 1 191 ? 11.367 26.297 9.93 1 97.94 191 ILE B C 1
ATOM 3377 O O . ILE B 1 191 ? 10.781 26.391 8.852 1 97.94 191 ILE B O 1
ATOM 3381 N N . PRO B 1 192 ? 12.641 26.688 9.984 1 98.25 192 PRO B N 1
ATOM 3382 C CA . PRO B 1 192 ? 13.289 27.516 8.969 1 98.25 192 PRO B CA 1
ATOM 3383 C C . PRO B 1 192 ? 13.297 26.844 7.59 1 98.25 192 PRO B C 1
ATOM 3385 O O . PRO B 1 192 ? 12.977 27.5 6.59 1 98.25 192 PRO B O 1
ATOM 3388 N N . TRP B 1 193 ? 13.625 25.594 7.492 1 98.38 193 TRP B N 1
ATOM 3389 C CA . TRP B 1 193 ? 13.695 25 6.164 1 98.38 193 TRP B CA 1
ATOM 3390 C C . TRP B 1 193 ? 12.305 24.875 5.547 1 98.38 193 TRP B C 1
ATOM 3392 O O . TRP B 1 193 ? 12.156 24.922 4.324 1 98.38 193 TRP B O 1
ATOM 3402 N N . VAL B 1 194 ? 11.289 24.672 6.379 1 98.81 194 VAL B N 1
ATOM 3403 C CA . VAL B 1 194 ? 9.914 24.609 5.887 1 98.81 194 VAL B CA 1
ATOM 3404 C C . VAL B 1 194 ? 9.5 25.953 5.312 1 98.81 194 VAL B C 1
ATOM 3406 O O . VAL B 1 194 ? 8.945 26.031 4.215 1 98.81 194 VAL B O 1
ATOM 3409 N N . GLN B 1 195 ? 9.773 27.016 6.07 1 98.25 195 GLN B N 1
ATOM 3410 C CA . GLN B 1 195 ? 9.492 28.359 5.594 1 98.25 195 GLN B CA 1
ATOM 3411 C C . GLN B 1 195 ? 10.148 28.625 4.242 1 98.25 195 GLN B C 1
ATOM 3413 O O . GLN B 1 195 ? 9.508 29.125 3.32 1 98.25 195 GLN B O 1
ATOM 3418 N N . LYS B 1 196 ? 11.398 28.281 4.176 1 98.19 196 LYS B N 1
ATOM 3419 C CA . LYS B 1 196 ? 12.141 28.484 2.936 1 98.19 196 LYS B CA 1
ATOM 3420 C C . LYS B 1 196 ? 11.508 27.703 1.784 1 98.19 196 LYS B C 1
ATOM 3422 O O . LYS B 1 196 ? 11.375 28.234 0.675 1 98.19 196 LYS B O 1
ATOM 3427 N N . PHE B 1 197 ? 11.078 26.469 2.064 1 98.62 197 PHE B N 1
ATOM 3428 C CA . PHE B 1 197 ? 10.57 25.625 1.001 1 98.62 197 PHE B CA 1
ATOM 3429 C C . PHE B 1 197 ? 9.18 26.078 0.565 1 98.62 197 PHE B C 1
ATOM 3431 O O . PHE B 1 197 ? 8.734 25.75 -0.538 1 98.62 197 PHE B O 1
ATOM 3438 N N . LEU B 1 198 ? 8.5 26.812 1.371 1 98.25 198 LEU B N 1
ATOM 3439 C CA . LEU B 1 198 ? 7.176 27.328 1.056 1 98.25 198 LEU B CA 1
ATOM 3440 C C . LEU B 1 198 ? 7.27 28.578 0.189 1 98.25 198 LEU B C 1
ATOM 3442 O O . LEU B 1 198 ? 6.273 29.016 -0.39 1 98.25 198 LEU B O 1
ATOM 3446 N N . GLN B 1 199 ? 8.391 29.156 0.078 1 97.44 199 GLN B N 1
ATOM 3447 C CA . GLN B 1 199 ? 8.539 30.406 -0.662 1 97.44 199 GLN B CA 1
ATOM 3448 C C . GLN B 1 199 ? 8.625 30.141 -2.164 1 97.44 199 GLN B C 1
ATOM 3450 O O . GLN B 1 199 ? 9.078 29.078 -2.592 1 97.44 199 GLN B O 1
ATOM 3455 N N . PRO B 1 200 ? 8.188 31.109 -2.936 1 95.56 200 PRO B N 1
ATOM 3456 C CA . PRO B 1 200 ? 8.414 31.016 -4.379 1 95.56 200 PRO B CA 1
ATOM 3457 C C . PRO B 1 200 ? 9.883 30.781 -4.73 1 95.56 200 PRO B C 1
ATOM 3459 O O . PRO B 1 200 ? 10.773 31.312 -4.062 1 95.56 200 PRO B O 1
ATOM 3462 N N . GLY B 1 201 ? 10.117 30.078 -5.723 1 95.44 201 GLY B N 1
ATOM 3463 C CA . GLY B 1 201 ? 11.477 29.797 -6.156 1 95.44 201 GLY B CA 1
ATOM 3464 C C . GLY B 1 201 ? 11.977 28.438 -5.699 1 95.44 201 GLY B C 1
ATOM 3465 O O . GLY B 1 201 ? 12.984 27.938 -6.211 1 95.44 201 GLY B O 1
ATOM 3466 N N . SER B 1 202 ? 11.32 27.906 -4.66 1 97.75 202 SER B N 1
ATOM 3467 C CA . SER B 1 202 ? 11.68 26.547 -4.266 1 97.75 202 SER B CA 1
ATOM 3468 C C . SER B 1 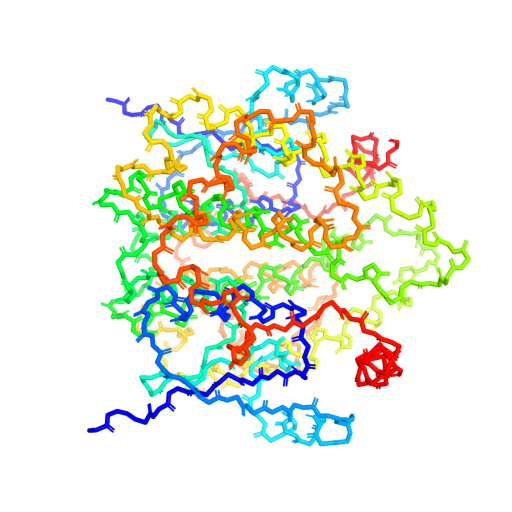202 ? 11.273 25.531 -5.34 1 97.75 202 SER B C 1
ATOM 3470 O O . SER B 1 202 ? 10.711 25.906 -6.371 1 97.75 202 SER B O 1
ATOM 3472 N N . LYS B 1 203 ? 11.586 24.344 -5.047 1 98.12 203 LYS B N 1
ATOM 3473 C CA . LYS B 1 203 ? 11.258 23.297 -6.016 1 98.12 203 LYS B CA 1
ATOM 3474 C C . LYS B 1 203 ? 9.875 22.719 -5.75 1 98.12 203 LYS B C 1
ATOM 3476 O O . LYS B 1 203 ? 9.469 21.75 -6.398 1 98.12 203 LYS B O 1
ATOM 3481 N N . ARG B 1 204 ? 9.125 23.281 -4.781 1 98.31 204 ARG B N 1
ATOM 3482 C CA . ARG B 1 204 ? 7.742 22.891 -4.543 1 98.31 204 ARG B CA 1
ATOM 3483 C C . ARG B 1 204 ? 6.879 23.172 -5.77 1 98.31 204 ARG B C 1
ATOM 3485 O O . ARG B 1 204 ? 7.027 24.219 -6.414 1 98.31 204 ARG B O 1
ATOM 3492 N N . LYS B 1 205 ? 5.988 22.312 -6.016 1 98.19 205 LYS B N 1
ATOM 3493 C CA . LYS B 1 205 ? 5.164 22.453 -7.215 1 98.19 205 LYS B CA 1
ATOM 3494 C C . LYS B 1 205 ? 3.762 22.938 -6.859 1 98.19 205 LYS B C 1
ATOM 3496 O O . LYS B 1 205 ? 3.242 22.625 -5.789 1 98.19 205 LYS B O 1
ATOM 3501 N N . ASP B 1 206 ? 3.139 23.578 -7.801 1 96.25 206 ASP B N 1
ATOM 3502 C CA . ASP B 1 206 ? 1.771 24.062 -7.641 1 96.25 206 ASP B CA 1
ATOM 3503 C C . ASP B 1 206 ? 0.76 22.938 -7.867 1 96.25 206 ASP B C 1
ATOM 3505 O O . ASP B 1 206 ? 1.101 21.891 -8.43 1 96.25 206 ASP B O 1
ATOM 3509 N N . PHE B 1 207 ? -0.415 23.219 -7.359 1 96.19 207 PHE B N 1
ATOM 3510 C CA . PHE B 1 207 ? -1.515 22.297 -7.648 1 96.19 207 PHE B CA 1
ATOM 3511 C C . PHE B 1 207 ? -1.715 22.156 -9.156 1 96.19 207 PHE B C 1
ATOM 3513 O O . PHE B 1 207 ? -1.483 23.094 -9.914 1 96.19 207 PHE B O 1
ATOM 3520 N N . ALA B 1 208 ? -2.188 21.031 -9.547 1 96.5 208 ALA B N 1
ATOM 3521 C CA . ALA B 1 208 ? -2.301 20.688 -10.961 1 96.5 208 ALA B CA 1
ATOM 3522 C C . ALA B 1 208 ? -3.244 21.641 -11.68 1 96.5 208 ALA B C 1
ATOM 3524 O O . ALA B 1 208 ? -4.367 21.875 -11.227 1 96.5 208 ALA B O 1
ATOM 3525 N N . ASP B 1 209 ? -2.785 22.234 -12.836 1 96 209 ASP B N 1
ATOM 3526 C CA . ASP B 1 209 ? -3.654 23 -13.719 1 96 209 ASP B CA 1
ATOM 3527 C C . ASP B 1 209 ? -4.035 22.203 -14.961 1 96 209 ASP B C 1
ATOM 3529 O O . ASP B 1 209 ? -3.639 21.047 -15.102 1 96 209 ASP B O 1
ATOM 3533 N N . GLU B 1 210 ? -4.809 22.781 -15.789 1 95.75 210 GLU B N 1
ATOM 3534 C CA . GLU B 1 210 ? -5.34 22.078 -16.953 1 95.75 210 GLU B CA 1
ATOM 3535 C C . GLU B 1 210 ? -4.219 21.594 -17.875 1 95.75 210 GLU B C 1
ATOM 3537 O O . GLU B 1 210 ? -4.316 20.531 -18.484 1 95.75 210 GLU B O 1
ATOM 3542 N N . LYS B 1 211 ? -3.205 22.406 -18.031 1 96.38 211 LYS B N 1
ATOM 3543 C CA . LYS B 1 211 ? -2.078 22.062 -18.891 1 96.38 211 LYS B CA 1
ATOM 3544 C C . LYS B 1 211 ? -1.35 20.828 -18.359 1 96.38 211 LYS B C 1
ATOM 3546 O O . LYS B 1 211 ? -1.019 19.922 -19.141 1 96.38 211 LYS B O 1
ATOM 3551 N N . TYR B 1 212 ? -1.117 20.75 -17.094 1 96.75 212 TYR B N 1
ATOM 3552 C CA . TYR B 1 212 ? -0.484 19.609 -16.453 1 96.75 212 TYR B CA 1
ATOM 3553 C C . TYR B 1 212 ? -1.353 18.359 -16.609 1 96.75 212 TYR B C 1
ATOM 3555 O O . TYR B 1 212 ? -0.853 17.281 -16.938 1 96.75 212 TYR B O 1
ATOM 3563 N N . VAL B 1 213 ? -2.59 18.516 -16.391 1 97.25 213 VAL B N 1
ATOM 3564 C CA . VAL B 1 213 ? -3.525 17.391 -16.453 1 97.25 213 VAL B CA 1
ATOM 3565 C C . VAL B 1 213 ? -3.525 16.812 -17.875 1 97.25 213 VAL B C 1
ATOM 3567 O O . VAL B 1 213 ? -3.504 15.586 -18.031 1 97.25 213 VAL B O 1
ATOM 3570 N N . ALA B 1 214 ? -3.576 17.688 -18.812 1 96.62 214 ALA B N 1
ATOM 3571 C CA . ALA B 1 214 ? -3.576 17.219 -20.203 1 96.62 214 ALA B CA 1
ATOM 3572 C C . ALA B 1 214 ? -2.289 16.469 -20.531 1 96.62 214 ALA B C 1
ATOM 3574 O O . ALA B 1 214 ? -2.324 15.414 -21.172 1 96.62 214 ALA B O 1
ATOM 3575 N N . MET B 1 215 ? -1.165 17.016 -20.078 1 96.81 215 MET B N 1
ATOM 3576 C CA . MET B 1 215 ? 0.136 16.406 -20.359 1 96.81 215 MET B CA 1
ATOM 3577 C C . MET B 1 215 ? 0.239 15.031 -19.703 1 96.81 215 MET B C 1
ATOM 3579 O O . MET B 1 215 ? 0.625 14.062 -20.359 1 96.81 215 MET B O 1
ATOM 3583 N N . VAL B 1 216 ? -0.143 14.945 -18.453 1 97.5 216 VAL B N 1
ATOM 3584 C CA . VAL B 1 216 ? -0.027 13.703 -17.703 1 97.5 216 VAL B CA 1
ATOM 3585 C C . VAL B 1 216 ? -1.001 12.664 -18.25 1 97.5 216 VAL B C 1
ATOM 3587 O O . VAL B 1 216 ? -0.667 11.484 -18.344 1 97.5 216 VAL B O 1
ATOM 3590 N N . THR B 1 217 ? -2.186 13.102 -18.609 1 96.81 217 THR B N 1
ATOM 3591 C CA . THR B 1 217 ? -3.166 12.203 -19.203 1 96.81 217 THR B CA 1
ATOM 3592 C C . THR B 1 217 ? -2.627 11.586 -20.5 1 96.81 217 THR B C 1
ATOM 3594 O O . THR B 1 217 ? -2.781 10.383 -20.734 1 96.81 217 THR B O 1
ATOM 3597 N N . ASP B 1 218 ? -1.972 12.383 -21.25 1 96.31 218 ASP B N 1
ATOM 3598 C CA . ASP B 1 218 ? -1.401 11.906 -22.5 1 96.31 218 ASP B CA 1
ATOM 3599 C C . ASP B 1 218 ? -0.293 10.883 -22.25 1 96.31 218 ASP B C 1
ATOM 3601 O O . ASP B 1 218 ? -0.197 9.883 -22.953 1 96.31 218 ASP B O 1
ATOM 3605 N N . ILE B 1 219 ? 0.528 11.133 -21.25 1 96.5 219 ILE B N 1
ATOM 3606 C CA . ILE B 1 219 ? 1.69 10.297 -20.969 1 96.5 219 ILE B CA 1
ATOM 3607 C C . ILE B 1 219 ? 1.239 8.969 -20.359 1 96.5 219 ILE B C 1
ATOM 3609 O O . ILE B 1 219 ? 1.728 7.906 -20.75 1 96.5 219 ILE B O 1
ATOM 3613 N N . PHE B 1 220 ? 0.192 8.953 -19.484 1 94.25 220 PHE B N 1
ATOM 3614 C CA . PHE B 1 220 ? -0.004 7.789 -18.625 1 94.25 220 PHE B CA 1
ATOM 3615 C C . PHE B 1 220 ? -1.384 7.18 -18.859 1 94.25 220 PHE B C 1
ATOM 3617 O O . PHE B 1 220 ? -1.626 6.027 -18.5 1 94.25 220 PHE B O 1
ATOM 3624 N N . PHE B 1 221 ? -2.361 7.879 -19.422 1 88.94 221 PHE B N 1
ATOM 3625 C CA . PHE B 1 221 ? -3.736 7.398 -19.422 1 88.94 221 PHE B CA 1
ATOM 3626 C C . PHE B 1 221 ? -4.266 7.25 -20.844 1 88.94 221 PHE B C 1
ATOM 3628 O O . PHE B 1 221 ? -5.418 6.852 -21.031 1 88.94 221 PHE B O 1
ATOM 3635 N N . SER B 1 222 ? -3.516 7.715 -21.891 1 82.88 222 SER B N 1
ATOM 3636 C CA . SER B 1 222 ? -4.008 7.621 -23.266 1 82.88 222 SER B CA 1
ATOM 3637 C C . SER B 1 222 ? -3.551 6.328 -23.922 1 82.88 222 SER B C 1
ATOM 3639 O O . SER B 1 222 ? -2.527 5.754 -23.547 1 82.88 222 SER B O 1
#

Sequence (444 aa):
NMSKPILYYTDGRGRAEKIRWMLAACGIDYNESFISNKVDFQRQQAEGLYLFKEIPMLEIDGMRIVQTVSILRYLARKGNFMGETEKEQVLVDMYSVGMVEMTIPGLYFPFKPNDQKPQIWLGIKKELKNKFLNAFENILQTTNNGHLVGNKQTMADVLLFESIIYFMDIEKEIINEYPKLQAFMASMKEIPWVQKFLQPGSKRKDFADEKYVAMVTDIFFSNMSKPILYYTDGRGRAEKIRWMLAACGIDYNESFISNKVDFQRQQAEGLYLFKEIPMLEIDGMRIVQTVSILRYLARKGNFMGETEKEQVLVDMYSVGMVEMTIPGLYFPFKPNDQKPQIWLGIKKELKNKFLNAFENILQTTNNGHLVGNKQTMADVLLFESIIYFMDIEKEIINEYPKLQAFMASMKEIPWVQKFLQPGSKRKDFADEKYVAMVTDIFFS

Foldseek 3Di:
DWDQKEWEEALFCFLCQLVLLLCLLLVGGHHYDHDFAQVVLVVCVVVPNDVVSDDGWMDGPNDTDHDSLRSLVVSQVNSVQQDDDPVSNVQLSVLLVVLSVLQNLLSCLVLDDPVCSVVSVVVSLVCSVVPPLVVQLVQLVVVPQLESGDNDHHSSLSSLLVSVVSVCLVPVCSCVVRVSSVVSNVVQCPDVSNVVCPDPPHSRGDDDDPSNSVRVCNNPPD/DWPQKEWEEALFCFLCQLVLLLCLVLVGDHHYDHDFAQVVLVVCVVVPNDVVSDDGWMDGPNDTDHDSLRSLVVSQVVSVQQDDDPVSNVQLSVLLVVLSVLQNLLSCLVLDDPVCSVVSVVVSLVCSVVPPLVVQLVQLVVVPQLESGDNDHHSSLSSLLVSVVSVCLVPVCSCVVRVSSVVSNVVQCPDVSNVVCPDPPHSRGDDDDPSNSVRVCRNPPD

Nearest PDB structures (foldseek):
  6atp-assembly1_A  TM=9.409E-01  e=8.635E-21  Homo sapiens
  1ydk-assembly1_B  TM=9.386E-01  e=1.573E-20  Homo sapiens
  5jcu-assembly2_D  TM=9.498E-01  e=2.465E-20  Homo sapiens
  2vct-assembly1_B  TM=9.529E-01  e=3.165E-20  Homo sapiens
  3l0h-assembly1_B  TM=9.469E-01  e=4.271E-20  Homo sapiens

Radius of gyration: 21.61 Å; Cα contacts (8 Å, |Δi|>4): 602; chains: 2; bounding box: 53×60×55 Å

Solvent-accessible surface area (backbone atoms only — not comparable to full-atom values): 24788 Å² total; per-residue (Å²): 130,82,70,73,26,35,40,34,36,54,92,55,28,72,78,45,41,64,49,53,52,50,32,53,75,51,68,52,73,64,46,74,46,69,52,81,47,42,68,61,48,53,52,43,38,74,70,59,72,30,72,61,66,44,74,44,31,40,35,47,93,91,40,80,39,38,51,66,67,38,45,44,53,52,48,22,55,75,52,64,19,38,61,90,46,73,69,35,33,52,50,32,44,30,50,38,54,49,50,57,60,65,41,46,66,65,60,51,50,77,73,48,56,77,90,49,42,66,63,51,45,52,55,50,50,51,51,43,44,71,24,47,53,49,45,54,30,52,48,44,66,72,28,91,73,80,25,79,49,71,93,49,77,28,48,35,45,55,47,50,50,55,48,50,52,57,49,31,73,76,37,75,64,73,52,72,91,31,68,52,50,49,50,42,51,55,55,50,56,67,37,67,67,49,42,55,48,68,37,89,87,40,88,69,58,60,80,84,46,71,68,53,42,52,46,50,39,53,50,74,72,104,128,79,67,74,28,35,40,33,35,52,91,55,28,72,79,49,41,62,47,53,51,50,33,54,73,51,68,53,75,65,46,74,46,68,53,82,47,42,67,61,48,52,51,42,36,74,72,60,71,32,71,60,65,44,74,44,31,39,36,45,89,93,39,80,39,36,52,66,68,40,46,45,51,52,48,21,56,74,52,65,19,38,61,90,44,71,70,35,33,52,50,34,42,29,51,39,56,50,51,57,60,66,41,47,66,63,62,51,50,79,73,47,57,79,92,48,41,68,64,51,46,52,56,51,51,50,52,43,44,72,25,48,52,49,46,53,31,51,48,43,65,72,28,90,70,81,25,78,50,70,94,48,79,27,47,36,44,55,49,50,49,53,49,51,53,56,49,32,75,76,37,75,66,75,54,71,90,31,69,52,50,49,50,43,51,56,57,49,55,67,37,67,67,50,43,56,47,70,37,88,85,40,88,65,58,61,81,85,48,71,71,52,43,54,46,50,38,53,49,74,71,105

pLDDT: mean 96.69, std 5.19, range [40.28, 98.94]

InterPro domains:
  IPR003080 Glutathione S-transferase, alpha class [PR01266] (15-29)
  IPR003080 Glutathione S-transferase, alpha class [PR01266] (82-98)
  IPR003080 Glutathione S-transferase, alpha class [PR01266] (134-148)
  IPR003080 Glutathione S-transferase, alpha class [PR01266] (192-209)
  IPR004045 Glutathione S-transferase, N-terminal [PF02798] (8-77)
  IPR004045 Glutathione S-transferase, N-terminal [PS50404] (3-83)
  IPR004046 Glutathione S-transferase, C-terminal [PF14497] (123-199)
  IPR010987 Glutathione S-transferase, C-terminal-like [PS50405] (85-207)
  IPR036249 Thioredoxin-like superfamily [SSF52833] (2-78)
  IPR036282 Glutathione S-transferase, C-terminal domain superfamily [SSF47616] (80-215)
  IPR040079 Glutathione transferase family [SFLDS00019] (4-199)
  IPR050213 Glutathione S-transferase superfamily [PTHR11571] (6-203)

Organism: Ciona intestinalis (NCBI:txid7719)